Protein AF-A0A966DPR6-F1 (afdb_monomer)

Solvent-accessible surface area (backbone atoms only — not comparable to full-atom values): 20326 Å² total; per-residue (Å²): 134,89,81,89,80,90,84,91,82,84,85,83,86,80,84,79,83,80,80,80,78,79,77,79,75,74,71,70,76,72,70,77,79,53,46,41,33,26,40,29,41,78,54,58,80,44,42,78,43,52,72,64,59,45,36,54,53,40,38,74,54,44,42,27,26,39,36,38,49,29,39,62,54,34,56,40,64,80,84,23,43,67,35,65,37,45,65,59,49,53,51,34,44,78,54,68,22,48,43,25,38,26,28,49,38,56,74,63,57,35,59,51,36,16,50,40,51,30,43,28,33,67,40,60,39,48,25,36,34,44,30,40,37,68,80,39,52,60,38,60,65,53,52,40,50,33,41,51,29,36,38,50,28,45,48,49,27,35,76,71,65,54,42,56,91,78,53,40,39,32,36,30,43,57,54,57,43,82,85,37,51,48,57,39,50,65,47,42,84,56,41,59,32,36,35,47,56,54,35,34,52,84,76,28,71,74,37,60,76,38,44,55,60,52,52,53,48,54,52,52,50,43,42,75,44,45,44,80,56,57,66,29,36,29,37,44,51,57,80,66,72,67,46,29,73,54,51,42,47,41,37,68,63,42,38,45,52,18,28,38,36,52,62,52,26,62,90,26,56,66,66,35,52,64,36,57,70,62,36,66,52,76,56,80,55,67,79,64,58,84,63,73,78,67,65,83,64,64,65,65,48,69,40,58,68,67,22,60,54,45,41,32,44,32,36,74,50,86,48,76,60,22,27,38,39,31,24,42,78,87,66,50,77,78,47,77,39,72,62,38,53,45,71,48,79,40,85,33,72,90,54,74,69,43,54,31,44,39,36,41,35,43,97,91,47,79,44,76,49,78,42,37,36,99

Radius of gyration: 30.61 Å; Cα contacts (8 Å, |Δi|>4): 698; chains: 1; bounding box: 125×69×57 Å

Foldseek 3Di:
DDDDDDDDDDDDDDDDPPPPPPPPPPPPPPQPQLFQEEAEDEDCVQLVDDLLRVLVLCLVLQHAEYEYEQEEQFHDCVVRVVLQDLVSCVSNVVSNHAYEYEYEHAQDPLLRRLVSQLSSLLSPHQEYEYEYELNCQLVLPSLLSNLVNNLVSNVVCCVVVSHHPSHFYEYEYDAQCVVRVNQLLSNQVRGQEYEYALALVVVHDVSLVVVLVSLVVSVVSSVVSPHPHYYAYEYECQAVPRAQVSVQVNDVNRDRHHYYPHNDGNNGDPCVSVRSSSHPSSDDPPPPPVPPPPPVAFDWDWDDAADEFKIKTATQPPDQQKKKWKAFPVRDTDDIDRGDHGMDMDGCNVPDFAKMKIWIDGPPHIDIDIGGYD

Secondary structure (DSSP, 8-state):
----------PPP------------------------EEEES-HHHHT--HHHHHHHHHHHT--EEEEEEEESS--TTT-GGGG-HHHHHHHHTTT-EEEEEEEE-SS-HHHHHHHHHHHHHHT-SEEEEEE-GGGTT-HHHHHHHHHHHHHHHHHHHHTTSS-TTSEEEEEESS-TTTTT--HHHHTTT-SEE--B--HHHH-HHHHTSHHHHHHHHHHHHHHTT--S-B-PEEE-TTS-S-HHHHHHHHHHH-TT-EEE--S-TTS-TTHHHHHTTS-TT---SS-------------EEESSSBSSEEEEE-----TT-EEEEEETTS-EEEEESS--SEEEEE-TTSPSEEEEEEEE-SS-EEEEEEEE-

Nearest PDB structures (foldseek):
  8qb1-assembly1_A  TM=8.014E-01  e=1.854E-05  Tannerella forsythia
  5rg4-assembly1_B  TM=5.276E-01  e=5.482E-01  Thermoascus aurantiacus
  5rgd-assembly1_A  TM=4.413E-01  e=5.170E-01  Thermoascus aurantiacus
  8usg-assembly2_B  TM=4.373E-01  e=1.173E+00  Thermoascus aurantiacus
  5rg5-assembly1_B  TM=4.241E-01  e=9.839E-01  Thermoascus aurantiacus

Sequence (374 aa):
MSKCSYLYRMKPAVFLILIFTFYSRLSAAQENDCNKLGAWIWYIEQTGFSHAELADTLSSLGVKRIYVKVADGIMDTVWWNTLVDKALIATYESRNMEVYGWSYNYPGSEFGQAEAVYKAAETGYHGYVVDVEHQFDGDSVNLYNLFTAFHSYKQLAVDNGVTDTTFILGCTTWGNPIDHWFRIDIVNPFVDAFFPQTYVELWGQYYLNNITFWIDSTNNEYRALGATKPIHHICATEWDIITAPQIDEFIAASGPETSLWRVPGGGTPLSIWNTWNTVNWHMNFCDTTVAIAAKNNPTAKIYPNPFRDQLTVETTLQERTARLTIYSATGKILFHKNRFSGRQILATETWPSGLYLIQIASEDNLSTAKAIKK

Mean predicted aligned error: 13.97 Å

pLDDT: mean 88.57, std 18.48, range [34.38, 98.88]

Structure (mmCIF, N/CA/C/O backbone):
data_AF-A0A966DPR6-F1
#
_entry.id   AF-A0A966DPR6-F1
#
loop_
_atom_site.group_PDB
_atom_site.id
_atom_site.type_symbol
_atom_site.label_atom_id
_atom_site.label_alt_id
_atom_site.label_comp_id
_atom_site.label_asym_id
_atom_site.label_entity_id
_atom_site.label_seq_id
_atom_site.pdbx_PDB_ins_code
_atom_site.Cartn_x
_atom_site.Cartn_y
_atom_site.Cartn_z
_atom_site.occupancy
_atom_site.B_iso_or_equiv
_atom_site.auth_seq_id
_atom_site.auth_comp_id
_atom_site.auth_asym_id
_atom_site.auth_atom_id
_atom_site.pdbx_PDB_model_num
ATOM 1 N N . MET A 1 1 ? -97.092 9.825 -2.134 1.00 37.81 1 MET A N 1
ATOM 2 C CA . MET A 1 1 ? -97.668 8.581 -2.688 1.00 37.81 1 MET A CA 1
ATOM 3 C C . MET A 1 1 ? -97.295 8.469 -4.163 1.00 37.81 1 MET A C 1
ATOM 5 O O . MET A 1 1 ? -97.657 9.356 -4.911 1.00 37.81 1 MET A O 1
ATOM 9 N N . SER A 1 2 ? -96.612 7.376 -4.530 1.00 41.84 2 SER A N 1
ATOM 10 C CA . SER A 1 2 ? -96.643 6.667 -5.829 1.00 41.84 2 SER A CA 1
ATOM 11 C C . SER A 1 2 ? -96.208 7.349 -7.154 1.00 41.84 2 SER A C 1
ATOM 13 O O . SER A 1 2 ? -96.818 8.322 -7.581 1.00 41.84 2 SER A O 1
ATOM 15 N N . LYS A 1 3 ? -95.341 6.601 -7.876 1.00 38.28 3 LYS A N 1
ATOM 16 C CA . LYS A 1 3 ? -95.152 6.464 -9.349 1.00 38.28 3 LYS A CA 1
ATOM 17 C C . LYS A 1 3 ? -94.199 7.455 -10.053 1.00 38.28 3 LYS A C 1
ATOM 19 O O . LYS A 1 3 ? -94.337 8.654 -9.900 1.00 38.28 3 LYS A O 1
ATOM 24 N N . CYS A 1 4 ? -93.106 6.939 -10.650 1.00 35.66 4 CYS A N 1
ATOM 25 C CA . CYS A 1 4 ? -92.930 6.530 -12.076 1.00 35.66 4 CYS A CA 1
ATOM 26 C C . CYS A 1 4 ? -92.563 7.769 -12.933 1.00 35.66 4 CYS A C 1
ATOM 28 O O . CYS A 1 4 ? -93.134 8.819 -12.709 1.00 35.66 4 CYS A O 1
ATOM 30 N N . SER A 1 5 ? -91.641 7.813 -13.898 1.00 37.88 5 SER A N 1
ATOM 31 C CA . SER A 1 5 ? -90.943 6.813 -14.714 1.00 37.88 5 SER A CA 1
ATOM 32 C C . SER A 1 5 ? -89.861 7.539 -15.546 1.00 37.88 5 SER A C 1
ATOM 34 O O . SER A 1 5 ? -90.048 8.691 -15.918 1.00 37.88 5 SER A O 1
ATOM 36 N N . TYR A 1 6 ? -88.766 6.825 -15.830 1.00 39.94 6 TYR A N 1
ATOM 37 C CA . TYR A 1 6 ? -87.841 6.884 -16.978 1.00 39.94 6 TYR A CA 1
ATOM 38 C C . TYR A 1 6 ? -87.756 8.126 -17.887 1.00 39.94 6 TYR A C 1
ATOM 40 O O . TYR A 1 6 ? -88.694 8.437 -18.615 1.00 39.94 6 TYR A O 1
ATOM 48 N N . LEU A 1 7 ? -86.526 8.636 -18.055 1.00 37.41 7 LEU A N 1
ATOM 49 C CA .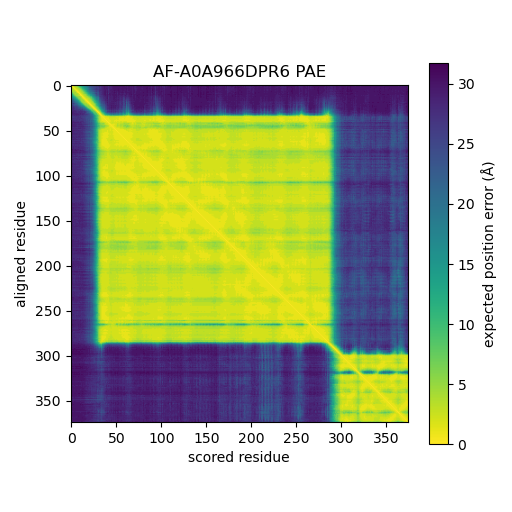 LEU A 1 7 ? -86.012 9.048 -19.368 1.00 37.41 7 LEU A CA 1
ATOM 50 C C . LEU A 1 7 ? -84.477 8.928 -19.448 1.00 37.41 7 LEU A C 1
ATOM 52 O O . LEU A 1 7 ? -83.735 9.384 -18.585 1.00 37.41 7 LEU A O 1
ATOM 56 N N . TYR A 1 8 ? -84.049 8.240 -20.504 1.00 42.50 8 TYR A N 1
ATOM 57 C CA . TYR A 1 8 ? -82.690 7.893 -20.927 1.00 42.50 8 TYR A CA 1
ATOM 58 C C . TYR A 1 8 ? -81.750 9.103 -21.089 1.00 42.50 8 TYR A C 1
ATOM 60 O O . TYR A 1 8 ? -82.134 10.069 -21.747 1.00 42.50 8 TYR A O 1
ATOM 68 N N . ARG A 1 9 ? -80.467 8.971 -20.700 1.00 36.59 9 ARG A N 1
ATOM 69 C CA . ARG A 1 9 ? -79.343 9.484 -21.518 1.00 36.59 9 ARG A CA 1
ATOM 70 C C . ARG A 1 9 ? -77.964 8.901 -21.155 1.00 36.59 9 ARG A C 1
ATOM 72 O O . ARG A 1 9 ? -77.490 9.009 -20.035 1.00 36.59 9 ARG A O 1
ATOM 79 N N . MET A 1 10 ? -77.394 8.271 -22.182 1.00 35.12 10 MET A N 1
ATOM 80 C CA . MET A 1 10 ? -76.001 7.973 -22.559 1.00 35.12 10 MET A CA 1
ATOM 81 C C . MET A 1 10 ? -74.841 8.209 -21.568 1.00 35.12 10 MET A C 1
ATOM 83 O O . MET A 1 10 ? -74.632 9.301 -21.052 1.00 35.12 10 MET A O 1
ATOM 87 N N . LYS A 1 11 ? -74.001 7.169 -21.453 1.00 37.84 11 LYS A N 1
ATOM 88 C CA . LYS A 1 11 ? -72.673 7.155 -20.818 1.00 37.84 11 LYS A CA 1
ATOM 89 C C . LYS A 1 11 ? -71.659 8.012 -21.599 1.00 37.84 11 LYS A C 1
ATOM 91 O O . LYS A 1 11 ? -71.618 7.880 -22.823 1.00 37.84 11 LYS A O 1
ATOM 96 N N . PRO A 1 12 ? -70.760 8.760 -20.937 1.00 42.91 12 PRO A N 1
ATOM 97 C CA . PRO A 1 12 ? -69.515 9.197 -21.550 1.00 42.91 12 PRO A CA 1
ATOM 98 C C . PRO A 1 12 ? -68.436 8.115 -21.376 1.00 42.91 12 PRO A C 1
ATOM 100 O O . PRO A 1 12 ? -68.199 7.615 -20.275 1.00 42.91 12 PRO A O 1
ATOM 103 N N . ALA A 1 13 ? -67.802 7.736 -22.485 1.00 40.88 13 ALA A N 1
ATOM 104 C CA . ALA A 1 13 ? -66.612 6.899 -22.500 1.00 40.88 13 ALA A CA 1
ATOM 105 C C . ALA A 1 13 ? -65.409 7.740 -22.047 1.00 40.88 13 ALA A C 1
ATOM 107 O O . ALA A 1 13 ? -65.077 8.746 -22.670 1.00 40.88 13 ALA A O 1
ATOM 108 N N . VAL A 1 14 ? -64.777 7.334 -20.948 1.00 42.34 14 VAL A N 1
ATOM 109 C CA . VAL A 1 14 ? -63.524 7.913 -20.460 1.00 42.34 14 VAL A CA 1
ATOM 110 C C . VAL A 1 14 ? -62.382 7.294 -21.263 1.00 42.34 14 VAL A C 1
ATOM 112 O O . VAL A 1 14 ? -62.132 6.094 -21.174 1.00 42.34 14 VAL A O 1
ATOM 115 N N . PHE A 1 15 ? -61.715 8.114 -22.073 1.00 37.94 15 PHE A N 1
ATOM 116 C CA . PHE A 1 15 ? -60.485 7.760 -22.776 1.00 37.94 15 PHE A CA 1
ATOM 117 C C . PHE A 1 15 ? -59.323 7.837 -21.775 1.00 37.94 15 PHE A C 1
ATOM 119 O O . PHE A 1 15 ? -58.876 8.924 -21.413 1.00 37.94 15 PHE A O 1
ATOM 126 N N . LEU A 1 16 ? -58.866 6.685 -21.283 1.00 36.53 16 LEU A N 1
ATOM 127 C CA . LEU A 1 16 ? -57.666 6.584 -20.456 1.00 36.53 16 LEU A CA 1
ATOM 128 C C . LEU A 1 16 ? -56.456 6.452 -21.395 1.00 36.53 16 LEU A C 1
ATOM 130 O O . LEU A 1 16 ? -56.240 5.400 -21.995 1.00 36.53 16 LEU A O 1
ATOM 134 N N . ILE A 1 17 ? -55.692 7.530 -21.563 1.00 38.41 17 ILE A N 1
ATOM 135 C CA . ILE A 1 17 ? -54.417 7.503 -22.288 1.00 38.41 17 ILE A CA 1
ATOM 136 C C . ILE A 1 17 ? -53.369 6.901 -21.343 1.00 38.41 17 ILE A C 1
ATOM 138 O O . ILE A 1 17 ? -52.870 7.567 -20.440 1.00 38.41 17 ILE A O 1
ATOM 142 N N . LEU A 1 18 ? -53.067 5.617 -21.533 1.00 35.19 18 LEU A N 1
ATOM 143 C CA . LEU A 1 18 ? -51.933 4.932 -20.912 1.00 35.19 18 LEU A CA 1
ATOM 144 C C . LEU A 1 18 ? -50.651 5.348 -21.645 1.00 35.19 18 LEU A C 1
ATOM 146 O O . LEU A 1 18 ? -50.336 4.831 -22.715 1.00 35.19 18 LEU A O 1
ATOM 150 N N . ILE A 1 19 ? -49.917 6.301 -21.071 1.00 39.53 19 ILE A N 1
ATOM 151 C CA . ILE A 1 19 ? -48.548 6.621 -21.485 1.00 39.53 19 ILE A CA 1
ATOM 152 C C . ILE A 1 19 ? -47.645 5.517 -20.926 1.00 39.53 19 ILE A C 1
ATOM 154 O O . ILE A 1 19 ? -47.292 5.525 -19.750 1.00 39.53 19 ILE A O 1
ATOM 158 N N . PHE A 1 20 ? -47.295 4.542 -21.765 1.00 35.91 20 PHE A N 1
ATOM 159 C CA . PHE A 1 20 ? -46.206 3.610 -21.480 1.00 35.91 20 PHE A CA 1
ATOM 160 C C . PHE A 1 20 ? -44.876 4.341 -21.692 1.00 35.91 20 PHE A C 1
ATOM 162 O O . PHE A 1 20 ? -44.351 4.403 -22.803 1.00 35.91 20 PHE A O 1
ATOM 169 N N . THR A 1 21 ? -44.320 4.910 -20.625 1.00 42.22 21 THR A N 1
ATOM 170 C CA . THR A 1 21 ? -42.907 5.289 -20.585 1.00 42.22 21 THR A CA 1
ATOM 171 C C . THR A 1 21 ? -42.073 4.011 -20.558 1.00 42.22 21 THR A C 1
ATOM 173 O O . THR A 1 21 ? -41.895 3.373 -19.522 1.00 42.22 21 THR A O 1
ATOM 176 N N . PHE A 1 22 ? -41.573 3.618 -21.729 1.00 37.41 22 PHE A N 1
ATOM 177 C CA . PHE A 1 22 ? -40.478 2.662 -21.850 1.00 37.41 22 PHE A CA 1
ATOM 178 C C . PHE A 1 22 ? -39.242 3.273 -21.174 1.00 37.41 22 PHE A C 1
ATOM 180 O O . PHE A 1 22 ? -38.525 4.078 -21.763 1.00 37.41 22 PHE A O 1
ATOM 187 N N . TYR A 1 23 ? -39.006 2.913 -19.913 1.00 38.31 23 TYR A N 1
ATOM 188 C CA . TYR A 1 23 ? -37.697 3.081 -19.296 1.00 38.31 23 TYR A CA 1
ATOM 189 C C . TYR A 1 23 ? -36.749 2.083 -19.954 1.00 38.31 23 TYR A C 1
ATOM 191 O O . TYR A 1 23 ? -36.665 0.919 -19.559 1.00 38.31 23 TYR A O 1
ATOM 199 N N . SER A 1 24 ? -36.028 2.546 -20.968 1.00 34.38 24 SER A N 1
ATOM 200 C CA . SER A 1 24 ? -34.806 1.904 -21.432 1.00 34.38 24 SER A CA 1
ATOM 201 C C . SER A 1 24 ? -33.800 1.952 -20.282 1.00 34.38 24 SER A C 1
ATOM 203 O O . SER A 1 24 ? -33.065 2.926 -20.127 1.00 34.38 24 SER A O 1
ATOM 205 N N . ARG A 1 25 ? -33.780 0.924 -19.428 1.00 37.50 25 ARG A N 1
ATOM 206 C CA . ARG A 1 25 ? -32.620 0.662 -18.576 1.00 37.50 25 ARG A CA 1
ATOM 207 C C . ARG A 1 25 ? -31.492 0.243 -19.510 1.00 37.50 25 ARG A C 1
ATOM 209 O O . ARG A 1 25 ? -31.362 -0.931 -19.840 1.00 37.50 25 ARG A O 1
ATOM 216 N N . LEU A 1 26 ? -30.698 1.211 -19.959 1.00 35.41 26 LEU A N 1
ATOM 217 C CA . LEU A 1 26 ? -29.311 0.934 -20.291 1.00 35.41 26 LEU A CA 1
ATOM 218 C C . LEU A 1 26 ? -28.674 0.444 -18.990 1.00 35.41 26 LEU A C 1
ATOM 220 O O . LEU A 1 26 ? -28.319 1.238 -18.124 1.00 35.41 26 LEU A O 1
ATOM 224 N N . SER A 1 27 ? -28.584 -0.874 -18.822 1.00 35.59 27 SER A N 1
ATOM 225 C CA . SER A 1 27 ? -27.519 -1.423 -18.003 1.00 35.59 27 SER A CA 1
ATOM 226 C C . SER A 1 27 ? -26.233 -1.029 -18.719 1.00 35.59 27 SER A C 1
ATOM 228 O O . SER A 1 27 ? -25.862 -1.652 -19.716 1.00 35.59 27 SER A O 1
ATOM 230 N N . ALA A 1 28 ? -25.581 0.038 -18.259 1.00 37.06 28 ALA A N 1
ATOM 231 C CA . ALA A 1 28 ? -24.142 0.096 -18.409 1.00 37.06 28 ALA A CA 1
ATOM 232 C C . ALA A 1 28 ? -23.651 -1.226 -17.814 1.00 37.06 28 ALA A C 1
ATOM 234 O O . ALA A 1 28 ? -23.941 -1.517 -16.652 1.00 37.06 28 ALA A O 1
ATOM 235 N N . ALA A 1 29 ? -23.071 -2.091 -18.645 1.00 38.03 29 ALA A N 1
ATOM 236 C CA . ALA A 1 29 ? -22.319 -3.217 -18.130 1.00 38.03 29 ALA A CA 1
ATOM 237 C C . ALA A 1 29 ? -21.289 -2.584 -17.198 1.00 38.03 29 ALA A C 1
ATOM 239 O O . ALA A 1 29 ? -20.444 -1.820 -17.655 1.00 38.03 29 ALA A O 1
ATOM 240 N N . GLN A 1 30 ? -21.477 -2.767 -15.893 1.00 42.34 30 GLN A N 1
ATOM 241 C CA . GLN A 1 30 ? -20.498 -2.361 -14.907 1.00 42.34 30 GLN A CA 1
ATOM 242 C C . GLN A 1 30 ? -19.263 -3.165 -15.286 1.00 42.34 30 GLN A C 1
ATOM 244 O O . GLN A 1 30 ? -19.278 -4.393 -15.204 1.00 42.34 30 GLN A O 1
ATOM 249 N N . GLU A 1 31 ? -18.279 -2.482 -15.867 1.00 51.53 31 GLU A N 1
ATOM 250 C CA . GLU A 1 31 ? -16.961 -3.047 -16.097 1.00 51.53 31 GLU A CA 1
ATOM 251 C C . GLU A 1 31 ? -16.574 -3.697 -14.769 1.00 51.53 31 GLU A C 1
ATOM 253 O O . GLU A 1 31 ? -16.728 -3.068 -13.717 1.00 51.53 31 GLU A O 1
ATOM 258 N N . ASN A 1 32 ? -16.267 -4.997 -14.785 1.00 59.19 32 ASN A N 1
ATOM 259 C CA . ASN A 1 32 ? -15.909 -5.685 -13.554 1.00 59.19 32 ASN A CA 1
ATOM 260 C C . ASN A 1 32 ? -14.697 -4.936 -12.996 1.00 59.19 32 ASN A C 1
ATOM 262 O O . ASN A 1 32 ? -13.627 -4.952 -13.593 1.00 59.19 32 ASN A O 1
ATOM 266 N N . ASP A 1 33 ? -14.896 -4.207 -11.905 1.00 69.62 33 ASP A N 1
ATOM 267 C CA . ASP A 1 33 ? -13.867 -3.366 -11.310 1.00 69.62 33 ASP A CA 1
ATOM 268 C C . ASP A 1 33 ? -12.938 -4.281 -10.506 1.00 69.62 33 ASP A C 1
ATOM 270 O O . ASP A 1 33 ? -13.169 -4.577 -9.335 1.00 69.62 33 ASP A O 1
ATOM 274 N N . CYS A 1 34 ? -11.959 -4.863 -11.196 1.00 85.25 34 CYS A N 1
ATOM 275 C CA . CYS A 1 34 ? -11.026 -5.864 -10.663 1.00 85.25 34 CYS A CA 1
ATOM 276 C C . CYS A 1 34 ? -9.693 -5.274 -10.221 1.00 85.25 34 CYS A C 1
ATOM 278 O O . CYS A 1 34 ? -8.721 -6.011 -10.051 1.00 85.25 34 CYS A O 1
ATOM 280 N N . ASN A 1 35 ? -9.637 -3.960 -10.039 1.00 94.12 35 ASN A N 1
ATOM 281 C CA . ASN A 1 35 ? -8.504 -3.310 -9.414 1.00 94.12 35 ASN A CA 1
ATOM 282 C C . ASN A 1 35 ? -8.943 -2.552 -8.157 1.00 94.12 35 ASN A C 1
ATOM 284 O O . ASN A 1 35 ? -10.118 -2.245 -7.947 1.00 94.12 35 ASN A O 1
ATOM 288 N N . LYS A 1 36 ? -7.970 -2.315 -7.287 1.00 96.56 36 LYS A N 1
ATOM 289 C CA . LYS A 1 36 ? -8.071 -1.538 -6.056 1.00 96.56 36 LYS A CA 1
ATOM 290 C C . LYS A 1 36 ? -6.903 -0.560 -5.975 1.00 96.56 36 LYS A C 1
ATOM 292 O O . LYS A 1 36 ? -6.258 -0.437 -4.934 1.00 96.56 36 LYS A O 1
ATOM 297 N N . LEU A 1 37 ? -6.610 0.108 -7.093 1.00 98.50 37 LEU A N 1
ATOM 298 C CA . LEU A 1 37 ? -5.499 1.051 -7.167 1.00 98.50 37 LEU A CA 1
ATOM 299 C C . LEU A 1 37 ? -5.691 2.182 -6.156 1.00 98.50 37 LEU A C 1
ATOM 301 O O . LEU A 1 37 ? -6.795 2.724 -6.015 1.00 98.50 37 LEU A O 1
ATOM 305 N N . GLY A 1 38 ? -4.622 2.510 -5.430 1.00 98.50 38 GLY A N 1
ATOM 306 C CA . GLY A 1 38 ? -4.722 3.358 -4.248 1.00 98.50 38 GLY A CA 1
ATOM 307 C C . GLY A 1 38 ? -3.764 4.541 -4.179 1.00 98.50 38 GLY A C 1
ATOM 308 O O . GLY A 1 38 ? -2.813 4.648 -4.948 1.00 98.50 38 GLY A O 1
ATOM 309 N N . ALA A 1 39 ? -4.003 5.424 -3.212 1.00 98.50 39 ALA A N 1
ATOM 310 C CA . ALA A 1 39 ? -3.166 6.591 -2.941 1.00 98.50 39 ALA A CA 1
ATOM 311 C C . ALA A 1 39 ? -2.945 6.796 -1.435 1.00 98.50 39 ALA A C 1
ATOM 313 O O . ALA A 1 39 ? -3.854 6.602 -0.626 1.00 98.50 39 ALA A O 1
ATOM 314 N N . TRP A 1 40 ? -1.739 7.215 -1.056 1.00 98.44 40 TRP A N 1
ATOM 315 C CA . TRP A 1 40 ? -1.371 7.431 0.343 1.00 98.44 40 TRP A CA 1
ATOM 316 C C . TRP A 1 40 ? -1.452 8.902 0.743 1.00 98.44 40 TRP A C 1
ATOM 318 O O . TRP A 1 40 ? -0.985 9.790 0.028 1.00 98.44 40 TRP A O 1
ATOM 328 N N . ILE A 1 41 ? -2.016 9.152 1.921 1.00 97.06 41 ILE A N 1
ATOM 329 C CA . ILE A 1 41 ? -2.176 10.467 2.536 1.00 97.06 41 ILE A CA 1
ATOM 330 C C . ILE A 1 41 ? -1.323 10.492 3.803 1.00 97.06 41 ILE A C 1
ATOM 332 O O . ILE A 1 41 ? -1.583 9.748 4.751 1.00 97.06 41 ILE A O 1
ATOM 336 N N . TRP A 1 42 ? -0.311 11.364 3.817 1.00 94.12 42 TRP A N 1
ATOM 337 C CA . TRP A 1 42 ? 0.532 11.579 4.995 1.00 94.12 42 TRP A CA 1
ATOM 338 C C . TRP A 1 42 ? -0.095 12.570 5.972 1.00 94.12 42 TRP A C 1
ATOM 340 O O . TRP A 1 42 ? -0.368 12.224 7.113 1.00 94.12 42 TRP A O 1
ATOM 350 N N . TYR A 1 43 ? -0.371 13.780 5.490 1.00 91.38 43 TYR A N 1
ATOM 351 C CA . TYR A 1 43 ? -0.985 14.863 6.248 1.00 91.38 43 TYR A CA 1
ATOM 352 C C . TYR A 1 43 ? -1.924 15.629 5.323 1.00 91.38 43 TYR A C 1
ATOM 354 O O . TYR A 1 43 ? -1.471 16.290 4.383 1.00 91.38 43 TYR A O 1
ATOM 362 N N . ILE A 1 44 ? -3.233 15.514 5.557 1.00 91.19 44 ILE A N 1
ATOM 363 C CA . ILE A 1 44 ? -4.262 16.130 4.706 1.00 91.19 44 ILE A CA 1
ATOM 364 C C . ILE A 1 44 ? -4.098 17.654 4.666 1.00 91.19 44 ILE A C 1
ATOM 366 O O . ILE A 1 44 ? -4.144 18.259 3.598 1.00 91.19 44 ILE A O 1
ATOM 370 N N . GLU A 1 45 ? -3.786 18.267 5.806 1.00 88.44 45 GLU A N 1
ATOM 371 C CA . GLU A 1 45 ? -3.611 19.706 5.979 1.00 88.44 45 GLU A CA 1
ATOM 372 C C . GLU A 1 45 ? -2.452 20.269 5.154 1.00 88.44 45 GLU A C 1
ATOM 374 O O . GLU A 1 45 ? -2.447 21.449 4.805 1.00 88.44 45 GLU A O 1
ATOM 379 N N . GLN A 1 46 ? -1.487 19.422 4.794 1.00 88.62 46 GLN A N 1
ATOM 380 C CA . GLN A 1 46 ? -0.356 19.825 3.972 1.00 88.62 46 GLN A CA 1
ATOM 381 C C . GLN A 1 46 ? -0.675 19.774 2.470 1.00 88.62 46 GLN A C 1
ATOM 383 O O . GLN A 1 46 ? 0.033 20.388 1.671 1.00 88.62 46 GLN A O 1
ATOM 388 N N . THR A 1 47 ? -1.745 19.083 2.069 1.00 87.88 47 THR A N 1
ATOM 389 C CA . THR A 1 47 ? -2.155 18.973 0.657 1.00 87.88 47 THR A CA 1
ATOM 390 C C . THR A 1 47 ? -2.861 20.229 0.143 1.00 87.88 47 THR A C 1
ATOM 392 O O . THR A 1 47 ? -2.892 20.468 -1.060 1.00 87.88 47 THR A O 1
ATOM 395 N N . GLY A 1 48 ? -3.420 21.043 1.048 1.00 89.31 48 GLY A N 1
ATOM 396 C CA . GLY A 1 48 ? -4.287 22.170 0.699 1.00 89.31 48 GLY A CA 1
ATOM 397 C C . GLY A 1 48 ? -5.731 21.773 0.367 1.00 89.31 48 GLY A C 1
ATOM 398 O O . GLY A 1 48 ? -6.520 22.650 0.028 1.00 89.31 48 GLY A O 1
ATOM 399 N N . PHE A 1 49 ? -6.081 20.489 0.490 1.00 93.44 49 PHE A N 1
ATOM 400 C CA . PHE A 1 49 ? -7.436 19.973 0.311 1.00 93.44 49 PHE A CA 1
ATOM 401 C C . PHE A 1 49 ? -8.107 19.680 1.655 1.00 93.44 49 PHE A C 1
ATOM 403 O O . PHE A 1 49 ? -7.466 19.257 2.618 1.00 93.44 49 PHE A O 1
ATOM 410 N N . SER A 1 50 ? -9.430 19.814 1.698 1.00 96.12 50 SER A N 1
ATOM 411 C CA . SER A 1 50 ? -10.254 19.055 2.641 1.00 96.12 50 SER A CA 1
ATOM 412 C C . SER A 1 50 ? -10.392 17.593 2.191 1.00 96.12 50 SER A C 1
ATOM 414 O O . SER A 1 50 ? -10.221 17.268 1.015 1.00 96.12 50 SER A O 1
ATOM 416 N N . HIS A 1 51 ? -10.784 16.696 3.101 1.00 97.06 51 HIS A N 1
ATOM 417 C CA . HIS A 1 51 ? -11.075 15.304 2.733 1.00 97.06 51 HIS A CA 1
ATOM 418 C C . HIS A 1 51 ? -12.156 15.183 1.651 1.00 97.06 51 HIS A C 1
ATOM 420 O O . HIS A 1 51 ? -12.046 14.314 0.795 1.00 97.06 51 HIS A O 1
ATOM 426 N N . ALA A 1 52 ? -13.166 16.058 1.646 1.00 98.00 52 ALA A N 1
ATOM 427 C CA . ALA A 1 52 ? -14.217 16.040 0.629 1.00 98.00 52 ALA A CA 1
ATOM 428 C C . ALA A 1 52 ? -13.676 16.387 -0.766 1.00 98.00 52 ALA A C 1
ATOM 430 O O . ALA A 1 52 ? -13.904 15.635 -1.711 1.00 98.00 52 ALA A O 1
ATOM 431 N N . GLU A 1 53 ? -12.910 17.476 -0.881 1.00 97.94 53 GLU A N 1
ATOM 432 C CA . GLU A 1 53 ? -12.321 17.903 -2.157 1.00 97.94 53 GLU A CA 1
ATOM 433 C C . GLU A 1 53 ? -11.289 16.889 -2.665 1.00 97.94 53 GLU A C 1
ATOM 435 O O . GLU A 1 53 ? -11.238 16.589 -3.862 1.00 97.94 53 GLU A O 1
ATOM 440 N N . LEU A 1 54 ? -10.488 16.316 -1.759 1.00 98.00 54 LEU A N 1
ATOM 441 C CA . LEU A 1 54 ? -9.542 15.269 -2.123 1.00 98.00 54 LEU A CA 1
ATOM 442 C C . LEU A 1 54 ? -10.270 14.001 -2.576 1.00 98.00 54 LEU A C 1
ATOM 444 O O . LEU A 1 54 ? -9.874 13.394 -3.566 1.00 98.00 54 LEU A O 1
ATOM 448 N N . ALA A 1 55 ? -11.342 13.605 -1.889 1.00 98.50 55 ALA A N 1
ATOM 449 C CA . ALA A 1 55 ? -12.122 12.439 -2.275 1.00 98.50 55 ALA A CA 1
ATOM 450 C C . ALA A 1 55 ? -12.762 12.622 -3.661 1.00 98.50 55 ALA A C 1
ATOM 452 O O . ALA A 1 55 ? -12.719 11.693 -4.464 1.00 98.50 55 ALA A O 1
ATOM 453 N N . ASP A 1 56 ? -13.304 13.807 -3.969 1.00 98.56 56 ASP A N 1
ATOM 454 C CA . ASP A 1 56 ? -13.814 14.134 -5.310 1.00 98.56 56 ASP A CA 1
ATOM 455 C C . ASP A 1 56 ? -12.709 14.035 -6.369 1.00 98.56 56 ASP A C 1
ATOM 457 O O . ASP A 1 56 ? -12.894 13.403 -7.410 1.00 98.56 56 ASP A O 1
ATOM 461 N N . THR A 1 57 ? -11.534 14.596 -6.070 1.00 98.12 57 THR A N 1
ATOM 462 C CA . THR A 1 57 ? -10.372 14.571 -6.968 1.00 98.12 57 THR A CA 1
ATOM 463 C C . THR A 1 57 ? -9.922 13.137 -7.253 1.00 98.12 57 THR A C 1
ATOM 465 O O . THR A 1 57 ? -9.866 12.729 -8.410 1.00 98.12 57 THR A O 1
ATOM 468 N N . LEU A 1 58 ? -9.664 12.337 -6.215 1.00 98.44 58 LEU A N 1
ATOM 469 C CA . LEU A 1 58 ? -9.195 10.955 -6.354 1.00 98.44 58 LEU A CA 1
ATOM 470 C C . LEU A 1 58 ? -10.242 10.051 -7.020 1.00 98.44 58 LEU A C 1
ATOM 472 O O . LEU A 1 58 ? -9.901 9.250 -7.890 1.00 98.44 58 LEU A O 1
ATOM 476 N N . SER A 1 59 ? -11.523 10.217 -6.679 1.00 98.25 59 SER A N 1
ATOM 477 C CA . SER A 1 59 ? -12.610 9.473 -7.323 1.00 98.25 59 SER A CA 1
ATOM 478 C C . SER A 1 59 ? -12.700 9.783 -8.817 1.00 98.25 59 SER A C 1
ATOM 480 O O . SER A 1 59 ? -12.865 8.867 -9.620 1.00 98.25 59 SER A O 1
ATOM 482 N N . SER A 1 60 ? -12.520 11.054 -9.205 1.00 98.00 60 SER A N 1
ATOM 483 C CA . SER A 1 60 ? -12.532 11.465 -10.615 1.00 98.00 60 SER A CA 1
ATOM 484 C C . SER A 1 60 ? -11.380 10.877 -11.434 1.00 98.00 60 SER A C 1
ATOM 486 O O . SER A 1 60 ? -11.543 10.667 -12.634 1.00 98.00 60 SER A O 1
ATOM 488 N N . LEU A 1 61 ? -10.250 10.571 -10.786 1.00 97.88 61 LEU A N 1
ATOM 489 C CA . LEU A 1 61 ? -9.134 9.861 -11.408 1.00 97.88 61 LEU A CA 1
ATOM 490 C C . LEU A 1 61 ? -9.432 8.373 -11.598 1.00 97.88 61 LEU A C 1
ATOM 492 O O . LEU A 1 61 ? -8.892 7.773 -12.515 1.00 97.88 61 LEU A O 1
ATOM 496 N N . GLY A 1 62 ? -10.275 7.785 -10.745 1.00 97.62 62 GLY A N 1
ATOM 497 C CA . GLY A 1 62 ? -10.529 6.345 -10.702 1.00 97.62 62 GLY A CA 1
ATOM 498 C C . GLY A 1 62 ? -9.841 5.622 -9.542 1.00 97.62 62 GLY A C 1
ATOM 499 O O . GLY A 1 62 ? -9.840 4.395 -9.523 1.00 97.62 62 GLY A O 1
ATOM 500 N N . VAL A 1 63 ? -9.291 6.345 -8.560 1.00 98.44 63 VAL A N 1
ATOM 501 C CA . VAL A 1 63 ? 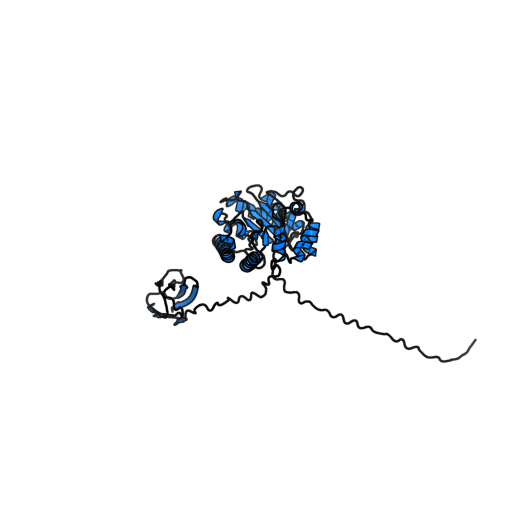-8.714 5.751 -7.342 1.00 98.44 63 VAL A CA 1
ATOM 502 C C . VAL A 1 63 ? -9.793 4.991 -6.567 1.00 98.44 63 VAL A C 1
ATOM 504 O O . VAL A 1 63 ? -10.921 5.462 -6.422 1.00 98.44 63 VAL A O 1
ATOM 507 N N . LYS A 1 64 ? -9.438 3.810 -6.053 1.00 98.12 64 LYS A N 1
ATOM 508 C CA . LYS A 1 64 ? -10.355 2.873 -5.380 1.00 98.12 64 LYS A CA 1
ATOM 509 C C . LYS A 1 64 ? -10.031 2.645 -3.912 1.00 98.12 64 LYS A C 1
ATOM 511 O O . LYS A 1 64 ? -10.849 2.076 -3.191 1.00 98.12 64 LYS A O 1
ATOM 516 N N . ARG A 1 65 ? -8.852 3.068 -3.460 1.00 98.50 65 ARG A N 1
ATOM 517 C CA . ARG A 1 65 ? -8.424 2.923 -2.070 1.00 98.50 65 ARG A CA 1
ATOM 518 C C . ARG A 1 65 ? -7.567 4.097 -1.630 1.00 98.50 65 ARG A C 1
ATOM 520 O O . ARG A 1 65 ? -6.734 4.590 -2.385 1.00 98.50 65 ARG A O 1
ATOM 527 N N . ILE A 1 66 ? -7.724 4.513 -0.385 1.00 98.69 66 ILE A N 1
ATOM 528 C CA . ILE A 1 66 ? -6.825 5.475 0.242 1.00 98.69 66 ILE A CA 1
ATOM 529 C C . ILE A 1 66 ? -6.207 4.908 1.514 1.00 98.69 66 ILE A C 1
ATOM 531 O O . ILE A 1 66 ? -6.830 4.111 2.214 1.00 98.69 66 ILE A O 1
ATOM 535 N N . TYR A 1 67 ? -4.994 5.360 1.819 1.00 98.81 67 TYR A N 1
ATOM 536 C CA . TYR A 1 67 ? -4.265 5.015 3.037 1.00 98.81 67 TYR A CA 1
ATOM 537 C C . TYR A 1 67 ? -3.995 6.298 3.829 1.00 98.81 67 TYR A C 1
ATOM 539 O O . TYR A 1 67 ? -3.176 7.122 3.425 1.00 98.81 67 TYR A O 1
ATOM 547 N N . VAL A 1 68 ? -4.695 6.492 4.945 1.00 98.44 68 VAL A N 1
ATOM 548 C CA . VAL A 1 68 ? -4.633 7.701 5.782 1.00 98.44 68 VAL A CA 1
ATOM 549 C C . VAL A 1 68 ? -3.718 7.468 6.971 1.00 98.44 68 VAL A C 1
ATOM 551 O O . VAL A 1 68 ? -3.884 6.474 7.678 1.00 98.44 68 VAL A O 1
ATOM 554 N N . LYS A 1 69 ? -2.784 8.388 7.233 1.00 97.81 69 LYS A N 1
ATOM 555 C CA . LYS A 1 69 ? -1.986 8.313 8.457 1.00 97.81 69 LYS A CA 1
ATOM 556 C C . LYS A 1 69 ? -2.871 8.601 9.668 1.00 97.81 69 LYS A C 1
ATOM 558 O O . LYS A 1 69 ? -3.567 9.618 9.707 1.00 97.81 69 LYS A O 1
ATOM 563 N N . VAL A 1 70 ? -2.848 7.702 10.646 1.00 98.19 70 VAL A N 1
ATOM 564 C CA . VAL A 1 70 ? -3.743 7.745 11.816 1.00 98.19 70 VAL A CA 1
ATOM 565 C C . VAL A 1 70 ? -3.041 7.503 13.152 1.00 98.19 70 VAL A C 1
ATOM 567 O O . VAL A 1 70 ? -3.680 7.624 14.192 1.00 98.19 70 VAL A O 1
ATOM 570 N N . ALA A 1 71 ? -1.753 7.152 13.156 1.00 97.94 71 ALA A N 1
ATOM 571 C CA . ALA A 1 71 ? -0.952 7.081 14.377 1.00 97.94 71 ALA A CA 1
ATOM 572 C C . ALA A 1 71 ? 0.554 7.197 14.081 1.00 97.94 71 ALA A C 1
ATOM 574 O O . ALA A 1 71 ? 0.991 7.106 12.929 1.00 97.94 71 ALA A O 1
ATOM 575 N N . ASP A 1 72 ? 1.350 7.395 15.134 1.00 97.62 72 ASP A N 1
ATOM 576 C CA . ASP A 1 72 ? 2.813 7.502 15.063 1.00 97.62 72 ASP A CA 1
ATOM 577 C C . ASP A 1 72 ? 3.420 7.088 16.412 1.00 97.62 72 ASP A C 1
ATOM 579 O O . ASP A 1 72 ? 3.367 7.841 17.384 1.00 97.62 72 ASP A O 1
ATOM 583 N N . GLY A 1 73 ? 3.894 5.844 16.516 1.00 96.25 73 GLY A N 1
ATOM 584 C CA . GLY A 1 73 ? 4.537 5.297 17.719 1.00 96.25 73 GLY A CA 1
ATOM 585 C C . GLY A 1 73 ? 3.648 5.095 18.956 1.00 96.25 73 GLY A C 1
ATOM 586 O O . GLY A 1 73 ? 4.069 4.422 19.896 1.00 96.25 73 GLY A O 1
ATOM 587 N N . ILE A 1 74 ? 2.418 5.616 18.968 1.00 95.62 74 ILE A N 1
ATOM 588 C CA . ILE A 1 74 ? 1.383 5.387 19.987 1.00 95.62 74 ILE A CA 1
ATOM 589 C C . ILE A 1 74 ? 0.005 5.804 19.446 1.00 95.62 74 ILE A C 1
ATOM 591 O O . ILE A 1 74 ? -0.082 6.651 18.552 1.00 95.62 74 ILE A O 1
ATOM 595 N N . MET A 1 75 ? -1.080 5.244 19.988 1.00 95.75 75 MET A N 1
ATOM 596 C CA . MET A 1 75 ? -2.426 5.762 19.738 1.00 95.75 75 MET A CA 1
ATOM 597 C C . MET A 1 75 ? -2.633 7.115 20.446 1.00 95.75 75 MET A C 1
ATOM 599 O O . MET A 1 75 ? -2.657 7.189 21.673 1.00 95.75 75 MET A O 1
ATOM 603 N N . ASP A 1 76 ? -2.862 8.174 19.667 1.00 96.31 76 ASP A N 1
ATOM 604 C CA . ASP A 1 76 ? -3.245 9.503 20.161 1.00 96.31 76 ASP A CA 1
ATOM 605 C C . ASP A 1 76 ? -4.369 10.075 19.289 1.00 96.31 76 ASP A C 1
ATOM 607 O O . ASP A 1 76 ? -4.128 10.596 18.204 1.00 96.31 76 ASP A O 1
ATOM 611 N N . THR A 1 77 ? -5.612 9.994 19.766 1.00 96.38 77 THR A N 1
ATOM 612 C CA . THR A 1 77 ? -6.793 10.470 19.024 1.00 96.38 77 THR A CA 1
ATOM 613 C C . THR A 1 77 ? -6.970 11.988 19.058 1.00 96.38 77 THR A C 1
ATOM 615 O O . THR A 1 77 ? -7.859 12.508 18.387 1.00 96.38 77 THR A O 1
ATOM 618 N N . VAL A 1 78 ? -6.200 12.706 19.884 1.00 95.75 78 VAL A N 1
ATOM 619 C CA . VAL A 1 78 ? -6.229 14.174 19.922 1.00 95.75 78 VAL A CA 1
ATOM 620 C C . VAL A 1 78 ? -5.366 14.713 18.793 1.00 95.75 78 VAL A C 1
ATOM 622 O O . VAL A 1 78 ? -5.817 15.576 18.041 1.00 95.75 78 VAL A O 1
ATOM 625 N N . TRP A 1 79 ? -4.148 14.184 18.664 1.00 95.19 79 TRP A N 1
ATOM 626 C CA . TRP A 1 79 ? -3.247 14.547 17.577 1.00 95.19 79 TRP A CA 1
ATOM 627 C C . TRP A 1 79 ? -3.699 13.942 16.244 1.00 95.19 79 TRP A C 1
ATOM 629 O O . TRP A 1 79 ? -3.828 14.652 15.249 1.00 95.19 79 TRP A O 1
ATOM 639 N N . TRP A 1 80 ? -4.027 12.649 16.238 1.00 96.06 80 TRP A N 1
ATOM 640 C CA . TRP A 1 80 ? -4.522 11.926 15.068 1.00 96.06 80 TRP A CA 1
ATOM 641 C C . TRP A 1 80 ? -6.045 11.808 15.103 1.00 96.06 80 TRP A C 1
ATOM 643 O O . TRP A 1 80 ? -6.614 10.722 15.229 1.00 96.06 80 TRP A O 1
ATOM 653 N N . ASN A 1 81 ? -6.732 12.946 15.001 1.00 96.31 81 ASN A N 1
ATOM 654 C CA . ASN A 1 81 ? -8.198 12.979 15.018 1.00 96.31 81 ASN A CA 1
ATOM 655 C C . ASN A 1 81 ? -8.841 12.178 13.864 1.00 96.31 81 ASN A C 1
ATOM 657 O O . ASN A 1 81 ? -9.949 11.664 14.023 1.00 96.31 81 ASN A O 1
ATOM 661 N N . THR A 1 82 ? -8.120 11.983 12.755 1.00 96.56 82 THR A N 1
ATOM 662 C CA . THR A 1 82 ? -8.521 11.151 11.610 1.00 96.56 82 THR A CA 1
ATOM 663 C C . THR A 1 82 ? -8.782 9.700 12.012 1.00 96.56 82 THR A C 1
ATOM 665 O O . THR A 1 82 ? -9.639 9.047 11.418 1.00 96.56 82 THR A O 1
ATOM 668 N N . LEU A 1 83 ? -8.118 9.194 13.060 1.00 98.31 83 LEU A N 1
ATOM 669 C CA . LEU A 1 83 ? -8.327 7.838 13.575 1.00 98.31 83 LEU A CA 1
ATOM 670 C C . LEU A 1 83 ? -9.764 7.604 14.066 1.00 98.31 83 LEU A C 1
ATOM 672 O O . LEU A 1 83 ? -10.251 6.476 14.024 1.00 98.31 83 LEU A O 1
ATOM 676 N N . VAL A 1 84 ? -10.445 8.656 14.531 1.00 98.25 84 VAL A N 1
ATOM 677 C CA . VAL A 1 84 ? -11.805 8.597 15.099 1.00 98.25 84 VAL A CA 1
ATOM 678 C C . VAL A 1 84 ? -12.850 9.330 14.255 1.00 98.25 84 VAL A C 1
ATOM 680 O O . VAL A 1 84 ? -14.013 9.435 14.654 1.00 98.25 84 VAL A O 1
ATOM 683 N N . ASP A 1 85 ? -12.463 9.823 13.079 1.00 98.25 85 ASP A N 1
ATOM 684 C CA . ASP A 1 85 ? -13.345 10.579 12.198 1.00 98.25 85 ASP A CA 1
ATOM 685 C C . ASP A 1 85 ? -14.199 9.651 11.317 1.00 98.25 85 ASP A C 1
ATOM 687 O O . ASP A 1 85 ? -13.807 9.223 10.232 1.00 98.25 85 ASP A O 1
ATOM 691 N N . LYS A 1 86 ? -15.426 9.369 11.766 1.00 98.50 86 LYS A N 1
ATOM 692 C CA . LYS A 1 86 ? -16.406 8.597 10.980 1.00 98.50 86 LYS A CA 1
ATOM 693 C C . LYS A 1 86 ? -16.911 9.341 9.739 1.00 98.50 86 LYS A C 1
ATOM 695 O O . LYS A 1 86 ? -17.359 8.702 8.788 1.00 98.50 86 LYS A O 1
ATOM 700 N N . ALA A 1 87 ? -16.875 10.675 9.740 1.00 98.38 87 ALA A N 1
ATOM 701 C CA . ALA A 1 87 ? -17.303 11.466 8.590 1.00 98.38 87 ALA A CA 1
ATOM 702 C C . ALA A 1 87 ? -16.276 11.379 7.454 1.00 98.38 87 ALA A C 1
ATOM 704 O O . ALA A 1 87 ? -16.674 11.328 6.288 1.00 98.38 87 ALA A O 1
ATOM 705 N N . LEU A 1 88 ? -14.983 11.285 7.785 1.00 98.06 88 LEU A N 1
ATOM 706 C CA . LEU A 1 88 ? -13.922 10.953 6.834 1.00 98.06 88 LEU A CA 1
ATOM 707 C C . LEU A 1 88 ? -14.230 9.625 6.140 1.00 98.06 88 LEU A C 1
ATOM 709 O O . LEU A 1 88 ? -14.297 9.601 4.913 1.00 98.06 88 LEU A O 1
ATOM 713 N N . ILE A 1 89 ? -14.496 8.553 6.895 1.00 98.62 89 ILE A N 1
ATOM 714 C CA . ILE A 1 89 ? -14.813 7.233 6.320 1.00 98.62 89 ILE A CA 1
ATOM 715 C C . ILE A 1 89 ? -15.980 7.332 5.329 1.00 98.62 89 ILE A C 1
ATOM 717 O O . ILE A 1 89 ? -15.821 7.021 4.147 1.00 98.62 89 ILE A O 1
ATOM 721 N N . ALA A 1 90 ? -17.111 7.886 5.775 1.00 98.69 90 ALA A N 1
ATOM 722 C CA . ALA A 1 90 ? -18.301 8.049 4.941 1.00 98.69 90 ALA A CA 1
ATOM 723 C C . ALA A 1 90 ? -18.045 8.909 3.685 1.00 98.69 90 ALA A C 1
ATOM 725 O O . ALA A 1 90 ? -18.634 8.681 2.623 1.00 98.69 90 ALA A O 1
ATOM 726 N N . THR A 1 91 ? -17.154 9.901 3.784 1.00 98.69 91 THR A N 1
ATOM 727 C CA . THR A 1 91 ? -16.798 10.784 2.665 1.00 98.69 91 THR A CA 1
ATOM 728 C C . THR A 1 91 ? -16.153 10.004 1.523 1.00 98.69 91 THR A C 1
ATOM 730 O O . THR A 1 91 ? -16.573 10.172 0.376 1.00 98.69 91 THR A O 1
ATOM 733 N N . TYR A 1 92 ? -15.199 9.118 1.809 1.00 98.69 92 TYR A N 1
ATOM 734 C CA . TYR A 1 92 ? -14.536 8.315 0.776 1.00 98.69 92 TYR A CA 1
ATOM 735 C C . TYR A 1 92 ? -15.389 7.121 0.320 1.00 98.69 92 TYR A C 1
ATOM 737 O O . TYR A 1 92 ? -15.470 6.860 -0.882 1.00 98.69 92 TYR A O 1
ATOM 745 N N . GLU A 1 93 ? -16.118 6.468 1.229 1.00 98.44 93 GLU A N 1
ATOM 746 C CA . GLU A 1 93 ? -17.034 5.371 0.879 1.00 98.44 93 GLU A CA 1
ATOM 747 C C . GLU A 1 93 ? -18.131 5.815 -0.093 1.00 98.44 93 GLU A C 1
ATOM 749 O O . GLU A 1 93 ? -18.427 5.117 -1.063 1.00 98.44 93 GLU A O 1
ATOM 754 N N . SER A 1 94 ? -18.694 7.016 0.098 1.00 98.38 94 SER A N 1
ATOM 755 C CA . SER A 1 94 ? -19.707 7.574 -0.816 1.00 98.38 94 SER A CA 1
ATOM 756 C C . SER A 1 94 ? -19.200 7.798 -2.249 1.00 98.38 94 SER A C 1
ATOM 758 O O . SER A 1 94 ? -19.994 8.048 -3.156 1.00 98.38 94 SER A O 1
ATOM 760 N N . ARG A 1 95 ? -17.884 7.681 -2.460 1.00 98.12 95 ARG A N 1
ATOM 761 C CA . ARG A 1 95 ? -17.188 7.768 -3.749 1.00 98.12 95 ARG A CA 1
ATOM 762 C C . ARG A 1 95 ? -16.581 6.429 -4.178 1.00 98.12 95 ARG A C 1
ATOM 764 O O . ARG A 1 95 ? -15.719 6.397 -5.053 1.00 98.12 95 ARG A O 1
ATOM 771 N N . ASN A 1 96 ? -17.074 5.333 -3.594 1.00 96.88 96 ASN A N 1
ATOM 772 C CA . ASN A 1 96 ? -16.663 3.952 -3.845 1.00 96.88 96 ASN A CA 1
ATOM 773 C C . ASN A 1 96 ? -15.171 3.692 -3.581 1.00 96.88 96 ASN A C 1
ATOM 775 O O . ASN A 1 96 ? -14.549 2.908 -4.299 1.00 96.88 96 ASN A O 1
ATOM 779 N N . MET A 1 97 ? -14.598 4.351 -2.569 1.00 98.44 97 MET A N 1
ATOM 780 C CA . MET A 1 97 ? -13.225 4.106 -2.132 1.00 98.44 97 MET A CA 1
ATOM 781 C C . MET A 1 97 ? -13.183 3.368 -0.798 1.00 98.44 97 MET A C 1
ATOM 783 O O . MET A 1 97 ? -13.886 3.725 0.146 1.00 98.44 97 MET A O 1
ATOM 787 N N . GLU A 1 98 ? -12.294 2.383 -0.714 1.00 98.50 98 GLU A N 1
ATOM 788 C CA . GLU A 1 98 ? -11.890 1.773 0.549 1.00 98.50 98 GLU A CA 1
ATOM 789 C C . GLU A 1 98 ? -10.966 2.720 1.320 1.00 98.50 98 GLU A C 1
ATOM 791 O O . GLU A 1 98 ? -10.133 3.421 0.739 1.00 98.50 98 GLU A O 1
ATOM 796 N N . VAL A 1 99 ? -11.078 2.706 2.645 1.00 98.75 99 VAL A N 1
ATOM 797 C CA . VAL A 1 99 ? -10.283 3.565 3.527 1.00 98.75 99 VAL A CA 1
ATOM 798 C C . VAL A 1 99 ? -9.472 2.717 4.485 1.00 98.75 99 VAL A C 1
ATOM 800 O O . VAL A 1 99 ? -10.036 2.012 5.319 1.00 98.75 99 VAL A O 1
ATOM 803 N N . TYR A 1 100 ? -8.152 2.802 4.375 1.00 98.88 100 TYR A N 1
ATOM 804 C CA . TYR A 1 100 ? -7.199 2.115 5.236 1.00 98.88 100 TYR A CA 1
ATOM 805 C C . TYR A 1 100 ? -6.503 3.128 6.141 1.00 98.88 100 TYR A C 1
ATOM 807 O O . TYR A 1 100 ? -6.162 4.228 5.708 1.00 98.88 100 TYR A O 1
ATOM 815 N N . GLY A 1 101 ? -6.299 2.759 7.402 1.00 98.75 101 GLY A N 1
ATOM 816 C CA . GLY A 1 101 ? -5.425 3.498 8.307 1.00 98.75 101 GLY A CA 1
ATOM 817 C C . GLY A 1 101 ? -3.984 3.026 8.140 1.00 98.75 101 GLY A C 1
ATOM 818 O O . GLY A 1 101 ? -3.746 1.881 7.760 1.00 98.75 101 GLY A O 1
ATOM 819 N N . TRP A 1 102 ? -3.009 3.873 8.439 1.00 98.75 102 TRP A N 1
ATOM 820 C CA . TRP A 1 102 ? -1.627 3.437 8.613 1.00 98.75 102 TRP A CA 1
ATOM 821 C C . TRP A 1 102 ? -0.894 4.250 9.678 1.00 98.75 102 TRP A C 1
ATOM 823 O O . TRP A 1 102 ? -1.314 5.353 10.046 1.00 98.75 102 TRP A O 1
ATOM 833 N N . SER A 1 103 ? 0.204 3.701 10.189 1.00 98.50 103 SER A N 1
ATOM 834 C CA . SER A 1 103 ? 1.032 4.360 11.201 1.00 98.50 103 SER A CA 1
ATOM 835 C C . SER A 1 103 ? 2.505 4.072 11.035 1.00 98.50 103 SER A C 1
ATOM 837 O O . SER A 1 103 ? 2.847 2.982 10.595 1.00 98.50 103 SER A O 1
ATOM 839 N N . TYR A 1 104 ? 3.343 5.005 11.490 1.00 98.38 104 TYR A N 1
ATOM 840 C CA . TYR A 1 104 ? 4.735 4.697 11.810 1.00 98.38 104 TYR A CA 1
ATOM 841 C C . TYR A 1 104 ? 4.815 3.954 13.133 1.00 98.38 104 TYR A C 1
ATOM 843 O O . TYR A 1 104 ? 4.116 4.296 14.097 1.00 98.38 104 TYR A O 1
ATOM 851 N N . ASN A 1 105 ? 5.678 2.947 13.176 1.00 98.56 105 ASN A N 1
ATOM 852 C CA . ASN A 1 105 ? 5.828 2.074 14.319 1.00 98.56 105 ASN A CA 1
ATOM 853 C C . ASN A 1 105 ? 7.300 1.892 14.683 1.00 98.56 105 ASN A C 1
ATOM 855 O O . ASN A 1 105 ? 8.147 1.659 13.823 1.00 98.56 105 ASN A O 1
ATOM 859 N N . TYR A 1 106 ? 7.582 1.948 15.984 1.00 97.75 106 TYR A N 1
ATOM 860 C CA . TYR A 1 106 ? 8.933 1.868 16.551 1.00 97.75 106 TYR A CA 1
ATOM 861 C C . TYR A 1 106 ? 8.994 0.797 17.651 1.00 97.75 106 TYR A C 1
ATOM 863 O O . TYR A 1 106 ? 7.944 0.417 18.180 1.00 97.75 106 TYR A O 1
ATOM 871 N N . PRO A 1 107 ? 10.186 0.310 18.038 1.00 96.12 107 PRO A N 1
ATOM 872 C CA . PRO A 1 107 ? 10.320 -0.581 19.185 1.00 96.12 107 PRO A CA 1
ATOM 873 C C . PRO A 1 107 ? 9.809 0.060 20.483 1.00 96.12 107 PRO A C 1
ATOM 875 O O . PRO A 1 107 ? 10.073 1.235 20.754 1.00 96.12 107 PRO A O 1
ATOM 878 N N . GLY A 1 108 ? 9.139 -0.737 21.319 1.00 91.69 108 GLY A N 1
ATOM 879 C CA . GLY A 1 108 ? 8.571 -0.308 22.594 1.00 91.69 108 GLY A CA 1
ATOM 880 C C . GLY A 1 108 ? 7.117 0.161 22.497 1.00 91.69 108 GLY A C 1
ATOM 881 O O . GLY A 1 108 ? 6.670 0.715 21.500 1.00 91.69 108 GLY A O 1
ATOM 882 N N . SER A 1 109 ? 6.354 -0.034 23.577 1.00 93.25 109 SER A N 1
ATOM 883 C CA . SER A 1 109 ? 4.920 0.299 23.635 1.00 93.25 109 SER A CA 1
ATOM 884 C C . SER A 1 109 ? 4.084 -0.424 22.565 1.00 93.25 109 SER A C 1
ATOM 886 O O . SER A 1 109 ? 3.134 0.131 22.020 1.00 93.25 109 SER A O 1
ATOM 888 N N . GLU A 1 110 ? 4.412 -1.683 22.268 1.00 95.06 110 GLU A N 1
ATOM 889 C CA . GLU A 1 110 ? 3.787 -2.483 21.206 1.00 95.06 110 GLU A CA 1
ATOM 890 C C . GLU A 1 110 ? 2.260 -2.541 21.365 1.00 95.06 110 GLU A C 1
ATOM 892 O O . GLU A 1 110 ? 1.519 -2.347 20.404 1.00 95.06 110 GLU A O 1
ATOM 897 N N . PHE A 1 111 ? 1.778 -2.729 22.598 1.00 94.44 111 PHE A N 1
ATOM 898 C CA . PHE A 1 111 ? 0.345 -2.724 22.896 1.00 94.44 111 PHE A CA 1
ATOM 899 C C . PHE A 1 111 ? -0.289 -1.337 22.737 1.00 94.44 111 PHE A C 1
ATOM 901 O O . PHE A 1 111 ? -1.381 -1.250 22.189 1.00 94.44 111 PHE A O 1
ATOM 908 N N . GLY A 1 112 ? 0.385 -0.263 23.163 1.00 95.25 112 GLY A N 1
ATOM 909 C CA . GLY A 1 112 ? -0.130 1.106 23.017 1.00 95.25 112 GLY A CA 1
ATOM 910 C C . GLY A 1 112 ? -0.165 1.582 21.560 1.00 95.25 112 GLY A C 1
ATOM 911 O O . GLY A 1 112 ? -0.984 2.419 21.193 1.00 95.25 112 GLY A O 1
ATOM 912 N N . GLN A 1 113 ? 0.697 1.026 20.707 1.00 98.19 113 GLN A N 1
ATOM 913 C CA . GLN A 1 113 ? 0.631 1.203 19.256 1.00 98.19 113 GLN A CA 1
ATOM 914 C C . GLN A 1 113 ? -0.525 0.404 18.646 1.00 98.19 113 GLN A C 1
ATOM 916 O O . GLN A 1 113 ? -1.283 0.931 17.835 1.00 98.19 113 GLN A O 1
ATOM 921 N N . ALA A 1 114 ? -0.693 -0.851 19.069 1.00 98.25 114 ALA A N 1
ATOM 922 C CA . ALA A 1 114 ? -1.720 -1.749 18.550 1.00 98.25 114 ALA A CA 1
ATOM 923 C C . ALA A 1 114 ? -3.161 -1.337 18.916 1.00 98.25 114 ALA A C 1
ATOM 925 O O . ALA A 1 114 ? -4.098 -1.709 18.212 1.00 98.25 114 ALA A O 1
ATOM 926 N N . GLU A 1 115 ? -3.376 -0.518 19.947 1.00 98.25 115 GLU A N 1
ATOM 927 C CA . GLU A 1 115 ? -4.702 0.060 20.229 1.00 98.25 115 GLU A CA 1
ATOM 928 C C . GLU A 1 115 ? -5.283 0.823 19.023 1.00 98.25 115 GLU A C 1
ATOM 930 O O . GLU A 1 115 ? -6.501 0.819 18.811 1.00 98.25 115 GLU A O 1
ATOM 935 N N . ALA A 1 116 ? -4.421 1.402 18.177 1.00 98.56 116 ALA A N 1
ATOM 936 C CA . ALA A 1 116 ? -4.839 2.107 16.973 1.00 98.56 116 ALA A CA 1
ATOM 937 C C . ALA A 1 116 ? -5.565 1.197 15.967 1.00 98.56 116 ALA A C 1
ATOM 939 O O . ALA A 1 116 ? -6.520 1.655 15.342 1.00 98.56 116 ALA A O 1
ATOM 940 N N . VAL A 1 117 ? -5.205 -0.092 15.840 1.00 98.56 117 VAL A N 1
ATOM 941 C CA . VAL A 1 117 ? -5.902 -0.988 14.896 1.00 98.56 117 VAL A CA 1
ATOM 942 C C . VAL A 1 117 ? -7.324 -1.309 15.361 1.00 98.56 117 VAL A C 1
ATOM 944 O O . VAL A 1 117 ? -8.253 -1.289 14.554 1.00 98.56 117 VAL A O 1
ATOM 947 N N . TYR A 1 118 ? -7.529 -1.517 16.666 1.00 98.62 118 TYR A N 1
ATOM 948 C CA . TYR A 1 118 ? -8.873 -1.710 17.218 1.00 98.62 118 TYR A CA 1
ATOM 949 C C . TYR A 1 118 ? -9.712 -0.443 17.054 1.00 98.62 118 TYR A C 1
ATOM 951 O O . TYR A 1 118 ? -10.874 -0.507 16.651 1.00 98.62 118 TYR A O 1
ATOM 959 N N . LYS A 1 119 ? -9.118 0.727 17.332 1.00 98.75 119 LYS A N 1
ATOM 960 C CA . LYS A 1 119 ? -9.806 2.007 17.161 1.00 98.75 119 LYS A CA 1
ATOM 961 C C . LYS A 1 119 ? -10.170 2.265 15.699 1.00 98.75 119 LYS A C 1
ATOM 963 O O . LYS A 1 119 ? -11.292 2.676 15.432 1.00 98.75 119 LYS A O 1
ATOM 968 N N . ALA A 1 120 ? -9.275 1.967 14.758 1.00 98.81 120 ALA A N 1
ATOM 969 C CA . ALA A 1 120 ? -9.552 2.078 13.330 1.00 98.81 120 ALA A CA 1
ATOM 970 C C . ALA A 1 120 ? -10.727 1.175 12.910 1.00 98.81 120 ALA A C 1
ATOM 972 O O . ALA A 1 120 ? -11.643 1.636 12.226 1.00 98.81 120 ALA A O 1
ATOM 973 N N . ALA A 1 121 ? -10.758 -0.077 13.379 1.00 98.75 121 ALA A N 1
ATOM 974 C CA . ALA A 1 121 ? -11.889 -0.975 13.151 1.00 98.75 121 ALA A CA 1
ATOM 975 C C . ALA A 1 121 ? -13.209 -0.403 13.710 1.00 98.75 121 ALA A C 1
AT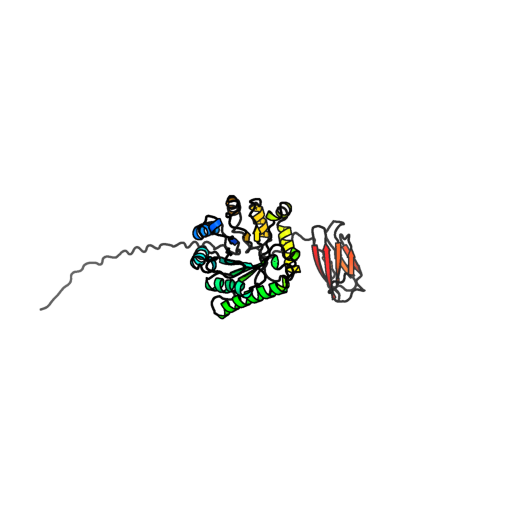OM 977 O O . ALA A 1 121 ? -14.219 -0.395 13.014 1.00 98.75 121 ALA A O 1
ATOM 978 N N . GLU A 1 122 ? -13.202 0.155 14.927 1.00 98.62 122 GLU A N 1
ATOM 979 C CA . GLU A 1 122 ? -14.383 0.786 15.548 1.00 98.62 122 GLU A CA 1
ATOM 980 C C . GLU A 1 122 ? -14.876 2.042 14.812 1.00 98.62 122 GLU A C 1
ATOM 982 O O . GLU A 1 122 ? -16.079 2.353 14.791 1.00 98.62 122 GLU A O 1
ATOM 987 N N . THR A 1 123 ? -13.950 2.780 14.205 1.00 98.75 123 THR A N 1
ATOM 988 C CA . THR A 1 123 ? -14.262 3.961 13.399 1.00 98.75 123 THR A CA 1
ATOM 989 C C . THR A 1 123 ? -14.894 3.584 12.058 1.00 98.75 123 THR A C 1
ATOM 991 O O . THR A 1 123 ? -15.740 4.335 11.573 1.00 98.75 123 THR A O 1
ATOM 994 N N . GLY A 1 124 ? -14.561 2.412 11.508 1.00 98.62 124 GLY A N 1
ATOM 995 C CA . GLY A 1 124 ? -15.080 1.915 10.228 1.00 98.62 124 GLY A CA 1
ATOM 996 C C . GLY A 1 124 ? -14.038 1.845 9.110 1.00 98.62 124 GLY A C 1
ATOM 997 O O . GLY A 1 124 ? -14.401 1.790 7.942 1.00 98.62 124 GLY A O 1
ATOM 998 N N . TYR A 1 125 ? -12.742 1.864 9.434 1.00 98.81 125 TYR A N 1
ATOM 999 C CA . TYR A 1 125 ? -11.708 1.598 8.433 1.00 98.81 125 TYR A CA 1
ATOM 1000 C C . TYR A 1 125 ? -11.855 0.175 7.863 1.00 98.81 125 TYR A C 1
ATOM 1002 O O . TYR A 1 125 ? -12.271 -0.751 8.555 1.00 98.81 125 TYR A O 1
ATOM 1010 N N . HIS A 1 126 ? -11.468 -0.003 6.601 1.00 98.62 126 HIS A N 1
ATOM 1011 C CA . HIS A 1 126 ? -11.503 -1.283 5.882 1.00 98.62 126 HIS A CA 1
ATOM 1012 C C . HIS A 1 126 ? -10.261 -2.142 6.163 1.00 98.62 126 HIS A C 1
ATOM 1014 O O . HIS A 1 126 ? -10.260 -3.354 5.958 1.00 98.62 126 HIS A O 1
ATOM 1020 N N . GLY A 1 127 ? -9.190 -1.513 6.637 1.00 98.69 127 GLY A N 1
ATOM 1021 C CA . GLY A 1 127 ? -7.967 -2.186 7.028 1.00 98.69 127 GLY A CA 1
ATOM 1022 C C . GLY A 1 127 ? -6.960 -1.226 7.639 1.00 98.69 127 GLY A C 1
ATOM 1023 O O . GLY A 1 127 ? -7.213 -0.026 7.788 1.00 98.69 127 GLY A O 1
ATOM 1024 N N . TYR A 1 128 ? -5.809 -1.773 8.006 1.00 98.88 128 TYR A N 1
ATOM 1025 C CA . TYR A 1 128 ? -4.738 -1.054 8.676 1.00 98.88 128 TYR A CA 1
ATOM 1026 C C . TYR A 1 128 ? -3.376 -1.529 8.174 1.00 98.88 128 TYR A C 1
ATOM 1028 O O . TYR A 1 128 ? -3.160 -2.734 8.081 1.00 98.88 128 TYR A O 1
ATOM 1036 N N . VAL A 1 129 ? -2.447 -0.618 7.887 1.00 98.88 129 VAL A N 1
ATOM 1037 C CA . VAL A 1 129 ? -1.067 -0.956 7.509 1.00 98.88 129 VAL A CA 1
ATOM 1038 C C . VAL A 1 129 ? -0.088 -0.472 8.579 1.00 98.88 129 VAL A C 1
ATOM 1040 O O . VAL A 1 129 ? -0.071 0.700 8.944 1.00 98.88 129 VAL A O 1
ATOM 1043 N N . VAL A 1 130 ? 0.727 -1.393 9.086 1.00 98.81 130 VAL A N 1
ATOM 1044 C CA . VAL A 1 130 ? 1.814 -1.111 10.035 1.00 98.81 130 VAL A CA 1
ATOM 1045 C C . VAL A 1 130 ? 3.063 -0.748 9.232 1.00 98.81 130 VAL A C 1
ATOM 1047 O O . VAL A 1 130 ? 3.513 -1.580 8.443 1.00 98.81 130 VAL A O 1
ATOM 1050 N N . ASP A 1 131 ? 3.605 0.459 9.403 1.00 98.44 131 ASP A N 1
ATOM 1051 C CA . ASP A 1 131 ? 4.879 0.875 8.801 1.00 98.44 131 ASP A CA 1
ATOM 1052 C C . ASP A 1 131 ? 6.012 0.701 9.813 1.00 98.44 131 ASP A C 1
ATOM 1054 O O . ASP A 1 131 ? 6.081 1.392 10.831 1.00 98.44 131 ASP A O 1
ATOM 1058 N N . VAL A 1 132 ? 6.851 -0.303 9.571 1.00 97.81 132 VAL A N 1
ATOM 1059 C CA . VAL A 1 132 ? 7.935 -0.709 10.468 1.00 97.81 132 VAL A CA 1
ATOM 1060 C C . VAL A 1 132 ? 9.168 0.139 10.192 1.00 97.81 132 VAL A C 1
ATOM 1062 O O . VAL A 1 132 ? 9.802 -0.001 9.148 1.00 97.81 132 VAL A O 1
ATOM 1065 N N . GLU A 1 133 ? 9.552 0.965 11.158 1.00 97.50 133 GLU A N 1
ATOM 1066 C CA . GLU A 1 133 ? 10.667 1.895 11.000 1.00 97.50 133 GLU A CA 1
ATOM 1067 C C . GLU A 1 133 ? 12.046 1.240 11.224 1.00 97.50 133 GLU A C 1
ATOM 1069 O O . GLU A 1 133 ? 12.172 0.211 11.894 1.00 97.50 133 GLU A O 1
ATOM 1074 N N . HIS A 1 134 ? 13.107 1.860 10.692 1.00 96.50 134 HIS A N 1
ATOM 1075 C CA . HIS A 1 134 ? 14.500 1.365 10.731 1.00 96.50 134 HIS A CA 1
ATOM 1076 C C . HIS A 1 134 ? 15.049 1.055 12.139 1.00 96.50 134 HIS A C 1
ATOM 1078 O O . HIS A 1 134 ? 16.060 0.380 12.304 1.00 96.50 134 HIS A O 1
ATOM 1084 N N . GLN A 1 135 ? 14.406 1.533 13.203 1.00 97.12 135 GLN A N 1
ATOM 1085 C CA . GLN A 1 135 ? 14.768 1.182 14.576 1.00 97.12 135 GLN A CA 1
ATOM 1086 C C . GLN A 1 135 ? 14.557 -0.314 14.872 1.00 97.12 135 GLN A C 1
ATOM 1088 O O . GLN A 1 135 ? 15.086 -0.806 15.867 1.00 97.12 135 GLN A O 1
ATOM 1093 N N . PHE A 1 136 ? 13.822 -1.040 14.023 1.00 96.12 136 PHE A N 1
ATOM 1094 C CA . PHE A 1 136 ? 13.703 -2.496 14.077 1.00 96.12 136 PHE A CA 1
ATOM 1095 C C . PHE A 1 136 ? 14.831 -3.246 13.345 1.00 96.12 136 PHE A C 1
ATOM 1097 O O . PHE A 1 136 ? 14.745 -4.471 13.237 1.00 96.12 136 PHE A O 1
ATOM 1104 N N . ASP A 1 137 ? 15.854 -2.566 12.807 1.00 95.75 137 ASP A N 1
ATOM 1105 C CA . ASP A 1 137 ? 16.919 -3.197 12.014 1.00 95.75 137 ASP A CA 1
ATOM 1106 C C . ASP A 1 137 ? 17.554 -4.377 12.776 1.00 95.75 137 ASP A C 1
ATOM 1108 O O . ASP A 1 137 ? 18.176 -4.220 13.829 1.00 95.75 137 ASP A O 1
ATOM 1112 N N . GLY A 1 138 ? 17.361 -5.595 12.260 1.00 93.88 138 GLY A N 1
ATOM 1113 C CA . GLY A 1 138 ? 17.789 -6.844 12.904 1.00 93.88 138 GLY A CA 1
ATOM 1114 C C . GLY A 1 138 ? 17.080 -7.217 14.223 1.00 93.88 138 GLY A C 1
ATOM 1115 O O . GLY A 1 138 ? 17.345 -8.294 14.769 1.00 93.88 138 GLY A O 1
ATOM 1116 N N . ASP A 1 139 ? 16.153 -6.402 14.732 1.00 96.44 139 ASP A N 1
ATOM 1117 C CA . ASP A 1 139 ? 15.446 -6.615 16.000 1.00 96.44 139 ASP A CA 1
ATOM 1118 C C . ASP A 1 139 ? 14.213 -7.513 15.834 1.00 96.44 139 ASP A C 1
ATOM 1120 O O . ASP A 1 139 ? 13.049 -7.106 15.853 1.00 96.44 139 ASP A O 1
ATOM 1124 N N . SER A 1 140 ? 14.492 -8.804 15.694 1.00 95.44 140 SER A N 1
ATOM 1125 C CA . SER A 1 140 ? 13.467 -9.834 15.508 1.00 95.44 140 SER A CA 1
ATOM 1126 C C . SER A 1 140 ? 12.503 -9.975 16.694 1.00 95.44 140 SER A C 1
ATOM 1128 O O . SER A 1 140 ? 11.371 -10.417 16.502 1.00 95.44 140 SER A O 1
ATOM 1130 N N . VAL A 1 141 ? 12.937 -9.643 17.917 1.00 95.69 141 VAL A N 1
ATOM 1131 C CA . VAL A 1 141 ? 12.124 -9.833 19.129 1.00 95.69 141 VAL A CA 1
ATOM 1132 C C . VAL A 1 141 ? 11.055 -8.756 19.211 1.00 95.69 141 VAL A C 1
ATOM 1134 O O . VAL A 1 141 ? 9.875 -9.084 19.341 1.00 95.69 141 VAL A O 1
ATOM 1137 N N . ASN A 1 142 ? 11.445 -7.486 19.086 1.00 96.56 142 ASN A N 1
ATOM 1138 C CA . ASN A 1 142 ? 10.470 -6.404 19.125 1.00 96.56 142 ASN A CA 1
ATOM 1139 C C . ASN A 1 142 ? 9.571 -6.431 17.885 1.00 96.56 142 ASN A C 1
ATOM 1141 O O . ASN A 1 142 ? 8.375 -6.176 18.010 1.00 96.56 142 ASN A O 1
ATOM 1145 N N . LEU A 1 143 ? 10.089 -6.842 16.720 1.00 96.62 143 LEU A N 1
ATOM 1146 C CA . LEU A 1 143 ? 9.269 -7.040 15.522 1.00 96.62 143 LEU A CA 1
ATOM 1147 C C . LEU A 1 143 ? 8.176 -8.102 15.746 1.00 96.62 143 LEU A C 1
ATOM 1149 O O . LEU A 1 143 ? 7.008 -7.867 15.437 1.00 96.62 143 LEU A O 1
ATOM 1153 N N . TYR A 1 144 ? 8.529 -9.252 16.334 1.00 97.75 144 TYR A N 1
ATOM 1154 C CA . TYR A 1 144 ? 7.555 -10.287 16.698 1.00 97.75 144 TYR A CA 1
ATOM 1155 C C . TYR A 1 144 ? 6.520 -9.772 17.710 1.00 97.75 144 TYR A C 1
ATOM 1157 O O . TYR A 1 144 ? 5.321 -10.018 17.551 1.00 97.75 144 TYR A O 1
ATOM 1165 N N . ASN A 1 145 ? 6.966 -9.049 18.743 1.00 97.50 145 ASN A N 1
ATOM 1166 C CA . ASN A 1 145 ? 6.084 -8.507 19.779 1.00 97.50 145 ASN A CA 1
ATOM 1167 C C . ASN A 1 145 ? 5.095 -7.484 19.205 1.00 97.50 145 ASN A C 1
ATOM 1169 O O . ASN A 1 145 ? 3.908 -7.547 19.529 1.00 97.50 145 ASN A O 1
ATOM 1173 N N . LEU A 1 146 ? 5.560 -6.601 18.316 1.00 98.38 146 LEU A N 1
ATOM 1174 C CA . LEU A 1 146 ? 4.728 -5.618 17.626 1.00 98.38 146 LEU A CA 1
ATOM 1175 C C . LEU A 1 146 ? 3.600 -6.315 16.861 1.00 98.38 146 LEU A C 1
ATOM 1177 O O . LEU A 1 146 ? 2.424 -6.060 17.117 1.00 98.38 146 LEU A O 1
ATOM 1181 N N . PHE A 1 147 ? 3.934 -7.254 15.974 1.00 98.56 147 PHE A N 1
ATOM 1182 C CA . PHE A 1 147 ? 2.918 -7.924 15.160 1.00 98.56 147 PHE A CA 1
ATOM 1183 C C . PHE A 1 147 ? 2.023 -8.870 15.962 1.00 98.56 147 PHE A C 1
ATOM 1185 O O . PHE A 1 147 ? 0.839 -8.990 15.645 1.00 98.56 147 PHE A O 1
ATOM 1192 N N . THR A 1 148 ? 2.526 -9.456 17.052 1.00 98.44 148 THR A N 1
ATOM 1193 C CA . THR A 1 148 ? 1.681 -10.182 18.011 1.00 98.44 148 THR A CA 1
ATOM 1194 C C . THR A 1 148 ? 0.636 -9.251 18.633 1.00 98.44 148 THR A C 1
ATOM 1196 O O . THR A 1 148 ? -0.539 -9.620 18.712 1.00 98.44 148 THR A O 1
ATOM 1199 N N . ALA A 1 149 ? 1.027 -8.039 19.042 1.00 98.50 149 ALA A N 1
ATOM 1200 C CA . ALA A 1 149 ? 0.112 -7.061 19.625 1.00 98.50 149 ALA A CA 1
ATOM 1201 C C . ALA A 1 149 ? -0.937 -6.583 18.605 1.00 98.50 149 ALA A C 1
ATOM 1203 O O . ALA A 1 149 ? -2.134 -6.662 18.886 1.00 98.50 149 ALA A O 1
ATOM 1204 N N . PHE A 1 150 ? -0.517 -6.169 17.404 1.00 98.81 150 PHE A N 1
ATOM 1205 C CA . PHE A 1 150 ? -1.433 -5.734 16.339 1.00 98.81 150 PHE A CA 1
ATOM 1206 C C . PHE A 1 150 ? -2.417 -6.835 15.932 1.00 98.81 150 PHE A C 1
ATOM 1208 O O . PHE A 1 150 ? -3.620 -6.588 15.835 1.00 98.81 150 PHE A O 1
ATOM 1215 N N . HIS A 1 151 ? -1.936 -8.068 15.761 1.00 98.50 151 HIS A N 1
ATOM 1216 C CA . HIS A 1 151 ? -2.800 -9.205 15.461 1.00 98.50 151 HIS A CA 1
ATOM 1217 C C . HIS A 1 151 ? -3.809 -9.473 16.586 1.00 98.50 151 HIS A C 1
ATOM 1219 O O . HIS A 1 151 ? -4.988 -9.693 16.315 1.00 98.50 151 HIS A O 1
ATOM 1225 N N . SER A 1 152 ? -3.377 -9.392 17.848 1.00 98.31 152 SER A N 1
ATOM 1226 C CA . SER A 1 152 ? -4.258 -9.598 19.006 1.00 98.31 152 SER A CA 1
ATOM 1227 C C . SER A 1 152 ? -5.367 -8.546 19.080 1.00 98.31 152 SER A C 1
ATOM 1229 O O . SER A 1 152 ? -6.516 -8.897 19.334 1.00 98.31 152 SER A O 1
ATOM 1231 N N . TYR A 1 153 ? -5.064 -7.271 18.814 1.00 98.62 153 TYR A N 1
ATOM 1232 C CA . TYR A 1 153 ? -6.077 -6.208 18.805 1.00 98.62 153 TYR A CA 1
ATOM 1233 C C . TYR A 1 153 ? -7.014 -6.280 17.594 1.00 98.62 153 TYR A C 1
ATOM 1235 O O . TYR A 1 153 ? -8.208 -6.018 17.746 1.00 98.62 153 TYR A O 1
ATOM 1243 N N . LYS A 1 154 ? -6.521 -6.701 16.420 1.00 98.50 154 LYS A N 1
ATOM 1244 C CA . LYS A 1 154 ? -7.391 -7.049 15.286 1.00 98.50 154 LYS A CA 1
ATOM 1245 C C . LYS A 1 154 ? -8.353 -8.175 15.676 1.00 98.50 154 LYS A C 1
ATOM 1247 O O . LYS A 1 154 ? -9.556 -8.041 15.475 1.00 98.50 154 LYS A O 1
ATOM 1252 N N . GLN A 1 155 ? -7.842 -9.267 16.249 1.00 98.31 155 GLN A N 1
ATOM 1253 C CA . GLN A 1 155 ? -8.675 -10.404 16.645 1.00 98.31 155 GLN A CA 1
ATOM 1254 C C . GLN A 1 155 ? -9.689 -10.007 17.721 1.00 98.31 155 GLN A C 1
ATOM 1256 O O . GLN A 1 155 ? -10.850 -10.384 17.626 1.00 98.31 155 GLN A O 1
ATOM 1261 N N . LEU A 1 156 ? -9.293 -9.167 18.680 1.00 98.31 156 LEU A N 1
ATOM 1262 C CA . LEU A 1 156 ? -10.203 -8.611 19.679 1.00 98.31 156 LEU A CA 1
ATOM 1263 C C . LEU A 1 156 ? -11.342 -7.801 19.039 1.00 98.31 156 LEU A C 1
ATOM 1265 O O . LEU A 1 156 ? -12.483 -7.899 19.487 1.00 98.31 156 LEU A O 1
ATOM 1269 N N . ALA A 1 157 ? -11.063 -7.013 17.994 1.00 98.56 157 ALA A N 1
ATOM 1270 C CA . ALA A 1 157 ? -12.098 -6.281 17.261 1.00 98.56 157 ALA A CA 1
ATOM 1271 C C . ALA A 1 157 ? -13.086 -7.233 16.563 1.00 98.56 157 ALA A C 1
ATOM 1273 O O . ALA A 1 157 ? -14.293 -6.989 16.592 1.00 98.56 157 ALA A O 1
ATOM 1274 N N . VAL A 1 158 ? -12.591 -8.336 15.994 1.00 98.25 158 VAL A N 1
ATOM 1275 C CA . VAL A 1 158 ? -13.431 -9.386 15.394 1.00 98.25 158 VAL A CA 1
ATOM 1276 C C . VAL A 1 158 ? -14.280 -10.092 16.454 1.00 98.25 158 VAL A C 1
ATOM 1278 O O . VAL A 1 158 ? -15.495 -10.202 16.301 1.00 98.25 158 VAL A O 1
ATOM 1281 N N . ASP A 1 159 ? -13.672 -10.519 17.561 1.00 98.25 159 ASP A N 1
ATOM 1282 C CA . ASP A 1 159 ? -14.347 -11.255 18.637 1.00 98.25 159 ASP A CA 1
ATOM 1283 C C . ASP A 1 159 ? -15.437 -10.412 19.320 1.00 98.25 159 ASP A C 1
ATOM 1285 O O . ASP A 1 159 ? -16.487 -10.931 19.704 1.00 98.25 159 ASP A O 1
ATOM 1289 N N . ASN A 1 160 ? -15.219 -9.096 19.422 1.00 98.56 160 ASN A N 1
ATOM 1290 C CA . ASN A 1 160 ? -16.199 -8.145 19.949 1.00 98.56 160 ASN A CA 1
ATOM 1291 C C . ASN A 1 160 ? -17.282 -7.746 18.928 1.00 98.56 160 ASN A C 1
ATOM 1293 O O . ASN A 1 160 ? -18.176 -6.971 19.270 1.00 98.56 160 ASN A O 1
ATOM 1297 N N . GLY A 1 161 ? -17.215 -8.233 17.683 1.00 98.31 161 GLY A N 1
ATOM 1298 C CA . GLY A 1 161 ? -18.155 -7.878 16.616 1.00 98.31 161 GLY A CA 1
ATOM 1299 C C . GLY A 1 161 ? -18.048 -6.423 16.147 1.00 98.31 161 GLY A C 1
ATOM 1300 O O . GLY A 1 161 ? -19.013 -5.883 15.611 1.00 98.31 161 GLY A O 1
ATOM 1301 N N . VAL A 1 162 ? -16.900 -5.778 16.377 1.00 98.31 162 VAL A N 1
ATOM 1302 C CA . VAL A 1 162 ? -16.606 -4.418 15.896 1.00 98.31 162 VAL A CA 1
ATOM 1303 C C . VAL A 1 162 ? -16.322 -4.429 14.395 1.00 98.31 162 VAL A C 1
ATOM 1305 O O . VAL A 1 162 ? -16.714 -3.515 13.676 1.00 98.31 162 VAL A O 1
ATOM 1308 N N . THR A 1 163 ? -15.654 -5.479 13.927 1.00 97.94 163 THR A N 1
ATOM 1309 C CA . THR A 1 163 ? -15.393 -5.750 12.514 1.00 97.94 163 THR A CA 1
ATOM 1310 C C . THR A 1 163 ? -15.445 -7.258 12.265 1.00 97.94 163 THR A C 1
ATOM 1312 O O . THR A 1 163 ? -15.767 -8.026 13.172 1.00 97.94 163 THR A O 1
ATOM 1315 N N . ASP A 1 164 ? -15.138 -7.699 11.050 1.00 97.00 164 ASP A N 1
ATOM 1316 C CA . ASP A 1 164 ? -15.058 -9.113 10.700 1.00 97.00 164 ASP A C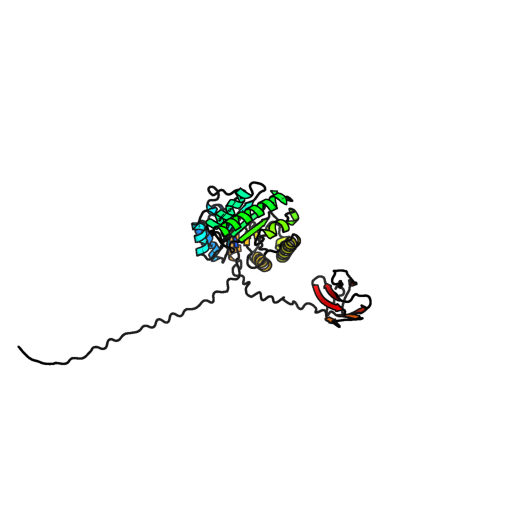A 1
ATOM 1317 C C . ASP A 1 164 ? -13.722 -9.456 10.010 1.00 97.00 164 ASP A C 1
ATOM 1319 O O . ASP A 1 164 ? -12.770 -8.672 9.987 1.00 97.00 164 ASP A O 1
ATOM 1323 N N . THR A 1 165 ? -13.614 -10.677 9.487 1.00 94.00 165 THR A N 1
ATOM 1324 C CA . THR A 1 165 ? -12.388 -11.182 8.857 1.00 94.00 165 THR A CA 1
ATOM 1325 C C . THR A 1 165 ? -11.986 -10.454 7.570 1.00 94.00 165 THR A C 1
ATOM 1327 O O . THR A 1 165 ? -10.884 -10.691 7.081 1.00 94.00 165 THR A O 1
ATOM 1330 N N . THR A 1 166 ? -12.844 -9.597 7.006 1.00 96.62 166 THR A N 1
ATOM 1331 C CA . THR A 1 166 ? -12.520 -8.765 5.840 1.00 96.62 166 THR A CA 1
ATOM 1332 C C . THR A 1 166 ? -11.645 -7.570 6.204 1.00 96.62 166 THR A C 1
ATOM 1334 O O . THR A 1 166 ? -11.076 -6.966 5.301 1.00 96.62 166 THR A O 1
ATOM 1337 N N . PHE A 1 167 ? -11.508 -7.220 7.491 1.00 98.31 167 PHE A N 1
ATOM 1338 C CA . PHE A 1 167 ? -10.576 -6.179 7.921 1.00 98.31 167 PHE A CA 1
ATOM 1339 C C . PHE A 1 167 ? -9.133 -6.657 7.738 1.00 98.31 167 PHE A C 1
ATOM 1341 O O . PHE A 1 167 ? -8.682 -7.602 8.393 1.00 98.31 167 PHE A O 1
ATOM 1348 N N . ILE A 1 168 ? -8.394 -6.005 6.845 1.00 97.94 168 ILE A N 1
ATOM 1349 C CA . ILE A 1 168 ? -7.040 -6.419 6.456 1.00 97.94 168 ILE A CA 1
ATOM 1350 C C . ILE A 1 168 ? -5.995 -5.756 7.355 1.00 97.94 168 ILE A C 1
ATOM 1352 O O . ILE A 1 168 ? -6.032 -4.546 7.565 1.00 97.94 168 ILE A O 1
ATOM 1356 N N . LEU A 1 169 ? -5.027 -6.535 7.843 1.00 98.81 169 LEU A N 1
ATOM 1357 C CA . LEU A 1 169 ? -3.816 -6.031 8.493 1.00 98.81 169 LEU A CA 1
ATOM 1358 C C . LEU A 1 169 ? -2.623 -6.196 7.548 1.00 98.81 169 LEU A C 1
ATOM 1360 O O . LEU A 1 169 ? -2.203 -7.311 7.246 1.00 98.81 169 LEU A O 1
ATOM 1364 N N . GLY A 1 170 ? -2.086 -5.080 7.075 1.00 98.75 170 GLY A N 1
ATOM 1365 C CA . GLY A 1 170 ? -0.923 -5.006 6.203 1.00 98.75 170 GLY A CA 1
ATOM 1366 C C . GLY A 1 170 ? 0.368 -4.659 6.939 1.00 98.75 170 GLY A C 1
ATOM 1367 O O . GLY A 1 170 ? 0.345 -4.140 8.055 1.00 98.75 170 GLY A O 1
ATOM 1368 N N . CYS A 1 171 ? 1.497 -4.887 6.271 1.00 98.75 171 CYS A N 1
ATOM 1369 C CA . CYS A 1 171 ? 2.810 -4.412 6.704 1.00 98.75 171 CYS A CA 1
ATOM 1370 C C . CYS A 1 171 ? 3.567 -3.759 5.545 1.00 98.75 171 CYS A C 1
ATOM 1372 O O . CYS A 1 171 ? 3.672 -4.348 4.469 1.00 98.75 171 CYS A O 1
ATOM 1374 N N . THR A 1 172 ? 4.119 -2.576 5.791 1.00 98.50 172 THR A N 1
ATOM 1375 C CA . THR A 1 172 ? 5.216 -1.989 5.017 1.00 98.50 172 THR A CA 1
ATOM 1376 C C . THR A 1 172 ? 6.431 -1.842 5.930 1.00 98.50 172 THR A C 1
ATOM 1378 O O . THR A 1 172 ? 6.319 -1.875 7.155 1.00 98.50 172 THR A O 1
ATOM 1381 N N . THR A 1 173 ? 7.608 -1.730 5.333 1.00 97.25 173 THR A N 1
ATOM 1382 C CA . THR A 1 173 ? 8.866 -1.542 6.047 1.00 97.25 173 THR A CA 1
ATOM 1383 C C . THR A 1 173 ? 9.570 -0.299 5.544 1.00 97.25 173 THR A C 1
ATOM 1385 O O . THR A 1 173 ? 9.477 0.029 4.357 1.00 97.25 173 THR A O 1
ATOM 1388 N N . TRP A 1 174 ? 10.351 0.324 6.420 1.00 93.62 174 TRP A N 1
ATOM 1389 C CA . TRP A 1 174 ? 11.337 1.316 6.040 1.00 93.62 174 TRP A CA 1
ATOM 1390 C C . TRP A 1 174 ? 12.336 0.697 5.061 1.00 93.62 174 TRP A C 1
ATOM 1392 O O . TRP A 1 174 ? 13.162 -0.137 5.429 1.00 93.62 174 TRP A O 1
ATOM 1402 N N . GLY A 1 175 ? 12.235 1.083 3.791 1.00 91.88 175 GLY A N 1
ATOM 1403 C CA . GLY A 1 175 ? 13.077 0.528 2.739 1.00 91.88 175 GLY A CA 1
ATOM 1404 C C . GLY A 1 175 ? 12.899 -0.981 2.530 1.00 91.88 175 GLY A C 1
ATOM 1405 O O . GLY A 1 175 ? 11.889 -1.593 2.892 1.00 91.88 175 GLY A O 1
ATOM 1406 N N . ASN A 1 176 ? 13.891 -1.588 1.878 1.00 92.69 176 ASN A N 1
ATOM 1407 C CA . ASN A 1 176 ? 13.860 -3.001 1.530 1.00 92.69 176 ASN A CA 1
ATOM 1408 C C . ASN A 1 176 ? 14.259 -3.874 2.738 1.00 92.69 176 ASN 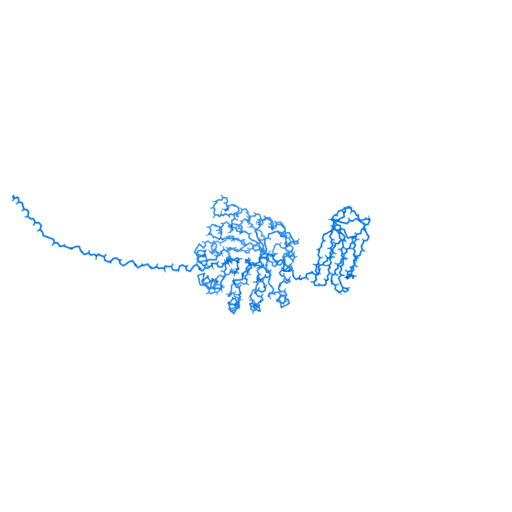A C 1
ATOM 1410 O O . ASN A 1 176 ? 15.357 -3.702 3.270 1.00 92.69 176 ASN A O 1
ATOM 1414 N N . PRO A 1 177 ? 13.434 -4.858 3.146 1.00 94.38 177 PRO A N 1
ATOM 1415 C CA . PRO A 1 177 ? 13.726 -5.750 4.266 1.00 94.38 177 PRO A CA 1
ATOM 1416 C C . PRO A 1 177 ? 15.110 -6.397 4.268 1.00 94.38 177 PRO A C 1
ATOM 1418 O O . PRO A 1 177 ? 15.672 -6.613 5.342 1.00 94.38 177 PRO A O 1
ATOM 1421 N N . ILE A 1 178 ? 15.665 -6.718 3.095 1.00 93.06 178 ILE A N 1
ATOM 1422 C CA . ILE A 1 178 ? 16.977 -7.370 3.009 1.00 93.06 178 ILE A CA 1
ATOM 1423 C C . ILE A 1 178 ? 18.121 -6.449 3.455 1.00 93.06 178 ILE A C 1
ATOM 1425 O O . ILE A 1 178 ? 19.071 -6.927 4.076 1.00 93.06 178 ILE A O 1
ATOM 1429 N N . ASP A 1 179 ? 17.995 -5.145 3.203 1.00 92.94 179 ASP A N 1
ATOM 1430 C CA . ASP A 1 179 ? 19.004 -4.134 3.538 1.00 92.94 179 ASP A CA 1
ATOM 1431 C C . ASP A 1 179 ? 18.962 -3.752 5.026 1.00 92.94 179 ASP A C 1
ATOM 1433 O O . ASP A 1 179 ? 19.955 -3.285 5.580 1.00 92.94 179 ASP A O 1
ATOM 1437 N N . HIS A 1 180 ? 17.824 -4.015 5.673 1.00 93.94 180 HIS A N 1
ATOM 1438 C CA . HIS A 1 180 ? 17.527 -3.692 7.071 1.00 93.94 180 HIS A CA 1
ATOM 1439 C C . HIS A 1 180 ? 17.487 -4.927 7.990 1.00 93.94 180 HIS A C 1
ATOM 1441 O O . HIS A 1 180 ? 17.201 -4.840 9.184 1.00 93.94 180 HIS A O 1
ATOM 1447 N N . TRP A 1 181 ? 17.769 -6.117 7.449 1.00 94.44 181 TRP A N 1
ATOM 1448 C CA . TRP A 1 181 ? 17.650 -7.399 8.155 1.00 94.44 181 TRP A CA 1
ATOM 1449 C C . TRP A 1 181 ? 16.272 -7.629 8.803 1.00 94.44 181 TRP A C 1
ATOM 1451 O O . TRP A 1 181 ? 16.162 -8.326 9.819 1.00 94.44 181 TRP A O 1
ATOM 1461 N N . PHE A 1 182 ? 15.204 -7.083 8.211 1.00 94.12 182 PHE A N 1
ATOM 1462 C CA . PHE A 1 182 ? 13.845 -7.347 8.668 1.00 94.12 182 PHE A CA 1
ATOM 1463 C C . PHE A 1 182 ? 13.447 -8.788 8.349 1.00 94.12 182 PHE A C 1
ATOM 1465 O O . PHE A 1 182 ? 13.542 -9.276 7.220 1.00 94.12 182 PHE A O 1
ATOM 1472 N N . ARG A 1 183 ? 12.964 -9.490 9.373 1.00 95.12 183 ARG A N 1
ATOM 1473 C CA . ARG A 1 183 ? 12.559 -10.894 9.277 1.00 95.12 183 ARG A CA 1
ATOM 1474 C C . ARG A 1 183 ? 11.106 -11.005 8.837 1.00 95.12 183 ARG A C 1
ATOM 1476 O O . ARG A 1 183 ? 10.192 -11.069 9.652 1.00 95.12 183 ARG A O 1
ATOM 1483 N N . ILE A 1 184 ? 10.895 -11.033 7.525 1.00 97.75 184 ILE A N 1
ATOM 1484 C CA . ILE A 1 184 ? 9.557 -11.136 6.927 1.00 97.75 184 ILE A CA 1
ATOM 1485 C C . ILE A 1 184 ? 8.845 -12.435 7.318 1.00 97.75 184 ILE A C 1
ATOM 1487 O O . ILE A 1 184 ? 7.635 -12.429 7.529 1.00 97.75 184 ILE A O 1
ATOM 1491 N N . ASP A 1 185 ? 9.575 -13.530 7.510 1.00 97.06 185 ASP A N 1
ATOM 1492 C CA . ASP A 1 185 ? 9.043 -14.791 8.026 1.00 97.06 185 ASP A CA 1
ATOM 1493 C C . ASP A 1 185 ? 8.461 -14.679 9.445 1.00 97.06 185 ASP A C 1
ATOM 1495 O O . ASP A 1 185 ? 7.526 -15.410 9.769 1.00 97.06 185 ASP A O 1
ATOM 1499 N N . ILE A 1 186 ? 8.959 -13.747 10.267 1.00 96.44 186 ILE A N 1
ATOM 1500 C CA . ILE A 1 186 ? 8.400 -13.433 11.591 1.00 96.44 186 ILE A CA 1
ATOM 1501 C C . ILE A 1 186 ? 7.085 -12.658 11.467 1.00 96.44 186 ILE A C 1
ATOM 1503 O O . ILE A 1 186 ? 6.160 -12.904 12.235 1.00 96.44 186 ILE A O 1
ATOM 1507 N N . VAL A 1 187 ? 6.983 -11.748 10.497 1.00 98.25 187 VAL A N 1
ATOM 1508 C CA . VAL A 1 187 ? 5.797 -10.899 10.284 1.00 98.25 187 VAL A CA 1
ATOM 1509 C C . VAL A 1 187 ? 4.669 -11.657 9.572 1.00 98.25 187 VAL A C 1
ATOM 1511 O O . VAL A 1 187 ? 3.493 -11.501 9.899 1.00 98.25 187 VAL A O 1
ATOM 1514 N N . ASN A 1 188 ? 5.022 -12.515 8.613 1.00 98.50 188 ASN A N 1
ATOM 1515 C CA . ASN A 1 188 ? 4.108 -13.207 7.701 1.00 98.50 188 ASN A CA 1
ATOM 1516 C C . ASN A 1 188 ? 2.910 -13.932 8.358 1.00 98.50 188 ASN A C 1
ATOM 1518 O O . ASN A 1 188 ? 1.829 -13.903 7.766 1.00 98.50 188 ASN A O 1
ATOM 1522 N N . PRO A 1 189 ? 3.030 -14.583 9.532 1.00 98.31 189 PRO A N 1
ATOM 1523 C CA . PRO A 1 189 ? 1.893 -15.234 10.185 1.00 98.31 189 PRO A CA 1
ATOM 1524 C C . PRO A 1 189 ? 0.799 -14.268 10.657 1.00 98.31 189 PRO A C 1
ATOM 1526 O O . PRO A 1 189 ? -0.345 -14.690 10.803 1.00 98.31 189 PRO A O 1
ATOM 1529 N N . PHE A 1 190 ? 1.142 -13.001 10.900 1.00 98.44 190 PHE A N 1
ATOM 1530 C CA . PHE A 1 190 ? 0.263 -12.026 11.550 1.00 98.44 190 PHE A CA 1
ATOM 1531 C C . PHE A 1 190 ? -0.485 -11.123 10.573 1.00 98.44 190 PHE A C 1
ATOM 1533 O O . PHE A 1 190 ? -1.532 -10.582 10.930 1.00 98.44 190 PHE A O 1
ATOM 1540 N N . VAL A 1 191 ? 0.053 -10.963 9.363 1.00 98.62 191 VAL A N 1
ATOM 1541 C CA . VAL A 1 191 ? -0.453 -10.033 8.349 1.00 98.62 191 VAL A CA 1
ATOM 1542 C C . VAL A 1 191 ? -1.174 -10.753 7.216 1.00 98.62 191 VAL A C 1
ATOM 1544 O O . VAL A 1 191 ? -0.997 -11.949 6.961 1.00 98.62 191 VAL A O 1
ATOM 1547 N N . ASP A 1 192 ? -1.988 -9.988 6.508 1.00 98.62 192 ASP A N 1
ATOM 1548 C CA . ASP A 1 192 ? -2.777 -10.431 5.368 1.00 98.62 192 ASP A CA 1
ATOM 1549 C C . ASP A 1 192 ? -2.121 -10.053 4.037 1.00 98.62 192 ASP A C 1
ATOM 1551 O O . ASP A 1 192 ? -2.334 -10.753 3.051 1.00 98.62 192 ASP A O 1
ATOM 1555 N N . ALA A 1 193 ? -1.291 -9.003 4.012 1.00 98.50 193 ALA A N 1
ATOM 1556 C CA . ALA A 1 193 ? -0.557 -8.546 2.834 1.00 98.50 193 ALA A CA 1
ATOM 1557 C C . ALA A 1 193 ? 0.699 -7.736 3.204 1.00 98.50 193 ALA A C 1
ATOM 1559 O O . ALA A 1 193 ? 0.805 -7.185 4.303 1.00 98.50 193 ALA A O 1
ATOM 1560 N N . PHE A 1 194 ? 1.633 -7.645 2.258 1.00 98.81 194 PHE A N 1
ATOM 1561 C CA . PHE A 1 194 ? 2.819 -6.793 2.337 1.00 98.81 194 PHE A CA 1
ATOM 1562 C C . PHE A 1 194 ? 2.733 -5.637 1.345 1.00 98.81 194 PHE A C 1
ATOM 1564 O O . PHE A 1 194 ? 2.230 -5.812 0.238 1.00 98.81 194 PHE A O 1
ATOM 1571 N N . PHE A 1 195 ? 3.278 -4.486 1.725 1.00 98.69 195 PHE A N 1
ATOM 1572 C CA . PHE A 1 195 ? 3.229 -3.246 0.961 1.00 98.69 195 PHE A CA 1
ATOM 1573 C C . PHE A 1 195 ? 4.636 -2.662 0.773 1.00 98.69 195 PHE A C 1
ATOM 1575 O O . PHE A 1 195 ? 4.966 -1.665 1.401 1.00 98.69 195 PHE A O 1
ATOM 1582 N N . PRO A 1 196 ? 5.519 -3.288 -0.024 1.00 98.31 196 PRO A N 1
ATOM 1583 C CA . PRO A 1 196 ? 6.889 -2.810 -0.167 1.00 98.31 196 PRO A CA 1
ATOM 1584 C C . PRO A 1 196 ? 6.951 -1.393 -0.744 1.00 98.31 196 PRO A C 1
ATOM 1586 O O . PRO A 1 196 ? 6.293 -1.078 -1.740 1.00 98.31 196 PRO A O 1
ATOM 1589 N N . GLN A 1 197 ? 7.828 -0.576 -0.164 1.00 97.38 197 GLN A N 1
ATOM 1590 C CA . GLN A 1 197 ? 8.203 0.741 -0.670 1.00 97.38 197 GLN A CA 1
ATOM 1591 C C . GLN A 1 197 ? 9.154 0.603 -1.871 1.00 97.38 197 GLN A C 1
ATOM 1593 O O . GLN A 1 197 ? 10.373 0.718 -1.748 1.00 97.38 197 GLN A O 1
ATOM 1598 N N . THR A 1 198 ? 8.612 0.314 -3.055 1.00 97.50 198 THR A N 1
ATOM 1599 C CA . THR A 1 198 ? 9.395 0.174 -4.295 1.00 97.50 198 THR A CA 1
ATOM 1600 C C . THR A 1 198 ? 9.531 1.532 -4.9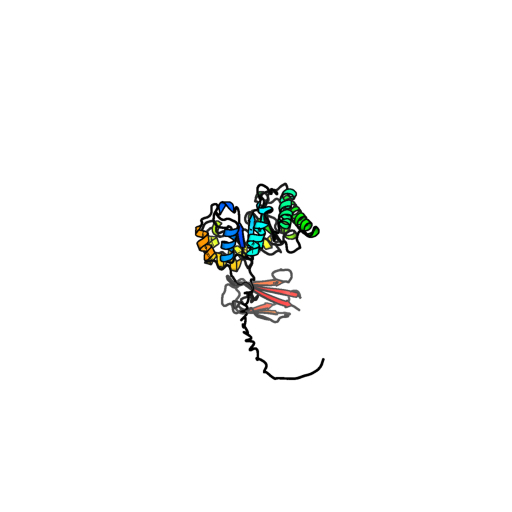77 1.00 97.50 198 THR A C 1
ATOM 1602 O O . THR A 1 198 ? 8.948 1.816 -6.023 1.00 97.50 198 THR A O 1
ATOM 1605 N N . TYR A 1 199 ? 10.296 2.416 -4.342 1.00 96.75 199 TYR A N 1
ATOM 1606 C CA . TYR A 1 199 ? 10.415 3.827 -4.709 1.00 96.75 199 TYR A CA 1
ATOM 1607 C C . TYR A 1 199 ? 11.424 4.058 -5.839 1.00 96.75 199 TYR A C 1
ATOM 1609 O O . TYR A 1 199 ? 12.396 4.795 -5.692 1.00 96.75 199 TYR A O 1
ATOM 1617 N N . VAL A 1 200 ? 11.174 3.437 -6.994 1.00 96.81 200 VAL A N 1
ATOM 1618 C CA . VAL A 1 200 ? 12.044 3.488 -8.184 1.00 96.81 200 VAL A CA 1
ATOM 1619 C C . VAL A 1 200 ? 12.398 4.910 -8.629 1.00 96.81 200 VAL A C 1
ATOM 1621 O O . VAL A 1 200 ? 13.501 5.128 -9.121 1.00 96.81 200 VAL A O 1
ATOM 1624 N N . GLU A 1 201 ? 11.513 5.888 -8.421 1.00 96.88 201 GLU A N 1
ATOM 1625 C CA . GLU A 1 201 ? 11.817 7.299 -8.677 1.00 96.88 201 GLU A CA 1
ATOM 1626 C C . GLU A 1 201 ? 12.932 7.824 -7.758 1.00 96.88 201 GLU A C 1
ATOM 1628 O O . GLU A 1 201 ? 13.917 8.386 -8.238 1.00 96.88 201 GLU A O 1
ATOM 1633 N N . LEU A 1 202 ? 12.807 7.588 -6.450 1.00 95.62 202 LEU A N 1
ATOM 1634 C CA . LEU A 1 202 ? 13.735 8.073 -5.422 1.00 95.62 202 LEU A CA 1
ATOM 1635 C C . LEU A 1 202 ? 15.086 7.356 -5.498 1.00 95.62 202 LEU A C 1
ATOM 1637 O O . LEU A 1 202 ? 16.120 7.924 -5.149 1.00 95.62 202 LEU A O 1
ATOM 1641 N N . TRP A 1 203 ? 15.096 6.109 -5.971 1.00 94.38 203 TRP A N 1
ATOM 1642 C CA . TRP A 1 203 ? 16.325 5.343 -6.181 1.00 94.38 203 TRP A CA 1
ATOM 1643 C C . TRP A 1 203 ? 17.120 5.837 -7.403 1.00 94.38 203 TRP A C 1
ATOM 1645 O O . TRP A 1 203 ? 18.337 5.649 -7.478 1.00 94.38 203 TRP A O 1
ATOM 1655 N N . GLY A 1 204 ? 16.451 6.513 -8.344 1.00 94.56 204 GLY A N 1
ATOM 1656 C CA . GLY A 1 204 ? 17.062 7.252 -9.446 1.00 94.56 204 GLY A CA 1
ATOM 1657 C C . GLY A 1 204 ? 16.818 6.661 -10.837 1.00 94.56 204 GLY A C 1
ATOM 1658 O O . GLY A 1 204 ? 16.199 5.614 -11.021 1.00 94.56 204 GLY A O 1
ATOM 1659 N N . GLN A 1 205 ? 17.359 7.333 -11.860 1.00 94.12 205 GLN A N 1
ATOM 1660 C CA . GLN A 1 205 ? 17.015 7.078 -13.267 1.00 94.12 205 GLN A CA 1
ATOM 1661 C C . GLN A 1 205 ? 17.250 5.633 -13.734 1.00 94.12 205 GLN A C 1
ATOM 1663 O O . GLN A 1 205 ? 16.509 5.127 -14.573 1.00 94.12 205 GLN A O 1
ATOM 1668 N N . TYR A 1 206 ? 18.274 4.953 -13.210 1.00 94.44 206 TYR A N 1
ATOM 1669 C CA . TYR A 1 206 ? 18.523 3.549 -13.549 1.00 94.44 206 TYR A CA 1
ATOM 1670 C C . TYR A 1 206 ? 17.340 2.648 -13.166 1.00 94.44 206 TYR A C 1
ATOM 1672 O O . TYR A 1 206 ? 16.985 1.748 -13.925 1.00 94.44 206 TYR A O 1
ATOM 1680 N N . TYR A 1 207 ? 16.705 2.914 -12.026 1.00 96.31 207 TYR A N 1
ATOM 1681 C CA . TYR A 1 207 ? 15.567 2.148 -11.531 1.00 96.31 207 TYR A CA 1
ATOM 1682 C C . TYR A 1 207 ? 14.298 2.466 -12.325 1.00 96.31 207 TYR A C 1
ATOM 1684 O O . TYR A 1 207 ? 13.604 1.547 -12.752 1.00 96.31 207 TYR A O 1
ATOM 1692 N N . LEU A 1 208 ? 14.074 3.745 -12.642 1.00 94.31 208 LEU A N 1
ATOM 1693 C CA . LEU A 1 208 ? 12.999 4.200 -13.535 1.00 94.31 208 LEU A CA 1
ATOM 1694 C C . LEU A 1 208 ? 13.067 3.619 -14.955 1.00 94.31 208 LEU A C 1
ATOM 1696 O O . LEU A 1 208 ? 12.046 3.523 -15.629 1.00 94.31 208 LEU A O 1
ATOM 1700 N N . ASN A 1 209 ? 14.258 3.252 -15.426 1.00 92.94 209 ASN A N 1
ATOM 1701 C CA . ASN A 1 209 ? 14.436 2.617 -16.732 1.00 92.94 209 ASN A CA 1
ATOM 1702 C C . ASN A 1 209 ? 14.245 1.088 -16.688 1.00 92.94 209 ASN A C 1
ATOM 1704 O O . ASN A 1 209 ? 14.323 0.445 -17.731 1.00 92.94 209 ASN A O 1
ATOM 1708 N N . ASN A 1 210 ? 14.057 0.500 -15.501 1.00 95.00 210 ASN A N 1
ATOM 1709 C CA . ASN A 1 210 ? 14.002 -0.948 -15.276 1.00 95.00 210 ASN A CA 1
ATOM 1710 C C . ASN A 1 210 ? 12.901 -1.319 -14.261 1.00 95.00 210 ASN A C 1
ATOM 1712 O O . ASN A 1 210 ? 13.113 -2.162 -13.389 1.00 95.00 210 ASN A O 1
ATOM 1716 N N . ILE A 1 211 ? 11.734 -0.675 -14.344 1.00 96.88 211 ILE A N 1
ATOM 1717 C CA . ILE A 1 211 ? 10.670 -0.755 -13.328 1.00 96.88 211 ILE A CA 1
ATOM 1718 C C . ILE A 1 211 ? 10.203 -2.195 -13.108 1.00 96.88 211 ILE A C 1
ATOM 1720 O O . ILE A 1 211 ? 10.232 -2.683 -11.977 1.00 96.88 211 ILE A O 1
ATOM 1724 N N . THR A 1 212 ? 9.848 -2.895 -14.189 1.00 96.94 212 THR A N 1
ATOM 1725 C CA . THR A 1 212 ? 9.383 -4.291 -14.116 1.00 96.94 212 THR A CA 1
ATOM 1726 C C . THR A 1 212 ? 10.409 -5.203 -13.431 1.00 96.94 212 THR A C 1
ATOM 1728 O O . THR A 1 212 ? 10.058 -5.994 -12.558 1.00 96.94 212 THR A O 1
ATOM 1731 N N . PHE A 1 213 ? 11.696 -5.050 -13.766 1.00 96.06 213 PHE A N 1
ATOM 1732 C CA . PHE A 1 213 ? 12.773 -5.833 -13.153 1.00 96.06 213 PHE A CA 1
ATOM 1733 C C . PHE A 1 213 ? 12.845 -5.617 -11.637 1.00 96.06 213 PHE A C 1
ATOM 1735 O O . PHE A 1 213 ? 13.012 -6.576 -10.885 1.00 96.06 213 PHE A O 1
ATOM 1742 N N . TRP A 1 214 ? 12.715 -4.372 -11.175 1.00 96.75 214 TRP A N 1
ATOM 1743 C CA . TRP A 1 214 ? 12.805 -4.061 -9.750 1.00 96.75 214 TRP A CA 1
ATOM 1744 C C . TRP A 1 214 ? 11.589 -4.534 -8.959 1.00 96.75 214 TRP A C 1
ATOM 1746 O O . TRP A 1 214 ? 11.757 -5.009 -7.837 1.00 96.75 214 TRP A O 1
ATOM 1756 N N . ILE A 1 215 ? 10.397 -4.504 -9.556 1.00 97.69 215 ILE A N 1
ATOM 1757 C CA . ILE A 1 215 ? 9.201 -5.124 -8.972 1.00 97.69 215 ILE A CA 1
ATOM 1758 C C . ILE A 1 215 ? 9.413 -6.634 -8.800 1.00 97.69 215 ILE A C 1
ATOM 1760 O O . ILE A 1 215 ? 9.212 -7.165 -7.705 1.00 97.69 215 ILE A O 1
ATOM 1764 N N . ASP A 1 216 ? 9.895 -7.320 -9.840 1.00 96.50 216 ASP A N 1
ATOM 1765 C CA . ASP A 1 216 ? 10.196 -8.753 -9.779 1.00 96.50 216 ASP A CA 1
ATOM 1766 C C . ASP A 1 216 ? 11.294 -9.073 -8.751 1.00 96.50 216 ASP A C 1
ATOM 1768 O O . ASP A 1 216 ? 11.179 -10.052 -8.009 1.00 96.50 216 ASP A O 1
ATOM 1772 N N . SER A 1 217 ? 12.347 -8.250 -8.668 1.00 96.25 217 SER A N 1
ATOM 1773 C CA . SER A 1 217 ? 13.423 -8.412 -7.678 1.00 96.25 217 SER A CA 1
ATOM 1774 C C . SER A 1 217 ? 12.885 -8.299 -6.257 1.00 96.25 217 SER A C 1
ATOM 1776 O O . SER A 1 217 ? 13.063 -9.224 -5.466 1.00 96.25 217 SER A O 1
ATOM 1778 N N . THR A 1 218 ? 12.146 -7.227 -5.953 1.00 97.06 218 THR A N 1
ATOM 1779 C CA . THR A 1 218 ? 11.546 -7.022 -4.629 1.00 97.06 218 THR A CA 1
ATOM 1780 C C . THR A 1 218 ? 10.578 -8.152 -4.275 1.00 97.06 218 THR A C 1
ATOM 1782 O O . THR A 1 218 ? 10.619 -8.665 -3.157 1.00 97.06 218 THR A O 1
ATOM 1785 N N . ASN A 1 219 ? 9.753 -8.615 -5.221 1.00 97.62 219 ASN A N 1
ATOM 1786 C CA . ASN A 1 219 ? 8.895 -9.779 -5.002 1.00 97.62 219 ASN A CA 1
ATOM 1787 C C . ASN A 1 219 ? 9.716 -11.018 -4.629 1.00 97.62 219 ASN A C 1
ATOM 1789 O O . ASN A 1 219 ? 9.433 -11.665 -3.620 1.00 97.62 219 ASN A O 1
ATOM 1793 N N . ASN A 1 220 ? 10.751 -11.341 -5.407 1.00 97.25 220 ASN A N 1
ATOM 1794 C CA . ASN A 1 220 ? 11.613 -12.494 -5.148 1.00 97.25 220 ASN A CA 1
ATOM 1795 C C . ASN A 1 220 ? 12.328 -12.400 -3.795 1.00 97.25 220 ASN A C 1
ATOM 1797 O O . ASN A 1 220 ? 12.426 -13.406 -3.093 1.00 97.25 220 ASN A O 1
ATOM 1801 N N . GLU A 1 221 ? 12.783 -11.213 -3.406 1.00 96.88 221 GLU A N 1
ATOM 1802 C CA . GLU A 1 221 ? 13.423 -10.960 -2.113 1.00 96.88 221 GLU A CA 1
ATOM 1803 C C . GLU A 1 221 ? 12.447 -11.171 -0.954 1.00 96.88 221 GLU A C 1
ATOM 1805 O O . GLU A 1 221 ? 12.738 -11.949 -0.045 1.00 96.88 221 GLU A O 1
ATOM 1810 N N . TYR A 1 222 ? 11.244 -10.590 -1.019 1.00 98.12 222 TYR A N 1
ATOM 1811 C CA . TYR A 1 222 ? 10.197 -10.829 -0.020 1.00 98.12 222 TYR A CA 1
ATOM 1812 C C . TYR A 1 222 ? 9.857 -12.321 0.090 1.00 98.12 222 TYR A C 1
ATOM 1814 O O . TYR A 1 222 ? 9.756 -12.856 1.197 1.00 98.12 222 TYR A O 1
ATOM 1822 N N . ARG A 1 223 ? 9.725 -13.030 -1.044 1.00 97.56 223 ARG A N 1
ATOM 1823 C CA . ARG A 1 223 ? 9.499 -14.487 -1.052 1.00 97.56 223 ARG A CA 1
ATOM 1824 C C . ARG A 1 223 ? 10.667 -15.252 -0.427 1.00 97.56 223 ARG A C 1
ATOM 1826 O O . ARG A 1 223 ? 10.426 -16.169 0.355 1.00 97.56 223 ARG A O 1
ATOM 1833 N N . ALA A 1 224 ? 11.910 -14.876 -0.727 1.00 96.62 224 ALA A N 1
ATOM 1834 C CA . ALA A 1 224 ? 13.106 -15.497 -0.157 1.00 96.62 224 ALA A CA 1
ATOM 1835 C C . ALA A 1 224 ? 13.217 -15.277 1.362 1.00 96.62 224 ALA A C 1
ATOM 1837 O O . ALA A 1 224 ? 13.726 -16.147 2.068 1.00 96.62 224 ALA A O 1
ATOM 1838 N N . LEU A 1 225 ? 12.689 -14.158 1.863 1.00 96.50 225 LEU A N 1
ATOM 1839 C CA . LEU A 1 225 ? 12.601 -13.839 3.289 1.00 96.50 225 LEU A CA 1
ATOM 1840 C C . LEU A 1 225 ? 11.375 -14.456 3.986 1.00 96.50 225 LEU A C 1
ATOM 1842 O O . LEU A 1 225 ? 11.203 -14.255 5.184 1.00 96.50 225 LEU A O 1
ATOM 1846 N N . GLY A 1 226 ? 10.542 -15.224 3.273 1.00 96.69 226 GLY A N 1
ATOM 1847 C CA . GLY A 1 226 ? 9.434 -15.992 3.848 1.00 96.69 226 GLY A CA 1
ATOM 1848 C C . GLY A 1 226 ? 8.035 -15.409 3.637 1.00 96.69 226 GLY A C 1
ATOM 1849 O O . GLY A 1 226 ? 7.076 -15.936 4.206 1.00 96.69 226 GLY A O 1
ATOM 1850 N N . ALA A 1 227 ? 7.869 -14.368 2.813 1.00 97.94 227 ALA A N 1
ATOM 1851 C CA . ALA A 1 227 ? 6.542 -13.863 2.468 1.00 97.94 227 ALA A CA 1
ATOM 1852 C C . ALA A 1 227 ? 5.733 -14.919 1.700 1.00 97.94 227 ALA A C 1
ATOM 1854 O O . ALA A 1 227 ? 6.103 -15.360 0.610 1.00 97.94 227 ALA A O 1
ATOM 1855 N N . THR A 1 228 ? 4.556 -15.254 2.212 1.00 98.12 228 THR A N 1
ATOM 1856 C CA . THR A 1 228 ? 3.557 -16.130 1.565 1.00 98.12 228 THR A CA 1
ATOM 1857 C C . THR A 1 228 ? 2.270 -15.389 1.214 1.00 98.12 228 THR A C 1
ATOM 1859 O O . THR A 1 228 ? 1.487 -15.860 0.395 1.00 98.12 228 THR A O 1
ATOM 1862 N N . LYS A 1 229 ? 2.075 -14.201 1.793 1.00 98.06 229 LYS A N 1
ATOM 1863 C CA . LYS A 1 229 ? 0.928 -13.322 1.555 1.00 98.06 229 LYS A CA 1
ATOM 1864 C C . LYS A 1 229 ? 1.042 -12.562 0.224 1.00 98.06 229 LYS A C 1
ATOM 1866 O O . LYS A 1 229 ? 2.131 -12.543 -0.364 1.00 98.06 229 LYS A O 1
ATOM 1871 N N . PRO A 1 230 ? -0.049 -11.973 -0.289 1.00 98.25 230 PRO A N 1
ATOM 1872 C CA . PRO A 1 230 ? 0.009 -11.000 -1.377 1.00 98.25 230 PRO A CA 1
ATOM 1873 C C . PRO A 1 230 ? 1.007 -9.866 -1.103 1.00 98.25 230 PRO A C 1
ATOM 1875 O O . PRO A 1 230 ? 1.263 -9.516 0.050 1.00 98.25 230 PRO A O 1
ATOM 1878 N N . ILE A 1 231 ? 1.591 -9.335 -2.176 1.00 98.50 231 ILE A N 1
ATOM 1879 C CA . ILE A 1 231 ? 2.548 -8.224 -2.156 1.00 98.50 231 ILE A CA 1
ATOM 1880 C C . ILE A 1 231 ? 1.969 -7.131 -3.061 1.00 98.50 231 ILE A C 1
ATOM 1882 O O . ILE A 1 231 ? 1.641 -7.403 -4.215 1.00 98.50 231 ILE A O 1
ATOM 1886 N N . HIS A 1 232 ? 1.804 -5.924 -2.528 1.00 98.31 232 HIS A N 1
ATOM 1887 C CA . HIS A 1 232 ? 1.144 -4.794 -3.178 1.00 98.31 232 HIS A CA 1
ATOM 1888 C C . HIS A 1 232 ? 2.066 -3.578 -3.134 1.00 98.31 232 HIS A C 1
ATOM 1890 O O . HIS A 1 232 ? 2.179 -2.913 -2.109 1.00 98.31 232 HIS A O 1
ATOM 1896 N N . HIS A 1 233 ? 2.786 -3.306 -4.220 1.00 98.69 233 HIS A N 1
ATOM 1897 C CA . HIS A 1 233 ? 3.851 -2.311 -4.171 1.00 98.69 233 HIS A CA 1
ATOM 1898 C C . HIS A 1 233 ? 3.315 -0.882 -4.034 1.00 98.69 233 HIS A C 1
ATOM 1900 O O . HIS A 1 233 ? 2.262 -0.520 -4.574 1.00 98.69 233 HIS A O 1
ATOM 1906 N N . ILE A 1 234 ? 4.105 -0.066 -3.340 1.00 98.75 234 ILE A N 1
ATOM 1907 C CA . ILE A 1 234 ? 3.929 1.375 -3.230 1.00 98.75 234 ILE A CA 1
ATOM 1908 C C . ILE A 1 234 ? 4.934 2.046 -4.177 1.00 98.75 234 ILE A C 1
ATOM 1910 O O . ILE A 1 234 ? 6.146 1.884 -4.019 1.00 98.75 234 ILE A O 1
ATOM 1914 N N . CYS A 1 235 ? 4.440 2.792 -5.165 1.00 98.44 235 CYS A N 1
ATOM 1915 C CA . CYS A 1 235 ? 5.260 3.585 -6.081 1.00 98.44 235 CYS A CA 1
ATOM 1916 C C . CYS A 1 235 ? 5.364 5.019 -5.574 1.00 98.44 235 CYS A C 1
ATOM 1918 O O . CYS A 1 235 ? 4.341 5.682 -5.414 1.00 98.44 235 CYS A O 1
ATOM 1920 N N . ALA A 1 236 ? 6.576 5.530 -5.382 1.00 97.56 236 ALA A N 1
ATOM 1921 C CA . ALA A 1 236 ? 6.760 6.939 -5.060 1.00 97.56 236 ALA A CA 1
ATOM 1922 C C . ALA A 1 236 ? 6.685 7.828 -6.315 1.00 97.56 236 ALA A C 1
ATOM 1924 O O . ALA A 1 236 ? 7.179 7.445 -7.377 1.00 97.56 236 ALA A O 1
ATOM 1925 N N . THR A 1 237 ? 6.076 9.005 -6.174 1.00 96.88 237 THR A N 1
ATOM 1926 C CA . THR A 1 237 ? 5.981 10.059 -7.199 1.00 96.88 237 THR A CA 1
ATOM 1927 C C . THR A 1 237 ? 6.418 11.425 -6.654 1.00 96.88 237 THR A C 1
ATOM 1929 O O . THR A 1 237 ? 6.004 12.455 -7.172 1.00 96.88 237 THR A O 1
ATOM 1932 N N . GLU A 1 238 ? 7.170 11.459 -5.551 1.00 94.75 238 GLU A N 1
ATOM 1933 C CA . GLU A 1 238 ? 7.464 12.667 -4.769 1.00 94.75 238 GLU A CA 1
ATOM 1934 C C . GLU A 1 238 ? 8.372 13.683 -5.475 1.00 94.75 238 GLU A C 1
ATOM 1936 O O . GLU A 1 238 ? 8.356 14.861 -5.105 1.00 94.75 238 GLU A O 1
ATOM 1941 N N . TRP A 1 239 ? 9.182 13.252 -6.449 1.00 95.69 239 TRP A N 1
ATOM 1942 C CA . TRP A 1 239 ? 10.175 14.120 -7.099 1.00 95.69 239 TRP A CA 1
ATOM 1943 C C . TRP A 1 239 ? 9.702 14.729 -8.420 1.00 95.69 239 TRP A C 1
ATOM 1945 O O . TRP A 1 239 ? 10.410 15.577 -8.962 1.00 95.69 239 TRP A O 1
ATOM 1955 N N . ASP A 1 240 ? 8.509 14.364 -8.899 1.00 96.62 240 ASP A N 1
ATOM 1956 C CA . ASP A 1 240 ? 7.937 14.847 -10.166 1.00 96.62 240 ASP A CA 1
ATOM 1957 C C . ASP A 1 240 ? 8.834 14.546 -11.386 1.00 96.62 240 ASP A C 1
ATOM 1959 O O . ASP A 1 240 ? 8.977 15.345 -12.312 1.00 96.62 240 ASP A O 1
ATOM 1963 N N . ILE A 1 241 ? 9.484 13.380 -11.365 1.00 97.12 241 ILE A N 1
ATOM 1964 C CA . ILE A 1 241 ? 10.371 12.875 -12.422 1.00 97.12 241 ILE A CA 1
ATOM 1965 C C . ILE A 1 241 ? 9.737 11.669 -13.120 1.00 97.12 241 ILE A C 1
ATOM 1967 O O . ILE A 1 241 ? 9.895 11.508 -14.334 1.00 97.12 241 ILE A O 1
ATOM 1971 N N . ILE A 1 242 ? 9.033 10.810 -12.375 1.00 97.94 242 ILE A N 1
ATOM 1972 C CA . ILE A 1 242 ? 8.359 9.644 -12.947 1.00 97.94 242 ILE A CA 1
ATOM 1973 C C . ILE A 1 242 ? 7.189 10.074 -13.840 1.00 97.94 242 ILE A C 1
ATOM 1975 O O . ILE A 1 242 ? 6.344 10.886 -13.469 1.00 97.94 242 ILE A O 1
ATOM 1979 N N . THR A 1 243 ? 7.143 9.524 -15.050 1.00 98.31 243 THR A N 1
ATOM 1980 C CA . THR A 1 243 ? 6.103 9.838 -16.040 1.00 98.31 243 THR A CA 1
ATOM 1981 C C . THR A 1 243 ? 4.894 8.912 -15.900 1.00 98.31 243 THR A C 1
ATOM 1983 O O . THR A 1 243 ? 5.008 7.802 -15.385 1.00 98.31 243 THR A O 1
ATOM 1986 N N . ALA A 1 244 ? 3.730 9.309 -16.419 1.00 98.56 244 ALA A N 1
ATOM 1987 C CA . ALA A 1 244 ? 2.546 8.450 -16.372 1.00 98.56 244 ALA A CA 1
ATOM 1988 C C . ALA A 1 244 ? 2.723 7.094 -17.079 1.00 98.56 244 ALA A C 1
ATOM 1990 O O . ALA A 1 244 ? 2.358 6.095 -16.470 1.00 98.56 244 ALA A O 1
ATOM 1991 N N . PRO A 1 245 ? 3.371 6.987 -18.261 1.00 98.62 245 PRO A N 1
ATOM 1992 C CA . PRO A 1 245 ? 3.672 5.680 -18.849 1.00 98.62 245 PRO A CA 1
ATOM 1993 C C . PRO A 1 245 ? 4.542 4.780 -17.959 1.00 98.62 245 PRO A C 1
ATOM 1995 O O . PRO A 1 245 ? 4.396 3.563 -17.991 1.00 98.62 245 PRO A O 1
ATOM 1998 N N . GLN A 1 246 ? 5.439 5.362 -17.157 1.00 98.62 246 GLN A N 1
ATOM 1999 C CA . GLN A 1 246 ? 6.251 4.613 -16.193 1.00 98.62 246 GLN A CA 1
ATOM 2000 C C . GLN A 1 246 ? 5.434 4.169 -14.975 1.00 98.62 246 GLN A C 1
ATOM 2002 O O . GLN A 1 246 ? 5.633 3.062 -14.484 1.00 98.62 246 GLN A O 1
ATOM 2007 N N . ILE A 1 247 ? 4.496 4.996 -14.507 1.00 98.81 247 ILE A N 1
ATOM 2008 C CA . ILE A 1 247 ? 3.536 4.591 -13.470 1.00 98.81 247 ILE A CA 1
ATOM 2009 C C . ILE A 1 247 ? 2.623 3.476 -13.999 1.00 98.81 247 ILE A C 1
ATOM 2011 O O . ILE A 1 247 ? 2.382 2.504 -13.290 1.00 98.81 247 ILE A O 1
ATOM 2015 N N . ASP A 1 248 ? 2.165 3.559 -15.248 1.00 98.62 248 ASP A N 1
ATOM 2016 C CA . ASP A 1 248 ? 1.377 2.498 -15.881 1.00 98.62 248 ASP A CA 1
ATOM 2017 C C . ASP A 1 248 ? 2.184 1.194 -16.004 1.00 98.62 248 ASP A C 1
ATOM 2019 O O . ASP A 1 248 ? 1.657 0.124 -15.705 1.00 98.62 248 ASP A O 1
ATOM 2023 N N . GLU A 1 249 ? 3.470 1.260 -16.381 1.00 98.50 249 GLU A N 1
ATOM 2024 C CA . GLU A 1 249 ? 4.371 0.095 -16.349 1.00 98.50 249 GLU A CA 1
ATOM 2025 C C . GLU A 1 249 ? 4.470 -0.484 -14.930 1.00 98.50 249 GLU A C 1
ATOM 2027 O O . GLU A 1 249 ? 4.347 -1.697 -14.744 1.00 98.50 249 GLU A O 1
ATOM 2032 N N . PHE A 1 250 ? 4.641 0.381 -13.927 1.00 98.75 250 PHE A N 1
ATOM 2033 C CA . PHE A 1 250 ? 4.705 -0.023 -12.527 1.00 98.75 250 PHE A CA 1
ATOM 2034 C C . PHE A 1 250 ? 3.432 -0.757 -12.097 1.00 98.75 250 PHE A C 1
ATOM 2036 O O . PHE A 1 250 ? 3.513 -1.845 -11.533 1.00 98.75 250 PHE A O 1
ATOM 2043 N N . ILE A 1 251 ? 2.257 -0.187 -12.374 1.00 98.50 251 ILE A N 1
ATOM 2044 C CA . ILE A 1 251 ? 0.958 -0.776 -12.029 1.00 98.50 251 ILE A CA 1
ATOM 2045 C C . ILE A 1 251 ? 0.772 -2.117 -12.747 1.00 98.50 251 ILE A C 1
ATOM 2047 O O . ILE A 1 251 ? 0.380 -3.100 -12.121 1.00 98.50 251 ILE A O 1
ATOM 2051 N N . ALA A 1 252 ? 1.106 -2.196 -14.038 1.00 96.94 252 ALA A N 1
ATOM 2052 C CA . ALA A 1 252 ? 0.980 -3.431 -14.808 1.00 96.94 252 ALA A CA 1
ATOM 2053 C C . ALA A 1 252 ? 1.855 -4.565 -14.246 1.00 96.94 252 ALA A C 1
ATOM 2055 O O . ALA A 1 252 ? 1.413 -5.714 -14.194 1.00 96.94 252 ALA A O 1
ATOM 2056 N N . ALA A 1 253 ? 3.077 -4.248 -13.809 1.00 96.88 253 ALA A N 1
ATOM 2057 C CA . ALA A 1 253 ? 3.996 -5.217 -13.219 1.00 96.88 253 ALA A CA 1
ATOM 2058 C C . ALA A 1 253 ? 3.649 -5.561 -11.757 1.00 96.88 253 ALA A C 1
ATOM 2060 O O . ALA A 1 253 ? 3.783 -6.713 -11.348 1.00 96.88 253 ALA A O 1
ATOM 2061 N N . SER A 1 254 ? 3.190 -4.588 -10.963 1.00 97.25 254 SER A N 1
ATOM 2062 C CA . SER A 1 254 ? 2.883 -4.778 -9.539 1.00 97.25 254 SER A CA 1
ATOM 2063 C C . SER A 1 254 ? 1.489 -5.363 -9.284 1.00 97.25 254 SER A C 1
ATOM 2065 O O . SER A 1 254 ? 1.294 -5.985 -8.238 1.00 97.25 254 SER A O 1
ATOM 2067 N N . GLY A 1 255 ? 0.523 -5.170 -10.181 1.00 96.31 255 GLY A N 1
ATOM 2068 C CA . GLY A 1 255 ? -0.799 -5.785 -10.095 1.00 96.31 255 GLY A CA 1
ATOM 2069 C C . GLY A 1 255 ? -1.937 -4.879 -9.594 1.00 96.31 255 GLY A C 1
ATOM 2070 O O . GLY A 1 255 ? -1.784 -3.672 -9.423 1.00 96.31 255 GLY A O 1
ATOM 2071 N N . PRO A 1 256 ? -3.125 -5.465 -9.353 1.00 96.94 256 PRO A N 1
ATOM 2072 C CA . PRO A 1 256 ? -4.377 -4.717 -9.216 1.00 96.94 256 PRO A CA 1
ATOM 2073 C C . PRO A 1 256 ? -4.497 -3.859 -7.957 1.00 96.94 256 PRO A C 1
ATOM 2075 O O . PRO A 1 256 ? -5.383 -3.015 -7.901 1.00 96.94 256 PRO A O 1
ATOM 2078 N N . GLU A 1 257 ? -3.658 -4.059 -6.942 1.00 97.69 257 GLU A N 1
ATOM 2079 C CA . GLU A 1 257 ? -3.739 -3.329 -5.665 1.00 97.69 257 GLU A CA 1
ATOM 2080 C C . GLU A 1 257 ? -2.533 -2.406 -5.427 1.00 97.69 257 GLU A C 1
ATOM 2082 O O . GLU A 1 257 ? -2.246 -2.019 -4.294 1.00 97.69 257 GLU A O 1
ATOM 2087 N N . THR A 1 258 ? -1.808 -2.056 -6.494 1.00 98.50 258 THR A N 1
ATOM 2088 C CA . THR A 1 258 ? -0.740 -1.050 -6.462 1.00 98.50 258 THR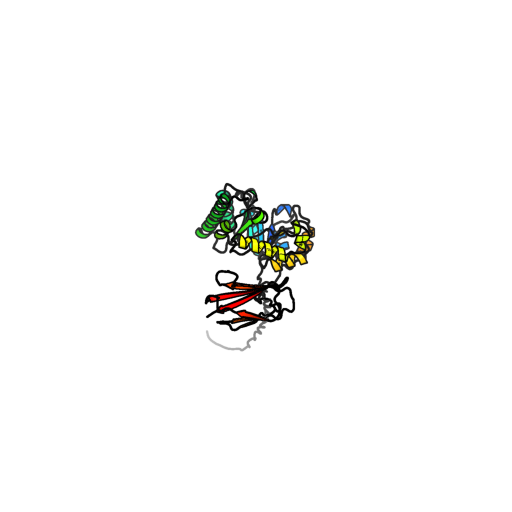 A CA 1
ATOM 2089 C C . THR A 1 258 ? -1.231 0.281 -5.902 1.00 98.50 258 THR A C 1
ATOM 2091 O O . THR A 1 258 ? -2.382 0.677 -6.087 1.00 98.50 258 THR A O 1
ATOM 2094 N N . SER A 1 259 ? -0.336 1.016 -5.244 1.00 98.81 259 SER A N 1
ATOM 2095 C CA . SER A 1 259 ? -0.659 2.332 -4.699 1.00 98.81 259 SER A CA 1
ATOM 2096 C C . SER A 1 259 ? 0.436 3.364 -4.940 1.00 98.81 259 SER A C 1
ATOM 2098 O O . SER A 1 259 ? 1.604 3.012 -5.087 1.00 98.81 259 SER A O 1
ATOM 2100 N N . LEU A 1 260 ? 0.052 4.642 -4.987 1.00 98.69 260 LEU A N 1
ATOM 2101 C CA . LEU A 1 260 ? 0.974 5.758 -5.191 1.00 98.69 260 LEU A CA 1
ATOM 2102 C C . LEU A 1 260 ? 1.237 6.517 -3.884 1.00 98.69 260 LEU A C 1
ATOM 2104 O O . LEU A 1 260 ? 0.309 6.954 -3.194 1.00 98.69 260 LEU A O 1
ATOM 2108 N N . TRP A 1 261 ? 2.518 6.687 -3.572 1.00 97.38 261 TRP A N 1
ATOM 2109 C CA . TRP A 1 261 ? 3.037 7.525 -2.502 1.00 97.38 261 TRP A CA 1
ATOM 2110 C C . TRP A 1 261 ? 3.580 8.836 -3.088 1.00 97.38 261 TRP A C 1
ATOM 2112 O O . TRP A 1 261 ? 4.490 8.847 -3.901 1.00 97.38 261 TRP A O 1
ATOM 2122 N N . ARG A 1 262 ? 3.060 9.999 -2.739 1.00 94.12 262 ARG A N 1
ATOM 2123 C CA . ARG A 1 262 ? 1.875 10.281 -1.927 1.00 94.12 262 ARG A CA 1
ATOM 2124 C C . ARG A 1 262 ? 1.033 11.323 -2.638 1.00 94.12 262 ARG A C 1
ATOM 2126 O O . ARG A 1 262 ? 1.491 11.928 -3.605 1.00 94.12 262 ARG A O 1
ATOM 2133 N N . VAL A 1 263 ? -0.178 11.547 -2.135 1.00 96.44 263 VAL A N 1
ATOM 2134 C CA . VAL A 1 263 ? -1.055 12.623 -2.612 1.00 96.44 263 VAL A CA 1
ATOM 2135 C C . VAL A 1 263 ? -0.263 13.941 -2.713 1.00 96.44 263 VAL A C 1
ATOM 2137 O O . VAL A 1 263 ? 0.331 14.351 -1.708 1.00 96.44 263 VAL A O 1
ATOM 2140 N N . PRO A 1 264 ? -0.237 14.596 -3.892 1.00 95.50 264 PRO A N 1
ATOM 2141 C CA . PRO A 1 264 ? 0.589 15.778 -4.102 1.00 95.50 264 PRO A CA 1
ATOM 2142 C C . PRO A 1 264 ? 0.237 16.949 -3.184 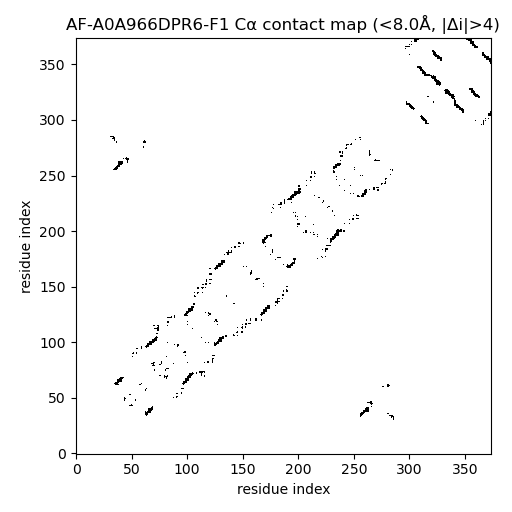1.00 95.50 264 PRO A C 1
ATOM 2144 O O . PRO A 1 264 ? -0.929 17.219 -2.886 1.00 95.50 264 PRO A O 1
ATOM 2147 N N . GLY A 1 265 ? 1.277 17.673 -2.777 1.00 91.56 265 GLY A N 1
ATOM 2148 C CA . GLY A 1 265 ? 1.243 18.700 -1.742 1.00 91.56 265 GLY A CA 1
ATOM 2149 C C . GLY A 1 265 ? 2.174 18.368 -0.572 1.00 91.56 265 GLY A C 1
ATOM 2150 O O . GLY A 1 265 ? 2.894 17.365 -0.571 1.00 91.56 265 GLY A O 1
ATOM 2151 N N . GLY A 1 266 ? 2.227 19.260 0.414 1.00 81.81 266 GLY A N 1
ATOM 2152 C CA . GLY A 1 266 ? 2.967 19.040 1.655 1.00 81.81 266 GLY A CA 1
ATOM 2153 C C . GLY A 1 266 ? 4.448 18.752 1.492 1.00 81.81 266 GLY A C 1
ATOM 2154 O O . GLY A 1 266 ? 4.971 17.847 2.126 1.00 81.81 266 GLY A O 1
ATOM 2155 N N . GLY A 1 267 ? 5.120 19.478 0.602 1.00 87.56 267 GLY A N 1
ATOM 2156 C CA . GLY A 1 267 ? 6.537 19.264 0.295 1.00 87.56 267 GLY A CA 1
ATOM 2157 C C . GLY A 1 267 ? 6.800 18.478 -0.990 1.00 87.56 267 GLY A C 1
ATOM 2158 O O . GLY A 1 267 ? 7.960 18.322 -1.349 1.00 87.56 267 GLY A O 1
ATOM 2159 N N . THR A 1 268 ? 5.755 18.051 -1.709 1.00 93.88 268 THR A N 1
ATOM 2160 C CA . THR A 1 268 ? 5.866 17.501 -3.073 1.00 93.88 268 THR A CA 1
ATOM 2161 C C . THR A 1 268 ? 5.290 18.478 -4.115 1.00 93.88 268 THR A C 1
ATOM 2163 O O . THR A 1 268 ? 4.375 19.245 -3.783 1.00 93.88 268 THR A O 1
ATOM 2166 N N . PRO A 1 269 ? 5.808 18.510 -5.360 1.00 95.31 269 PRO A N 1
ATOM 2167 C CA . PRO A 1 269 ? 5.301 19.396 -6.412 1.00 95.31 269 PRO A CA 1
ATOM 2168 C C . PRO A 1 269 ? 3.828 19.147 -6.779 1.00 95.31 269 PRO A C 1
ATOM 2170 O O . PRO A 1 269 ? 3.416 18.024 -7.044 1.00 95.31 269 PRO A O 1
ATOM 2173 N N . LEU A 1 270 ? 3.021 20.208 -6.896 1.00 95.69 270 LEU A N 1
ATOM 2174 C CA . LEU A 1 270 ? 1.621 20.077 -7.342 1.00 95.69 270 LEU A CA 1
ATOM 2175 C C . LEU A 1 270 ? 1.489 19.626 -8.808 1.00 95.69 270 LEU A C 1
ATOM 2177 O O . LEU A 1 270 ? 0.424 19.158 -9.205 1.00 95.69 270 LEU A O 1
ATOM 2181 N N . SER A 1 271 ? 2.549 19.747 -9.611 1.00 96.81 271 SER A N 1
ATOM 2182 C CA . SER A 1 271 ? 2.608 19.258 -10.995 1.00 96.81 271 SER A CA 1
ATOM 2183 C C . SER A 1 271 ? 2.438 17.745 -11.111 1.00 96.81 271 SER A C 1
ATOM 2185 O O . SER A 1 271 ? 1.950 17.297 -12.148 1.00 96.81 271 SER A O 1
ATOM 2187 N N . ILE A 1 272 ? 2.695 16.985 -10.041 1.00 97.81 272 ILE A N 1
ATOM 2188 C CA . ILE A 1 272 ? 2.442 15.541 -9.990 1.00 97.81 272 ILE A CA 1
ATOM 2189 C C . ILE A 1 272 ? 0.968 15.228 -10.297 1.00 97.81 272 ILE A C 1
ATOM 2191 O O . ILE A 1 272 ? 0.672 14.211 -10.924 1.00 97.81 272 ILE A O 1
ATOM 2195 N N . TRP A 1 273 ? 0.028 16.123 -9.956 1.00 97.69 273 TRP A N 1
ATOM 2196 C CA . TRP A 1 273 ? -1.378 15.959 -10.340 1.00 97.69 273 TRP A CA 1
ATOM 2197 C C . TRP A 1 273 ? -1.567 15.871 -11.857 1.00 97.69 273 TRP A C 1
ATOM 2199 O O . TRP A 1 273 ? -2.427 15.123 -12.314 1.00 97.69 273 TRP A O 1
ATOM 2209 N N . ASN A 1 274 ? -0.772 16.586 -12.658 1.00 98.19 274 ASN A N 1
ATOM 2210 C CA . ASN A 1 274 ? -0.838 16.484 -14.119 1.00 98.19 274 ASN A CA 1
ATOM 2211 C C . ASN A 1 274 ? -0.445 15.078 -14.581 1.00 98.19 274 ASN A C 1
ATOM 2213 O O . ASN A 1 274 ? -1.101 14.514 -15.452 1.00 98.19 274 ASN A O 1
ATOM 2217 N N . THR A 1 275 ? 0.583 14.500 -13.958 1.00 98.44 275 THR A N 1
ATOM 2218 C CA . THR A 1 275 ? 1.009 13.123 -14.209 1.00 98.44 275 THR A CA 1
ATOM 2219 C C . THR A 1 275 ? -0.085 12.137 -13.803 1.00 98.44 275 THR A C 1
ATOM 2221 O O . THR A 1 275 ? -0.513 11.335 -14.632 1.00 98.44 275 THR A O 1
ATOM 2224 N N . TRP A 1 276 ? -0.622 12.238 -12.582 1.00 98.38 276 TRP A N 1
ATOM 2225 C CA . TRP A 1 276 ? -1.684 11.348 -12.090 1.00 98.38 276 TRP A CA 1
ATOM 2226 C C . TRP A 1 276 ? -2.970 11.418 -12.927 1.00 98.38 276 TRP A C 1
ATOM 2228 O O . TRP A 1 276 ? -3.623 10.393 -13.097 1.00 98.38 276 TRP A O 1
ATOM 2238 N N . ASN A 1 277 ? -3.304 12.578 -13.505 1.00 98.31 277 ASN A N 1
ATOM 2239 C CA . ASN A 1 277 ? -4.428 12.735 -14.444 1.00 98.31 277 ASN A CA 1
ATOM 2240 C C . ASN A 1 277 ? -4.265 11.940 -15.749 1.00 98.31 277 ASN A C 1
ATOM 2242 O O . ASN A 1 277 ? -5.233 11.764 -16.484 1.00 98.31 277 ASN A O 1
ATOM 2246 N N . THR A 1 278 ? -3.049 11.491 -16.062 1.00 98.44 278 THR A N 1
ATOM 2247 C CA . THR A 1 278 ? -2.746 10.730 -17.283 1.00 98.44 278 THR A CA 1
ATOM 2248 C C . THR A 1 278 ? -2.468 9.249 -17.030 1.00 98.44 278 THR A C 1
ATOM 2250 O O . THR A 1 278 ? -2.336 8.499 -17.992 1.00 98.44 278 THR A O 1
ATOM 2253 N N . VAL A 1 279 ? -2.409 8.826 -15.763 1.00 98.50 279 VAL A N 1
ATOM 2254 C CA . VAL A 1 279 ? -2.253 7.421 -15.357 1.00 98.50 279 VAL A CA 1
ATOM 2255 C C . VAL A 1 279 ? -3.530 6.637 -15.658 1.00 98.50 279 VAL A C 1
ATOM 2257 O O . VAL A 1 279 ? -4.645 7.132 -15.471 1.00 98.50 279 VAL A O 1
ATOM 2260 N N . ASN A 1 280 ? -3.380 5.385 -16.081 1.00 97.62 280 ASN A N 1
ATOM 2261 C CA . ASN A 1 280 ? -4.485 4.468 -16.309 1.00 97.62 280 ASN A CA 1
ATOM 2262 C C . ASN A 1 280 ? -4.990 3.832 -14.999 1.00 97.62 280 ASN A C 1
ATOM 2264 O O . ASN A 1 280 ? -4.762 2.654 -14.717 1.00 97.62 280 ASN A O 1
ATOM 2268 N N . TRP A 1 281 ? -5.750 4.597 -14.216 1.00 97.38 281 TRP A N 1
ATOM 2269 C CA . TRP A 1 281 ? -6.414 4.117 -12.993 1.00 97.38 281 TRP A CA 1
ATOM 2270 C C . TRP A 1 281 ? -7.511 3.066 -13.237 1.00 97.38 281 TRP A C 1
ATOM 2272 O O . TRP A 1 281 ? -7.951 2.382 -12.316 1.00 97.38 281 TRP A O 1
ATOM 2282 N N . HIS A 1 282 ? -7.945 2.898 -14.485 1.00 95.12 282 HIS A N 1
ATOM 2283 C CA . HIS A 1 282 ? -8.935 1.900 -14.892 1.00 95.12 282 HIS A CA 1
ATOM 2284 C C . HIS A 1 282 ? -8.284 0.662 -15.519 1.00 95.12 282 HIS A C 1
ATOM 2286 O O . HIS A 1 282 ? -8.915 -0.050 -16.299 1.00 95.12 282 HIS A O 1
ATOM 2292 N N . MET A 1 283 ? -7.011 0.393 -15.202 1.00 93.88 283 MET A N 1
ATOM 2293 C CA . MET A 1 283 ? -6.320 -0.781 -15.721 1.00 93.88 283 MET A CA 1
ATOM 2294 C C . MET A 1 283 ? -7.101 -2.062 -15.392 1.00 93.88 283 MET A C 1
ATOM 2296 O O . MET A 1 283 ? -7.437 -2.337 -14.238 1.00 93.88 283 MET A O 1
ATOM 2300 N N . ASN A 1 284 ? -7.405 -2.833 -16.435 1.00 91.88 284 ASN A N 1
ATOM 2301 C CA . ASN A 1 284 ? -8.204 -4.047 -16.346 1.00 91.88 284 ASN A CA 1
ATOM 2302 C C . ASN A 1 284 ? -7.305 -5.252 -16.019 1.00 91.88 284 ASN A C 1
ATOM 2304 O O . ASN A 1 284 ? -6.462 -5.652 -16.823 1.00 91.88 284 ASN A O 1
ATOM 2308 N N . PHE A 1 285 ? -7.540 -5.847 -14.848 1.00 89.62 285 PHE A N 1
ATOM 2309 C CA . PHE A 1 285 ? -6.895 -7.074 -14.361 1.00 89.62 285 PHE A CA 1
ATOM 2310 C C . PHE A 1 285 ? -7.864 -8.273 -14.307 1.00 89.62 285 PHE A C 1
ATOM 2312 O O . PHE A 1 285 ? -7.618 -9.252 -13.610 1.00 89.62 285 PHE A O 1
ATOM 2319 N N . CYS A 1 286 ? -9.000 -8.196 -14.996 1.00 83.62 286 CYS A N 1
ATOM 2320 C CA . CYS A 1 286 ? -10.019 -9.245 -15.068 1.00 83.62 286 CYS A CA 1
ATOM 2321 C C . CYS A 1 286 ? -9.722 -10.184 -16.233 1.00 83.62 286 CYS A C 1
ATOM 2323 O O . CYS A 1 286 ? -9.961 -11.388 -16.155 1.00 83.62 286 CYS A O 1
ATOM 2325 N N . ASP A 1 287 ? -9.203 -9.607 -17.321 1.00 68.12 287 ASP A N 1
ATOM 2326 C CA . ASP A 1 287 ? -8.864 -10.308 -18.556 1.00 68.12 287 ASP A CA 1
ATOM 2327 C C . ASP A 1 287 ? -7.453 -10.903 -18.540 1.00 68.12 287 ASP A C 1
ATOM 2329 O O . ASP A 1 287 ? -7.026 -11.518 -19.525 1.00 68.12 287 ASP A O 1
ATOM 2333 N N . THR A 1 288 ? -6.763 -10.848 -17.393 1.00 54.25 288 THR A N 1
ATOM 2334 C CA . THR A 1 288 ? -5.701 -11.799 -17.044 1.00 54.25 288 THR A CA 1
ATOM 2335 C C . THR A 1 288 ? -6.319 -13.184 -16.850 1.00 54.25 288 THR A C 1
ATOM 2337 O O . THR A 1 288 ? -6.210 -13.848 -15.821 1.00 54.25 288 THR A O 1
ATOM 2340 N N . THR A 1 289 ? -6.889 -13.712 -17.935 1.00 39.47 289 THR A N 1
ATOM 2341 C CA . THR A 1 289 ? -6.616 -15.091 -18.291 1.00 39.47 289 THR A CA 1
ATOM 2342 C C . THR A 1 289 ? -5.143 -15.318 -17.997 1.00 39.47 289 THR A C 1
ATOM 2344 O O . THR A 1 289 ? -4.270 -14.618 -18.511 1.00 39.47 289 THR A O 1
ATOM 2347 N N . VAL A 1 290 ? -4.854 -16.304 -17.156 1.00 39.91 290 VAL A N 1
ATOM 2348 C CA . VAL A 1 290 ? -3.520 -16.887 -17.039 1.00 39.91 290 VAL A CA 1
ATOM 2349 C C . VAL A 1 290 ? -3.230 -17.629 -18.350 1.00 39.91 290 VAL A C 1
ATOM 2351 O O . VAL A 1 290 ? -2.914 -18.814 -18.379 1.00 39.91 290 VAL A O 1
ATOM 2354 N N . ALA A 1 291 ? -3.378 -16.953 -19.489 1.00 35.16 291 ALA A N 1
ATOM 2355 C CA . ALA A 1 291 ? -2.548 -17.216 -20.621 1.00 35.16 291 ALA A CA 1
ATOM 2356 C C . ALA A 1 291 ? -1.162 -16.846 -20.113 1.00 35.16 291 ALA A C 1
ATOM 2358 O O . ALA A 1 291 ? -0.761 -15.686 -20.099 1.00 35.16 291 ALA A O 1
ATOM 2359 N N . ILE A 1 292 ? -0.421 -17.866 -19.674 1.00 42.03 292 ILE A N 1
ATOM 2360 C CA . ILE A 1 292 ? 1.008 -17.892 -19.942 1.00 42.03 292 ILE A CA 1
ATOM 2361 C C . ILE A 1 292 ? 1.089 -17.404 -21.381 1.00 42.03 292 ILE A C 1
ATOM 2363 O O . ILE A 1 292 ? 0.670 -18.122 -22.294 1.00 42.03 292 ILE A O 1
ATOM 2367 N N . ALA A 1 293 ? 1.504 -16.154 -21.579 1.00 37.56 293 ALA A N 1
ATOM 2368 C CA . ALA A 1 293 ? 1.929 -15.705 -22.874 1.00 37.56 293 ALA A CA 1
ATOM 2369 C C . ALA A 1 293 ? 3.113 -16.613 -23.162 1.00 37.56 293 ALA A C 1
ATOM 2371 O O . ALA A 1 293 ? 4.249 -16.360 -22.764 1.00 37.56 293 ALA A O 1
ATOM 2372 N N . ALA A 1 294 ? 2.819 -17.742 -23.798 1.00 36.81 294 ALA A N 1
ATOM 2373 C CA . ALA A 1 294 ? 3.773 -18.490 -24.550 1.00 36.81 294 ALA A CA 1
ATOM 2374 C C . ALA A 1 294 ? 4.172 -17.531 -25.676 1.00 36.81 294 ALA A C 1
ATOM 2376 O O . ALA A 1 294 ? 3.761 -17.676 -26.822 1.00 36.81 294 ALA A O 1
ATOM 2377 N N . LYS A 1 295 ? 5.036 -16.551 -25.355 1.00 38.88 295 LYS A N 1
ATOM 2378 C CA . LYS A 1 295 ? 6.195 -16.302 -26.205 1.00 38.88 295 LYS A CA 1
ATOM 2379 C C . LYS A 1 295 ? 6.631 -17.696 -26.587 1.00 38.88 295 LYS A C 1
ATOM 2381 O O . LYS A 1 295 ? 6.843 -18.483 -25.670 1.00 38.88 295 LYS A O 1
ATOM 2386 N N . ASN A 1 296 ? 6.564 -18.023 -27.876 1.00 40.97 296 ASN A N 1
ATOM 2387 C CA . ASN A 1 296 ? 6.824 -19.351 -28.414 1.00 40.97 296 ASN A CA 1
ATOM 2388 C C . ASN A 1 296 ? 8.161 -19.857 -27.864 1.00 40.97 296 ASN A C 1
ATOM 2390 O O . ASN A 1 296 ? 9.210 -19.671 -28.477 1.00 40.97 296 ASN A O 1
ATOM 2394 N N . ASN A 1 297 ? 8.121 -20.427 -26.663 1.00 47.12 297 ASN A N 1
ATOM 2395 C CA . ASN A 1 297 ? 9.289 -20.850 -25.938 1.00 47.12 297 ASN A CA 1
ATOM 2396 C C . ASN A 1 297 ? 9.779 -22.029 -26.756 1.00 47.12 297 ASN A C 1
ATOM 2398 O O . ASN A 1 297 ? 8.965 -22.905 -27.066 1.00 47.12 297 ASN A O 1
ATOM 2402 N N . PRO A 1 298 ? 11.051 -22.043 -27.173 1.00 53.66 298 PRO A N 1
ATOM 2403 C CA . PRO A 1 298 ? 11.574 -23.124 -27.981 1.00 53.66 298 PRO A CA 1
ATOM 2404 C C . PRO A 1 298 ? 11.263 -24.440 -27.275 1.00 53.66 298 PRO A C 1
ATOM 2406 O O . PRO A 1 298 ? 11.795 -24.737 -26.205 1.00 53.66 298 PRO A O 1
ATOM 2409 N N . THR A 1 299 ? 10.319 -25.192 -27.835 1.00 66.50 299 THR A N 1
ATOM 2410 C CA . THR A 1 299 ? 9.778 -26.374 -27.180 1.00 66.50 299 THR A CA 1
ATOM 2411 C C . THR A 1 299 ? 10.854 -27.439 -27.194 1.00 66.50 299 THR A C 1
ATOM 2413 O O . THR A 1 299 ? 11.165 -28.004 -28.246 1.00 66.50 299 THR A O 1
ATOM 2416 N N . ALA A 1 300 ? 11.428 -27.712 -26.027 1.00 82.38 300 ALA A N 1
ATOM 2417 C CA . ALA A 1 300 ? 12.293 -28.857 -25.858 1.00 82.38 300 ALA A CA 1
ATOM 2418 C C . ALA A 1 300 ? 11.453 -30.138 -25.935 1.00 82.38 300 ALA A C 1
ATOM 2420 O O . ALA A 1 300 ? 10.561 -30.360 -25.116 1.00 82.38 300 ALA A O 1
ATOM 2421 N N . LYS A 1 301 ? 11.727 -30.993 -26.918 1.00 91.25 301 LYS A N 1
ATOM 2422 C CA . LYS A 1 301 ? 11.140 -32.330 -27.007 1.00 91.25 301 LYS A CA 1
ATOM 2423 C C . LYS A 1 301 ? 11.979 -33.288 -26.178 1.00 91.25 301 LYS A C 1
ATOM 2425 O O . LYS A 1 301 ? 13.192 -33.377 -26.359 1.00 91.25 301 LYS A O 1
ATOM 2430 N N . ILE A 1 302 ? 11.325 -34.016 -25.280 1.00 93.00 302 ILE A N 1
ATOM 2431 C CA . ILE A 1 302 ? 11.978 -34.976 -24.390 1.00 93.00 302 ILE A CA 1
ATOM 2432 C C . ILE A 1 302 ? 11.319 -36.332 -24.570 1.00 93.00 302 ILE A C 1
ATOM 2434 O O . ILE A 1 302 ? 10.125 -36.485 -24.311 1.00 93.00 302 ILE A O 1
ATOM 2438 N N . TYR A 1 303 ? 12.088 -37.304 -25.055 1.00 95.06 303 TYR A N 1
ATOM 2439 C CA . TYR A 1 303 ? 11.562 -38.619 -25.399 1.00 95.06 303 TYR A CA 1
ATOM 2440 C C . TYR A 1 303 ? 12.641 -39.719 -25.372 1.00 95.06 303 TYR A C 1
ATOM 2442 O O . TYR A 1 303 ? 13.818 -39.440 -25.583 1.00 95.06 303 TYR A O 1
ATOM 2450 N N . PRO A 1 304 ? 12.263 -40.990 -25.155 1.00 93.81 304 PRO A N 1
ATOM 2451 C CA . PRO A 1 304 ? 10.941 -41.411 -24.698 1.00 93.81 304 PRO A CA 1
ATOM 2452 C C . PRO A 1 304 ? 10.661 -40.903 -23.274 1.00 93.81 304 PRO A C 1
ATOM 2454 O O . PRO A 1 304 ? 11.577 -40.639 -22.504 1.00 93.81 304 PRO A O 1
ATOM 2457 N N . ASN A 1 305 ? 9.389 -40.727 -22.931 1.00 89.25 305 ASN A N 1
ATOM 2458 C CA . ASN A 1 305 ? 8.969 -40.457 -21.560 1.00 89.25 305 ASN A CA 1
ATOM 2459 C C . ASN A 1 305 ? 7.715 -41.297 -21.269 1.00 89.25 305 ASN A C 1
ATOM 2461 O O . ASN A 1 305 ? 6.677 -41.028 -21.873 1.00 89.25 305 ASN A O 1
ATOM 2465 N N . PRO A 1 306 ? 7.776 -42.314 -20.391 1.00 95.38 306 PRO A N 1
ATOM 2466 C CA . PRO A 1 306 ? 8.929 -42.714 -19.573 1.00 95.38 306 PRO A CA 1
ATOM 2467 C C . PRO A 1 306 ? 10.109 -43.317 -20.364 1.00 95.38 306 PRO A C 1
ATOM 2469 O O . PRO A 1 306 ? 9.899 -43.916 -21.418 1.00 95.38 306 PRO A O 1
ATOM 2472 N N . PHE A 1 307 ? 11.333 -43.202 -19.841 1.00 96.50 307 PHE A N 1
ATOM 2473 C CA . PHE A 1 307 ? 12.562 -43.776 -20.412 1.00 96.50 307 PHE A CA 1
ATOM 2474 C C . PHE A 1 307 ? 13.144 -44.917 -19.561 1.00 96.50 307 PHE A C 1
ATOM 2476 O O . PHE A 1 307 ? 12.717 -45.138 -18.427 1.00 96.50 307 PHE A O 1
ATOM 2483 N N . ARG A 1 308 ? 14.102 -45.663 -20.130 1.00 94.88 308 ARG A N 1
ATOM 2484 C CA . ARG A 1 308 ? 14.842 -46.750 -19.460 1.00 94.88 308 ARG A CA 1
ATOM 2485 C C . ARG A 1 308 ? 16.350 -46.526 -19.574 1.00 94.88 308 ARG A C 1
ATOM 2487 O O . ARG A 1 308 ? 16.973 -46.019 -18.645 1.00 94.88 308 ARG A O 1
ATOM 2494 N N . ASP A 1 309 ? 16.902 -46.816 -20.748 1.00 95.56 309 ASP A N 1
ATOM 2495 C CA . ASP A 1 309 ? 18.357 -46.843 -20.951 1.00 95.56 309 ASP A CA 1
ATOM 2496 C C . ASP A 1 309 ? 18.883 -45.568 -21.610 1.00 95.56 309 ASP A C 1
ATOM 2498 O O . ASP A 1 309 ? 20.048 -45.219 -21.455 1.00 95.56 309 ASP A O 1
ATOM 2502 N N . GLN A 1 310 ? 18.009 -44.835 -22.303 1.00 96.62 310 GLN A N 1
ATOM 2503 C CA . GLN A 1 310 ? 18.369 -43.594 -22.971 1.00 96.62 310 GLN A CA 1
ATOM 2504 C C . GLN A 1 310 ? 17.277 -42.533 -22.874 1.00 96.62 310 GLN A C 1
ATOM 2506 O O . GLN A 1 310 ? 16.084 -42.839 -22.945 1.00 96.62 310 GLN A O 1
ATOM 2511 N N . LEU A 1 311 ? 17.705 -41.276 -22.814 1.00 97.12 311 LEU A N 1
ATOM 2512 C CA . LEU A 1 311 ? 16.849 -40.097 -22.864 1.00 97.12 311 LEU A CA 1
ATOM 2513 C C . LEU A 1 311 ? 17.323 -39.172 -23.987 1.00 97.12 311 LEU A C 1
ATOM 2515 O O . LEU A 1 311 ? 18.496 -38.808 -24.050 1.00 97.12 311 LEU A O 1
ATOM 2519 N N . THR A 1 312 ? 16.413 -38.776 -24.873 1.00 97.12 312 THR A N 1
ATOM 2520 C CA . THR A 1 312 ? 16.668 -37.764 -25.903 1.00 97.12 312 THR A CA 1
ATOM 2521 C C . THR A 1 312 ? 16.095 -36.427 -25.458 1.00 97.12 312 THR A C 1
ATOM 2523 O O . THR A 1 312 ? 14.927 -36.349 -25.083 1.00 97.12 312 THR A O 1
ATOM 2526 N N . VAL A 1 313 ? 16.912 -35.381 -25.549 1.00 94.81 313 VAL A N 1
ATOM 2527 C CA . VAL A 1 313 ? 16.518 -33.979 -25.391 1.00 94.81 313 VAL A CA 1
ATOM 2528 C C . VAL A 1 313 ? 16.801 -33.267 -26.709 1.00 94.81 313 VAL A C 1
ATOM 2530 O O . VAL A 1 313 ? 17.929 -33.281 -27.199 1.00 94.81 313 VAL A O 1
ATOM 2533 N N . GLU A 1 314 ? 15.785 -32.658 -27.301 1.00 92.19 314 GLU A N 1
ATOM 2534 C CA . GLU A 1 314 ? 15.878 -31.968 -28.584 1.00 92.19 314 GLU A CA 1
ATOM 2535 C C . GLU A 1 314 ? 15.297 -30.562 -28.466 1.00 92.19 314 GLU A C 1
ATOM 2537 O O . GLU A 1 314 ? 14.226 -30.384 -27.901 1.00 92.19 314 GLU A O 1
ATOM 2542 N N . THR A 1 315 ? 15.994 -29.560 -28.993 1.00 86.62 315 THR A N 1
ATOM 2543 C CA . THR A 1 315 ? 15.565 -28.160 -28.996 1.00 86.62 315 THR A CA 1
ATOM 2544 C C . THR A 1 315 ? 15.678 -27.564 -30.393 1.00 86.62 315 THR A C 1
ATOM 2546 O O . THR A 1 315 ? 16.563 -27.925 -31.170 1.00 86.62 315 THR A O 1
ATOM 2549 N N . THR A 1 316 ? 14.792 -26.620 -30.701 1.00 80.81 316 THR A N 1
ATOM 2550 C CA . THR A 1 316 ? 14.851 -25.801 -31.918 1.00 80.81 316 THR A CA 1
ATOM 2551 C C . THR A 1 316 ? 15.722 -24.555 -31.752 1.00 80.81 316 THR A C 1
ATOM 2553 O O . THR A 1 316 ? 15.889 -23.812 -32.716 1.00 80.81 316 THR A O 1
ATOM 2556 N N . LEU A 1 317 ? 16.294 -24.323 -30.560 1.00 76.00 317 LEU A N 1
ATOM 2557 C CA . LEU A 1 317 ? 17.264 -23.250 -30.333 1.00 76.00 317 LEU A CA 1
ATOM 2558 C C . LEU A 1 317 ? 18.472 -23.437 -31.257 1.00 76.00 317 LEU A C 1
ATOM 2560 O O . LEU A 1 317 ? 19.205 -24.425 -31.155 1.00 76.00 317 LEU A O 1
ATOM 2564 N N . GLN A 1 318 ? 18.667 -22.477 -32.163 1.00 64.00 318 GLN A N 1
ATOM 2565 C CA . GLN A 1 318 ? 19.774 -22.476 -33.123 1.00 64.00 318 GLN A CA 1
ATOM 2566 C C . GLN A 1 318 ? 21.069 -21.878 -32.551 1.00 64.00 318 GLN A C 1
ATOM 2568 O O . GLN A 1 318 ? 22.100 -21.883 -33.224 1.00 64.00 318 GLN A O 1
ATOM 2573 N N . GLU A 1 319 ? 21.063 -21.414 -31.301 1.00 61.62 319 GLU A N 1
ATOM 2574 C CA . GLU A 1 319 ? 22.221 -20.748 -30.710 1.00 61.62 319 GLU A CA 1
ATOM 2575 C C . GLU A 1 319 ? 23.175 -21.704 -29.989 1.00 61.62 319 GLU A C 1
ATOM 2577 O O . GLU A 1 319 ? 22.776 -22.633 -29.289 1.00 61.62 319 GLU A O 1
ATOM 2582 N N . ARG A 1 320 ? 24.482 -21.442 -30.114 1.00 60.03 320 ARG A N 1
ATOM 2583 C CA . ARG A 1 320 ? 25.555 -22.191 -29.430 1.00 60.03 320 ARG A CA 1
ATOM 2584 C C . ARG A 1 320 ? 25.703 -21.825 -27.941 1.00 60.03 320 ARG A C 1
ATOM 2586 O O . ARG A 1 320 ? 26.712 -22.191 -27.337 1.00 60.03 320 ARG A O 1
ATOM 2593 N N . THR A 1 321 ? 24.738 -21.108 -27.371 1.00 66.94 321 THR A N 1
ATOM 2594 C CA . THR A 1 321 ? 24.776 -20.485 -26.035 1.00 66.94 321 THR A CA 1
ATOM 2595 C C . THR A 1 321 ? 23.811 -21.122 -25.035 1.00 66.94 321 THR A C 1
ATOM 2597 O O . THR A 1 321 ? 23.903 -20.827 -23.846 1.00 66.94 321 THR A O 1
ATOM 2600 N N . ALA A 1 322 ? 22.915 -22.022 -25.462 1.00 84.69 322 ALA A N 1
ATOM 2601 C CA . ALA A 1 322 ? 21.986 -22.642 -24.525 1.00 84.69 322 ALA A CA 1
ATOM 2602 C C . ALA A 1 322 ? 22.683 -23.682 -23.631 1.00 84.69 322 ALA A C 1
ATOM 2604 O O . ALA A 1 322 ? 23.551 -24.449 -24.057 1.00 84.69 322 ALA A O 1
ATOM 2605 N N . ARG A 1 323 ? 22.263 -23.726 -22.371 1.00 90.56 323 ARG A N 1
ATOM 2606 C CA . ARG A 1 323 ? 22.773 -24.581 -21.308 1.00 90.56 323 ARG A CA 1
ATOM 2607 C C . ARG A 1 323 ? 21.738 -25.639 -20.970 1.00 90.56 323 ARG A C 1
ATOM 2609 O O . ARG A 1 323 ? 20.642 -25.298 -20.546 1.00 90.56 323 ARG A O 1
ATOM 2616 N N . LEU A 1 324 ? 22.092 -26.910 -21.133 1.00 93.94 324 LEU A N 1
ATOM 2617 C CA . LEU A 1 324 ? 21.265 -28.049 -20.734 1.00 93.94 324 LEU A CA 1
ATOM 2618 C C . LEU A 1 324 ? 21.729 -28.563 -19.371 1.00 93.94 324 LEU A C 1
ATOM 2620 O O . LEU A 1 324 ? 22.877 -28.988 -19.242 1.00 93.94 324 LEU A O 1
ATOM 2624 N N . THR A 1 325 ? 20.834 -28.587 -18.387 1.00 95.50 325 THR A N 1
ATOM 2625 C CA . THR A 1 325 ? 21.076 -29.187 -17.070 1.00 95.50 325 THR A CA 1
ATOM 2626 C C . THR A 1 325 ? 19.964 -30.172 -16.733 1.00 95.50 325 THR A C 1
ATOM 2628 O O . THR A 1 325 ? 18.789 -29.893 -16.960 1.00 95.50 325 THR A O 1
ATOM 2631 N N . ILE A 1 326 ? 20.327 -31.336 -16.195 1.00 96.44 326 ILE A N 1
ATOM 2632 C CA . ILE A 1 326 ? 19.373 -32.356 -15.753 1.00 96.44 326 ILE A CA 1
ATOM 2633 C C . ILE A 1 326 ? 19.600 -32.651 -14.283 1.00 96.44 326 ILE A C 1
ATOM 2635 O O . ILE A 1 326 ? 20.715 -32.974 -13.863 1.00 96.44 326 ILE A O 1
ATOM 2639 N N . TYR A 1 327 ? 18.512 -32.577 -13.532 1.00 94.31 327 TYR A N 1
ATOM 2640 C CA . TYR A 1 327 ? 18.457 -32.794 -12.101 1.00 94.31 327 TYR A CA 1
ATOM 2641 C C . TYR A 1 327 ? 17.678 -34.071 -11.795 1.00 94.31 327 TYR A C 1
ATOM 2643 O O . TYR A 1 327 ? 16.669 -34.376 -12.434 1.00 94.31 327 TYR A O 1
ATOM 2651 N N . SER A 1 328 ? 18.129 -34.798 -10.779 1.00 91.75 328 SER A N 1
ATOM 2652 C CA . SER A 1 328 ? 17.301 -35.790 -10.087 1.00 91.75 328 SER A CA 1
ATOM 2653 C C . SER A 1 328 ? 16.196 -35.116 -9.260 1.00 91.75 328 SER A C 1
ATOM 2655 O O . SER A 1 328 ? 16.255 -33.914 -8.997 1.00 91.75 328 SER A O 1
ATOM 2657 N N . ALA A 1 329 ? 15.234 -35.901 -8.769 1.00 85.81 329 ALA A N 1
ATOM 2658 C CA . ALA A 1 329 ? 14.173 -35.428 -7.874 1.00 85.81 329 ALA A CA 1
ATOM 2659 C C . ALA A 1 329 ? 14.677 -34.764 -6.575 1.00 85.81 329 ALA A C 1
ATOM 2661 O O . ALA A 1 329 ? 13.955 -33.965 -5.989 1.00 85.81 329 ALA A O 1
ATOM 2662 N N . THR A 1 330 ? 15.903 -35.060 -6.129 1.00 84.62 330 THR A N 1
ATOM 2663 C CA . THR A 1 330 ? 16.515 -34.430 -4.944 1.00 84.62 330 THR A CA 1
ATOM 2664 C C . THR A 1 330 ? 17.307 -33.162 -5.274 1.00 84.62 330 THR A C 1
ATOM 2666 O O . THR A 1 330 ? 17.981 -32.616 -4.407 1.00 84.62 330 THR A O 1
ATOM 2669 N N . GLY A 1 331 ? 17.288 -32.705 -6.531 1.00 80.94 331 GLY A N 1
ATOM 2670 C CA . GLY A 1 331 ? 18.041 -31.532 -6.985 1.00 80.94 331 GLY A CA 1
ATOM 2671 C C . GLY A 1 331 ? 19.506 -31.811 -7.341 1.00 80.94 331 GLY A C 1
ATOM 2672 O O . GLY A 1 331 ? 20.206 -30.907 -7.790 1.00 80.94 331 GLY A O 1
ATOM 2673 N N . LYS A 1 332 ? 19.997 -33.055 -7.214 1.00 88.31 332 LYS A N 1
ATOM 2674 C CA . LYS A 1 332 ? 21.359 -33.411 -7.655 1.00 88.31 332 LYS A CA 1
ATOM 2675 C C . LYS A 1 332 ? 21.482 -33.305 -9.178 1.00 88.31 332 LYS A C 1
ATOM 2677 O O . LYS A 1 332 ? 20.699 -33.937 -9.888 1.00 88.31 332 LYS A O 1
ATOM 2682 N N . ILE A 1 333 ? 22.495 -32.582 -9.660 1.00 94.62 333 ILE A N 1
ATOM 2683 C CA . ILE A 1 333 ? 22.843 -32.489 -11.086 1.00 94.62 333 ILE A CA 1
ATOM 2684 C C . ILE A 1 333 ? 23.430 -33.823 -11.558 1.00 94.62 333 ILE A C 1
ATOM 2686 O O . ILE A 1 333 ? 24.385 -34.337 -10.974 1.00 94.62 333 ILE A O 1
ATOM 2690 N N . LEU A 1 334 ? 22.860 -34.376 -12.626 1.00 94.69 334 LEU A N 1
ATOM 2691 C CA . LEU A 1 334 ? 23.296 -35.632 -13.247 1.00 94.69 334 LEU A CA 1
ATOM 2692 C C . LEU A 1 334 ? 23.912 -35.430 -14.622 1.00 94.69 334 LEU A C 1
ATOM 2694 O O . LEU A 1 334 ? 24.740 -36.227 -15.056 1.00 94.69 334 LEU A O 1
ATOM 2698 N N . PHE A 1 335 ? 23.512 -34.363 -15.305 1.00 96.81 335 PHE A N 1
ATOM 2699 C CA . PHE A 1 335 ? 24.072 -33.987 -16.588 1.00 96.81 335 PHE A CA 1
ATOM 2700 C C . PHE A 1 335 ? 24.082 -32.472 -16.727 1.00 96.81 335 PHE A C 1
ATOM 2702 O O . PHE A 1 335 ? 23.142 -31.796 -16.307 1.00 96.81 335 PHE A O 1
ATOM 2709 N N . HIS A 1 336 ? 25.140 -31.949 -17.336 1.00 95.19 336 HIS A N 1
ATOM 2710 C CA . HIS A 1 336 ? 25.295 -30.527 -17.575 1.00 95.19 336 HIS A CA 1
ATOM 2711 C C . HIS A 1 336 ? 26.109 -30.270 -18.844 1.00 95.19 336 HIS A C 1
ATOM 2713 O O . HIS A 1 336 ? 27.161 -30.876 -19.052 1.00 95.19 336 HIS A O 1
ATOM 2719 N N . LYS A 1 337 ? 25.633 -29.352 -19.687 1.00 93.19 337 LYS A N 1
ATOM 2720 C CA . LYS A 1 337 ? 26.292 -28.959 -20.934 1.00 93.19 337 LYS A CA 1
ATOM 2721 C C . LYS A 1 337 ? 26.067 -27.474 -21.204 1.00 93.19 337 LYS A C 1
ATOM 2723 O O . LYS A 1 337 ? 24.945 -27.062 -21.464 1.00 93.19 337 LYS A O 1
ATOM 2728 N N . ASN A 1 338 ? 27.147 -26.693 -21.211 1.00 87.38 338 ASN A N 1
ATOM 2729 C CA . ASN A 1 338 ? 27.118 -25.233 -21.404 1.00 87.38 338 ASN A CA 1
ATOM 2730 C C . ASN A 1 338 ? 26.877 -24.766 -22.846 1.00 87.38 338 ASN A C 1
ATOM 2732 O O . ASN A 1 338 ? 26.662 -23.583 -23.071 1.00 87.38 338 ASN A O 1
ATOM 2736 N N . ARG A 1 339 ? 26.965 -25.673 -23.824 1.00 88.75 339 ARG A N 1
ATOM 2737 C CA . ARG A 1 339 ? 26.715 -25.385 -25.242 1.00 88.75 339 ARG A CA 1
ATOM 2738 C C . ARG A 1 339 ? 25.882 -26.510 -25.836 1.00 88.75 339 ARG A C 1
ATOM 2740 O O . ARG A 1 339 ? 26.415 -27.547 -26.245 1.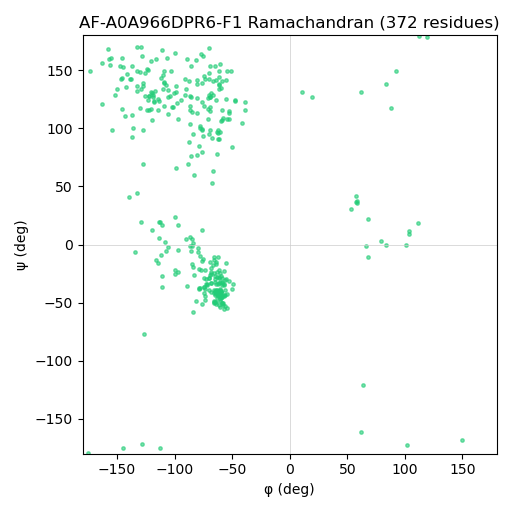00 88.75 339 ARG A O 1
ATOM 2747 N N . PHE A 1 340 ? 24.572 -26.334 -25.806 1.00 87.56 340 PHE A N 1
ATOM 2748 C CA . PHE A 1 340 ? 23.581 -27.282 -26.283 1.00 87.56 340 PHE A CA 1
ATOM 2749 C C . PHE A 1 340 ? 22.770 -26.655 -27.415 1.00 87.56 340 PHE A C 1
ATOM 2751 O O . PHE A 1 340 ? 22.207 -25.582 -27.266 1.00 87.56 340 PHE A O 1
ATOM 2758 N N . SER A 1 341 ? 22.705 -27.348 -28.544 1.00 87.75 341 SER A N 1
ATOM 2759 C CA . SER A 1 341 ? 21.827 -27.012 -29.659 1.00 87.75 341 SER A CA 1
ATOM 2760 C C . SER A 1 341 ? 21.389 -28.299 -30.351 1.00 87.75 341 SER A C 1
ATOM 2762 O O . SER A 1 341 ? 22.080 -29.323 -30.279 1.00 87.75 341 SER A O 1
ATOM 2764 N N . GLY A 1 342 ? 20.222 -28.270 -30.996 1.00 88.81 342 GLY A N 1
ATOM 2765 C CA . GLY A 1 342 ? 19.670 -29.431 -31.688 1.00 88.81 342 GLY A CA 1
ATOM 2766 C C . GLY A 1 342 ? 19.349 -30.588 -30.739 1.00 88.81 342 GLY A C 1
ATOM 2767 O O . GLY A 1 342 ? 18.538 -30.444 -29.829 1.00 88.81 342 GLY A O 1
ATOM 2768 N N . ARG A 1 343 ? 19.964 -31.755 -30.963 1.00 92.75 343 ARG A N 1
ATOM 2769 C CA . ARG A 1 343 ? 19.610 -33.024 -30.308 1.00 92.75 343 ARG A CA 1
ATOM 2770 C C . ARG A 1 343 ? 20.754 -33.572 -29.453 1.00 92.75 343 ARG A C 1
ATOM 2772 O O . ARG A 1 343 ? 21.880 -33.705 -29.923 1.00 92.75 343 ARG A O 1
ATOM 2779 N N . GLN A 1 344 ? 20.442 -33.972 -28.222 1.00 94.56 344 GLN A N 1
ATOM 2780 C CA . GLN A 1 344 ? 21.331 -34.689 -27.308 1.00 94.56 344 GLN A CA 1
ATOM 2781 C C . GLN A 1 344 ? 20.680 -36.012 -26.900 1.00 94.56 344 GLN A C 1
ATOM 2783 O O . GLN A 1 344 ? 19.548 -36.032 -26.425 1.00 94.56 344 GLN A O 1
ATOM 2788 N N . ILE A 1 345 ? 21.415 -37.112 -27.060 1.00 96.69 345 ILE A N 1
ATOM 2789 C CA . ILE A 1 345 ? 21.037 -38.431 -26.540 1.00 96.69 345 ILE A CA 1
ATOM 2790 C C . ILE A 1 345 ? 21.922 -38.710 -25.328 1.00 96.69 345 ILE A C 1
ATOM 2792 O O . ILE A 1 345 ? 23.128 -38.454 -25.365 1.00 96.69 345 ILE A O 1
ATOM 2796 N N . LEU A 1 346 ? 21.312 -39.167 -24.244 1.00 96.81 346 LEU A N 1
ATOM 2797 C CA . LEU A 1 346 ? 21.964 -39.436 -22.971 1.00 96.81 346 LEU A CA 1
ATOM 2798 C C . LEU A 1 346 ? 21.802 -40.910 -22.641 1.00 96.81 346 LEU A C 1
ATOM 2800 O O . LEU A 1 346 ? 20.680 -41.409 -22.665 1.00 96.81 346 LEU A O 1
ATOM 2804 N N . ALA A 1 347 ? 22.913 -41.567 -22.327 1.00 96.75 347 ALA A N 1
ATOM 2805 C CA . ALA A 1 347 ? 22.925 -42.891 -21.725 1.00 96.75 347 ALA A CA 1
ATOM 2806 C C . ALA A 1 347 ? 22.556 -42.737 -20.241 1.00 96.75 347 ALA A C 1
ATOM 2808 O O . ALA A 1 347 ? 23.164 -41.933 -19.525 1.00 96.75 347 ALA A O 1
ATOM 2809 N N . THR A 1 348 ? 21.496 -43.414 -19.805 1.00 96.56 348 THR A N 1
ATOM 2810 C CA . THR A 1 348 ? 20.891 -43.217 -18.482 1.00 96.56 348 THR A CA 1
ATOM 2811 C C . THR A 1 348 ? 20.909 -44.477 -17.634 1.00 96.56 348 THR A C 1
ATOM 2813 O O . THR A 1 348 ? 20.229 -44.510 -16.615 1.00 96.56 348 THR A O 1
ATOM 2816 N N . GLU A 1 349 ? 21.653 -45.521 -18.001 1.00 95.19 349 GLU A N 1
ATOM 2817 C CA . GLU A 1 349 ? 21.649 -46.828 -17.326 1.00 95.19 349 GLU A CA 1
ATOM 2818 C C . GLU A 1 349 ? 21.978 -46.696 -15.833 1.00 95.19 349 GLU A C 1
ATOM 2820 O O . GLU A 1 349 ? 21.323 -47.309 -14.993 1.00 95.19 349 GLU A O 1
ATOM 2825 N N . THR A 1 350 ? 22.918 -45.810 -15.495 1.00 95.38 350 THR A N 1
ATOM 2826 C CA . THR A 1 350 ? 23.382 -45.561 -14.120 1.00 95.38 350 THR A CA 1
ATOM 2827 C C . THR A 1 350 ? 22.463 -44.654 -13.297 1.00 95.38 350 THR A C 1
ATOM 2829 O O . THR A 1 350 ? 22.694 -44.463 -12.103 1.00 95.38 350 THR A O 1
ATOM 2832 N N . TRP A 1 351 ? 21.430 -44.067 -13.904 1.00 96.06 351 TRP A N 1
ATOM 2833 C CA . TRP A 1 351 ? 20.517 -43.159 -13.210 1.00 96.06 351 TRP A CA 1
ATOM 2834 C C . TRP A 1 351 ? 19.478 -43.959 -12.402 1.00 96.06 351 TRP A C 1
ATOM 2836 O O . TRP A 1 351 ? 18.953 -44.943 -12.920 1.00 96.06 351 TRP A O 1
ATOM 2846 N N . PRO A 1 352 ? 19.127 -43.577 -11.164 1.00 94.44 352 PRO A N 1
ATOM 2847 C CA . PRO A 1 352 ? 18.073 -44.264 -10.406 1.00 94.44 352 PRO A CA 1
ATOM 2848 C C . PRO A 1 352 ? 16.695 -44.222 -11.101 1.00 94.44 352 PRO A C 1
ATOM 2850 O O . PRO A 1 352 ? 16.406 -43.307 -11.866 1.00 94.44 352 PRO A O 1
ATOM 2853 N N . SER A 1 353 ? 15.784 -45.156 -10.839 1.00 95.38 353 SER A N 1
ATOM 2854 C CA . SER A 1 353 ? 14.386 -44.961 -11.270 1.00 95.38 353 SER A CA 1
ATOM 2855 C C . SER A 1 353 ? 13.775 -43.759 -10.534 1.00 95.38 353 SER A C 1
ATOM 2857 O O . SER A 1 353 ? 14.066 -43.546 -9.356 1.00 95.38 353 SER A O 1
ATOM 2859 N N . GLY A 1 354 ? 12.955 -42.946 -11.210 1.00 91.69 354 GLY A N 1
ATOM 2860 C CA . GLY A 1 354 ? 12.361 -41.757 -10.589 1.00 91.69 354 GLY A CA 1
ATOM 2861 C C . GLY A 1 354 ? 12.087 -40.583 -11.529 1.00 91.69 354 GLY A C 1
ATOM 2862 O O . GLY A 1 354 ? 12.118 -40.712 -12.753 1.00 91.69 354 GLY A O 1
ATOM 2863 N N . LEU A 1 355 ? 11.781 -39.430 -10.927 1.00 92.75 355 LEU A N 1
ATOM 2864 C CA . LEU A 1 355 ? 11.495 -38.171 -11.618 1.00 92.75 355 LEU A CA 1
ATOM 2865 C C . LEU A 1 355 ? 12.780 -37.376 -11.880 1.00 92.75 355 LEU A C 1
ATOM 2867 O O . LEU A 1 355 ? 13.647 -37.261 -11.012 1.00 92.75 355 LEU A O 1
ATOM 2871 N N . TYR A 1 356 ? 12.838 -36.768 -13.060 1.00 93.31 356 TYR A N 1
ATOM 2872 C CA . TYR A 1 356 ? 13.926 -35.919 -13.523 1.00 93.31 356 TYR A CA 1
ATOM 2873 C C . TYR A 1 356 ? 13.391 -34.574 -13.998 1.00 93.31 356 TYR A C 1
ATOM 2875 O O . TYR A 1 356 ? 12.369 -34.517 -14.690 1.00 93.31 356 TYR A O 1
ATOM 2883 N N . LEU A 1 357 ? 14.107 -33.502 -13.653 1.00 93.94 357 LEU A N 1
ATOM 2884 C CA . LEU A 1 357 ? 13.856 -32.154 -14.154 1.00 93.94 357 LEU A CA 1
ATOM 2885 C C . LEU A 1 357 ? 14.936 -31.793 -15.172 1.00 93.94 357 LEU A C 1
ATOM 2887 O O . LEU A 1 357 ? 16.127 -31.896 -14.891 1.00 93.94 357 LEU A O 1
ATOM 2891 N N . ILE A 1 358 ? 14.513 -31.371 -16.355 1.00 94.25 358 ILE A N 1
ATOM 2892 C CA . ILE A 1 358 ? 15.379 -31.003 -17.472 1.00 94.25 358 ILE A CA 1
ATOM 2893 C C . ILE A 1 358 ? 15.203 -29.513 -17.705 1.00 94.25 358 ILE A C 1
ATOM 2895 O O . ILE A 1 358 ? 14.086 -29.048 -17.918 1.00 94.25 358 ILE A O 1
ATOM 2899 N N . GLN A 1 359 ? 16.303 -28.776 -17.654 1.00 92.12 359 GLN A N 1
ATOM 2900 C CA . GLN A 1 359 ? 16.345 -27.333 -17.816 1.00 92.12 359 GLN A CA 1
ATOM 2901 C C . GLN A 1 359 ? 17.215 -26.979 -19.020 1.00 92.12 359 GLN A C 1
ATOM 2903 O O . GLN A 1 359 ? 18.338 -27.468 -19.140 1.00 92.12 359 GLN A O 1
ATOM 2908 N N . ILE A 1 360 ? 16.700 -26.125 -19.900 1.00 90.44 360 ILE A N 1
ATOM 2909 C CA . ILE A 1 360 ? 17.437 -25.528 -21.014 1.00 90.44 360 ILE A CA 1
ATOM 2910 C C . ILE A 1 360 ? 17.358 -24.014 -20.852 1.00 90.44 360 ILE A C 1
ATOM 2912 O O . ILE A 1 360 ? 16.267 -23.455 -20.915 1.00 90.44 360 ILE A O 1
ATOM 2916 N N . ALA A 1 361 ? 18.497 -23.367 -20.625 1.00 86.69 361 ALA A N 1
ATOM 2917 C CA . ALA A 1 361 ? 18.587 -21.929 -20.379 1.00 86.69 361 ALA A CA 1
ATOM 2918 C C . ALA A 1 361 ? 19.468 -21.242 -21.432 1.00 86.69 361 ALA A C 1
ATOM 2920 O O . ALA A 1 361 ? 20.580 -21.703 -21.671 1.00 86.69 361 ALA A O 1
ATOM 2921 N N . SER A 1 362 ? 19.012 -20.149 -22.037 1.00 83.06 362 SER A N 1
ATOM 2922 C CA . SER A 1 362 ? 19.831 -19.191 -22.800 1.00 83.06 362 SER A CA 1
ATOM 2923 C C . SER A 1 362 ? 19.876 -17.849 -22.056 1.00 83.06 362 SER A C 1
ATOM 2925 O O . SER A 1 362 ? 19.352 -17.766 -20.949 1.00 83.06 362 SER A O 1
ATOM 2927 N N . GLU A 1 363 ? 20.484 -16.809 -22.635 1.00 76.69 363 GLU A N 1
ATOM 2928 C CA . GLU A 1 363 ? 20.508 -15.463 -22.027 1.00 76.69 363 GLU A CA 1
ATOM 2929 C C . GLU A 1 363 ? 19.087 -14.936 -21.764 1.00 76.69 363 GLU A C 1
ATOM 2931 O O . GLU A 1 363 ? 18.792 -14.530 -20.646 1.00 76.69 363 GLU A O 1
ATOM 2936 N N . ASP A 1 364 ? 18.183 -15.094 -22.737 1.00 74.88 364 ASP A N 1
ATOM 2937 C CA . ASP A 1 364 ? 16.823 -14.536 -22.642 1.00 74.88 364 ASP A CA 1
ATOM 2938 C C . ASP A 1 364 ? 15.708 -15.557 -22.360 1.00 74.88 364 ASP A C 1
ATOM 2940 O O . ASP A 1 364 ? 14.537 -15.186 -22.293 1.00 74.88 364 ASP A O 1
ATOM 2944 N N . ASN A 1 365 ? 16.016 -16.858 -22.265 1.00 76.19 365 ASN A N 1
ATOM 2945 C CA . ASN A 1 365 ? 14.981 -17.899 -22.203 1.00 76.19 365 ASN A CA 1
ATOM 2946 C C . ASN A 1 365 ? 15.308 -19.001 -21.200 1.00 76.19 365 ASN A C 1
ATOM 2948 O O . ASN A 1 365 ? 16.435 -19.488 -21.125 1.00 76.19 365 ASN A O 1
ATOM 2952 N N . LEU A 1 366 ? 14.271 -19.486 -20.516 1.00 81.31 366 LEU A N 1
ATOM 2953 C CA . LEU A 1 366 ? 14.336 -20.657 -19.654 1.00 81.31 366 LEU A CA 1
ATOM 2954 C C . LEU A 1 366 ? 13.203 -21.628 -19.996 1.00 81.31 366 LEU A C 1
ATOM 2956 O O . LEU A 1 366 ? 12.029 -21.321 -19.819 1.00 81.31 366 LEU A O 1
ATOM 2960 N N . SER A 1 367 ? 13.558 -22.831 -20.441 1.00 83.00 367 SER A N 1
ATOM 2961 C CA . SER A 1 367 ? 12.621 -23.934 -20.648 1.00 83.00 367 SER A CA 1
ATOM 2962 C C . SER A 1 367 ? 12.862 -25.019 -19.608 1.00 83.00 367 SER A C 1
ATOM 2964 O O . SER A 1 367 ? 13.999 -25.444 -19.393 1.00 83.00 367 SER A O 1
ATOM 2966 N N . THR A 1 368 ? 11.789 -25.523 -19.000 1.00 86.75 368 THR A N 1
ATOM 2967 C CA . THR A 1 368 ? 11.844 -26.664 -18.080 1.00 86.75 368 THR A CA 1
ATOM 2968 C C . THR A 1 368 ? 10.879 -27.755 -18.510 1.00 86.75 368 THR A C 1
ATOM 2970 O O . THR A 1 368 ? 9.823 -27.485 -19.077 1.00 86.75 368 THR A O 1
ATOM 2973 N N . ALA A 1 369 ? 11.242 -29.007 -18.253 1.00 88.00 369 ALA A N 1
ATOM 2974 C CA . ALA A 1 369 ? 10.374 -30.140 -18.519 1.00 88.00 369 ALA A CA 1
ATOM 2975 C C . ALA A 1 369 ? 10.711 -31.343 -17.636 1.00 88.00 369 ALA A C 1
ATOM 2977 O O . ALA A 1 369 ? 11.789 -31.439 -17.051 1.00 88.00 369 ALA A O 1
ATOM 2978 N N . LYS A 1 370 ? 9.747 -32.259 -17.522 1.00 91.25 370 LYS A N 1
ATOM 2979 C CA . LYS A 1 370 ? 9.800 -33.417 -16.625 1.00 91.25 370 LYS A CA 1
ATOM 2980 C C . LYS A 1 370 ? 9.963 -34.709 -17.422 1.00 91.25 370 LYS A C 1
ATOM 2982 O O . LYS A 1 370 ? 9.282 -34.899 -18.428 1.00 91.25 370 LYS A O 1
ATOM 2987 N N . ALA A 1 371 ? 10.804 -35.616 -16.936 1.00 92.38 371 ALA A N 1
ATOM 2988 C CA . ALA A 1 371 ? 10.957 -36.965 -17.479 1.00 92.38 371 ALA A CA 1
ATOM 2989 C C . ALA A 1 371 ? 10.929 -38.015 -16.366 1.00 92.38 371 ALA A C 1
ATOM 2991 O O . ALA A 1 371 ? 11.346 -37.751 -15.240 1.00 92.38 371 ALA A O 1
ATOM 2992 N N . ILE A 1 372 ? 10.434 -39.210 -16.681 1.00 93.25 372 ILE A N 1
ATOM 2993 C CA . ILE A 1 372 ? 10.288 -40.313 -15.728 1.00 93.25 372 ILE A CA 1
ATOM 2994 C C . ILE A 1 372 ? 11.148 -41.485 -16.198 1.00 93.25 372 ILE A C 1
ATOM 2996 O O . ILE A 1 372 ? 10.944 -41.981 -17.306 1.00 93.25 372 ILE A O 1
ATOM 3000 N N . LYS A 1 373 ? 12.068 -41.960 -15.352 1.00 95.50 373 LYS A N 1
ATOM 3001 C CA . LYS A 1 373 ? 12.769 -43.232 -15.572 1.00 95.50 373 LYS A CA 1
ATOM 3002 C C . LYS A 1 373 ? 12.006 -44.367 -14.896 1.00 95.50 373 LYS A C 1
ATOM 3004 O O . LYS A 1 373 ? 11.690 -44.252 -13.709 1.00 95.50 373 LYS A O 1
ATOM 3009 N N . LYS A 1 374 ? 11.730 -45.438 -15.646 1.00 90.31 374 LYS A N 1
ATOM 3010 C CA . LYS A 1 374 ? 11.196 -46.695 -15.101 1.00 90.31 374 LYS A CA 1
ATOM 3011 C C . LYS A 1 374 ? 12.309 -47.567 -14.553 1.00 90.31 374 LYS A C 1
ATOM 3013 O O . LYS A 1 374 ? 13.311 -47.738 -15.276 1.00 90.31 374 LYS A O 1
#